Protein 5IL5 (pdb70)

Secondary structure (DSSP, 8-state):
--BTTEEEE---SS-EEEEE--TTS---EEETT-SS-EE-STTHHHHHHHHHHHHHSS---EEEEEEE-S-EE--SS---EEEEEEE-SS-EEEEEEETTT--EEEEEEE--S--PPPP-B---HHHHS-STTPEEHHHHHHHHHHTTEEE-GGG--EEEEEEETTEEEEEE------TT-SS-HHHHHHHHHHHHHHHGGG--SS--EEEEEEES-SSSPP-EEEEE---EEEEEEE-TTSBEEEEEEEEE-/--SBTTEEEE---SS-EEEEE--TTS---EEETT-SS-EE-STHHHHHHHHHHHHHHSS---EEEEEEE-S-EE--SS---EEEEEEEETTEEEEEEEETTT--EEEEEEEE-------------HHHHS-STTPEEHHHHHHHHHHTTEEE-GGG--EEEEEE-SSEEEEEE------TT-SS-HHHHHHHHHHHHHHSSTT--SS--EEEEEEES-SSSPP-EEEEEE----EEEEEE-TT--EEEEEEEEE---

B-factor: mean 36.32, std 17.75, range [5.46, 113.57]

Radius of gyration: 28.14 Å; Cα contacts (8 Å, |Δi|>4): 1174; chains: 2; bounding box: 61×43×85 Å

Structure (mmCIF, N/CA/C/O backbone):
data_5IL5
#
_entry.id   5IL5
#
_cell.length_a   76.050
_cell.length_b   37.950
_cell.length_c   166.460
_cell.angle_alpha   90.00
_cell.angle_beta   92.28
_cell.angle_gamma   90.00
#
_symmetry.space_group_name_H-M   'C 1 2 1'
#
loop_
_entity.id
_entity.type
_entity.pdbx_description
1 polymer MlnD
2 water water
#
loop_
_atom_site.group_PDB
_atom_site.id
_atom_site.type_symbol
_atom_site.label_atom_id
_atom_site.label_alt_id
_atom_site.label_comp_id
_atom_site.label_asym_id
_atom_site.label_entity_id
_atom_site.label_seq_id
_atom_site.pdbx_PDB_ins_code
_atom_site.Cartn_x
_atom_site.Cartn_y
_atom_site.Cartn_z
_atom_site.occupancy
_atom_site.B_iso_or_equiv
_atom_site.auth_seq_id
_atom_site.auth_comp_id
_atom_site.auth_asym_id
_atom_site.auth_atom_id
_atom_site.pdbx_PDB_model_num
ATOM 1 N N . ASP A 1 31 ? 72.106 18.247 3.100 1.00 68.85 1259 ASP A N 1
ATOM 2 C CA . ASP A 1 31 ? 71.637 17.323 4.127 1.00 65.16 1259 ASP A CA 1
ATOM 3 C C . ASP A 1 31 ? 70.540 16.404 3.614 1.00 62.37 1259 ASP A C 1
ATOM 4 O O . ASP A 1 31 ? 69.614 16.838 2.925 1.00 63.59 1259 ASP A O 1
ATOM 13 N N . LEU A 1 32 ? 70.654 15.124 3.967 1.00 36.88 1260 LEU A N 1
ATOM 14 C CA . LEU A 1 32 ? 69.588 14.167 3.718 1.00 36.43 1260 LEU A CA 1
ATOM 15 C C . LEU A 1 32 ? 68.440 14.300 4.715 1.00 36.62 1260 LEU A C 1
ATOM 16 O O . LEU A 1 32 ? 67.322 13.864 4.419 1.00 36.77 1260 LEU A O 1
ATOM 32 N N . HIS A 1 33 ? 68.680 14.896 5.877 1.00 36.76 1261 HIS A N 1
ATOM 33 C CA . HIS A 1 33 ? 67.688 14.934 6.943 1.00 36.88 1261 HIS A CA 1
ATOM 34 C C . HIS A 1 33 ? 68.228 15.837 8.051 1.00 37.24 1261 HIS A C 1
ATOM 35 O O . HIS A 1 33 ? 69.443 16.013 8.158 1.00 37.12 1261 HIS A O 1
ATOM 49 N N . PRO A 1 34 ? 67.353 16.435 8.869 1.00 37.82 1262 PRO A N 1
ATOM 50 C CA . PRO A 1 34 ? 67.855 17.310 9.944 1.00 38.27 1262 PRO A CA 1
ATOM 51 C C . PRO A 1 34 ? 68.926 16.671 10.822 1.00 37.52 1262 PRO A C 1
ATOM 52 O O . PRO A 1 34 ? 69.757 17.392 11.392 1.00 38.00 1262 PRO A O 1
ATOM 63 N N . TYR A 1 35 ? 68.925 15.345 10.964 1.00 36.54 1263 TYR A N 1
ATOM 64 C CA . TYR A 1 35 ? 69.935 14.643 11.740 1.00 35.95 1263 TYR A CA 1
ATOM 65 C C . TYR A 1 35 ? 70.905 13.840 10.885 1.00 35.32 1263 TYR A C 1
ATOM 66 O O . TYR A 1 35 ? 71.848 13.265 11.434 1.00 34.97 1263 TYR A O 1
ATOM 84 N N . ILE A 1 36 ? 70.706 13.775 9.570 1.00 35.26 1264 ILE A N 1
ATOM 85 C CA . ILE A 1 36 ? 71.565 13.000 8.674 1.00 34.70 1264 ILE A CA 1
ATOM 86 C C . ILE A 1 36 ? 72.115 13.943 7.611 1.00 35.33 1264 ILE A C 1
ATOM 87 O O . ILE A 1 36 ? 71.347 14.539 6.846 1.00 35.87 1264 ILE A O 1
ATOM 103 N N . SER A 1 37 ? 73.441 14.081 7.565 1.00 38.85 1265 SER A N 1
ATOM 104 C CA . SER A 1 37 ? 74.052 15.048 6.662 1.00 39.66 1265 SER A CA 1
ATOM 105 C C . SER A 1 37 ? 74.348 14.468 5.284 1.00 39.31 1265 SER A C 1
ATOM 106 O O . SER A 1 37 ? 74.203 15.172 4.279 1.00 40.00 1265 SER A O 1
ATOM 114 N N . CYS A 1 38 ? 74.756 13.206 5.201 1.00 34.94 1266 CYS A N 1
ATOM 115 C CA . CYS A 1 38 ? 75.108 12.634 3.909 1.00 34.64 1266 CYS A CA 1
ATOM 116 C C . CYS A 1 38 ? 75.199 11.121 4.019 1.00 33.60 1266 CYS A C 1
ATOM 117 O O . CYS A 1 38 ? 75.197 10.551 5.112 1.00 33.19 1266 CYS A O 1
ATOM 125 N N . ASN A 1 39 ? 75.298 10.483 2.851 1.00 33.46 1267 ASN A N 1
ATOM 126 C CA . ASN A 1 39 ? 75.428 9.036 2.726 1.00 32.62 1267 ASN A CA 1
ATOM 127 C C . ASN A 1 39 ? 76.904 8.687 2.569 1.00 32.49 1267 ASN A C 1
ATOM 128 O O . ASN A 1 39 ? 77.573 9.200 1.667 1.00 32.90 1267 ASN A O 1
ATOM 139 N N . ILE A 1 40 ? 77.412 7.840 3.467 1.00 31.90 1268 ILE A N 1
ATOM 140 C CA . ILE A 1 40 ? 78.815 7.432 3.448 1.00 31.90 1268 ILE A CA 1
ATOM 141 C C . ILE A 1 40 ? 78.941 5.921 3.296 1.00 31.23 1268 ILE A C 1
ATOM 142 O O . ILE A 1 40 ? 79.885 5.310 3.807 1.00 31.21 1268 ILE A O 1
ATOM 158 N N . SER A 1 41 ? 77.998 5.316 2.583 1.00 30.84 1269 SER A N 1
ATOM 159 C CA . SER A 1 41 ? 78.018 3.877 2.361 1.00 30.35 1269 SER A CA 1
ATOM 160 C C . SER A 1 41 ? 79.245 3.464 1.557 1.00 30.32 1269 SER A C 1
ATOM 161 O O . SER A 1 41 ? 79.808 4.251 0.793 1.00 30.65 1269 SER A O 1
ATOM 169 N N . ASP A 1 42 ? 79.671 2.216 1.746 1.00 30.04 1270 ASP A N 1
ATOM 170 C CA . ASP A 1 42 ? 80.766 1.653 0.967 1.00 30.03 1270 ASP A CA 1
ATOM 171 C C . ASP A 1 42 ? 80.541 0.152 0.817 1.00 29.69 1270 ASP A C 1
ATOM 172 O O . ASP A 1 42 ? 79.536 -0.400 1.280 1.00 29.53 1270 ASP A O 1
ATOM 181 N N . PHE A 1 43 ? 81.509 -0.516 0.184 1.00 29.71 1271 PHE A N 1
ATOM 182 C CA . PHE A 1 43 ? 81.380 -1.949 -0.054 1.00 29.52 1271 PHE A CA 1
ATOM 183 C C . PHE A 1 43 ? 81.200 -2.699 1.247 1.00 29.62 1271 PHE A C 1
ATOM 184 O O . PHE A 1 43 ? 80.502 -3.719 1.291 1.00 29.56 1271 PHE A O 1
ATOM 201 N N . LYS A 1 44 ? 81.819 -2.207 2.314 1.00 37.71 1272 LYS A N 1
ATOM 202 C CA . LYS A 1 44 ? 81.775 -2.932 3.570 1.00 37.98 1272 LYS A CA 1
ATOM 203 C C . LYS A 1 44 ? 80.399 -2.828 4.217 1.00 37.84 1272 LYS A C 1
ATOM 204 O O . LYS A 1 44 ? 79.903 -3.809 4.780 1.00 37.99 1272 LYS A O 1
ATOM 223 N N . ALA A 1 45 ? 79.775 -1.651 4.172 1.00 29.91 1273 ALA A N 1
ATOM 224 C CA . ALA A 1 45 ? 78.451 -1.535 4.759 1.00 29.87 1273 ALA A CA 1
ATOM 225 C C . ALA A 1 45 ? 77.738 -0.266 4.300 1.00 29.76 1273 ALA A C 1
ATOM 226 O O . ALA A 1 45 ? 78.363 0.756 4.005 1.00 29.85 1273 ALA A O 1
ATOM 233 N N . GLN A 1 46 ? 76.410 -0.363 4.268 1.00 29.73 1274 GLN A N 1
ATOM 234 C CA . GLN A 1 46 ? 75.538 0.789 4.086 1.00 29.82 1274 GLN A CA 1
ATOM 235 C C . GLN A 1 46 ? 75.542 1.656 5.339 1.00 30.03 1274 GLN A C 1
ATOM 236 O O . GLN A 1 46 ? 75.392 1.148 6.455 1.00 30.14 1274 GLN A O 1
ATOM 250 N N . LYS A 1 47 ? 75.703 2.967 5.171 1.00 30.21 1275 LYS A N 1
ATOM 251 C CA . LYS A 1 47 ? 75.773 3.794 6.367 1.00 30.52 1275 LYS A CA 1
ATOM 252 C C . LYS A 1 47 ? 75.669 5.269 6.014 1.00 30.86 1275 LYS A C 1
ATOM 253 O O . LYS A 1 47 ? 76.003 5.683 4.900 1.00 30.93 1275 LYS A O 1
ATOM 272 N N . PHE A 1 48 ? 75.222 6.052 6.998 1.00 31.19 1276 PHE A N 1
ATOM 273 C CA . PHE A 1 48 ? 75.021 7.487 6.868 1.00 31.70 1276 PHE A CA 1
ATOM 274 C C . PHE A 1 48 ? 75.710 8.210 8.018 1.00 32.16 1276 PHE A C 1
ATOM 275 O O . PHE A 1 48 ? 75.891 7.654 9.103 1.00 32.11 1276 PHE A O 1
ATOM 292 N N . LEU A 1 49 ? 76.079 9.465 7.771 1.00 33.29 1277 LEU A N 1
ATOM 293 C CA . LEU A 1 49 ? 76.713 10.314 8.775 1.00 33.96 1277 LEU A CA 1
ATOM 294 C C . LEU A 1 49 ? 75.651 11.096 9.551 1.00 34.31 1277 LEU A C 1
ATOM 295 O O . LEU A 1 49 ? 74.821 11.789 8.953 1.00 34.54 1277 LEU A O 1
ATOM 311 N N . ILE A 1 50 ? 75.680 10.991 10.873 1.00 33.94 1278 ILE A N 1
ATOM 312 C CA . ILE A 1 50 ? 74.749 11.705 11.740 1.00 34.33 1278 ILE A CA 1
ATOM 313 C C . ILE A 1 50 ? 75.405 12.998 12.204 1.00 35.31 1278 ILE A C 1
ATOM 314 O O . ILE A 1 50 ? 76.576 13.005 12.604 1.00 35.69 1278 ILE A O 1
ATOM 330 N N . ASN A 1 51 ? 74.643 14.090 12.209 1.00 49.65 1279 ASN A N 1
ATOM 331 C CA . ASN A 1 51 ? 75.145 15.351 12.747 1.00 50.82 1279 ASN A CA 1
ATOM 332 C C . ASN A 1 51 ? 73.986 16.082 13.407 1.00 50.32 1279 ASN A C 1
ATOM 333 O O . ASN A 1 51 ? 73.101 16.596 12.718 1.00 49.72 1279 ASN A O 1
ATOM 344 N N . VAL A 1 52 ? 74.006 16.133 14.739 1.00 43.29 1280 VAL A N 1
ATOM 345 C CA . VAL A 1 52 ? 73.019 16.847 15.537 1.00 43.03 1280 VAL A CA 1
ATOM 346 C C . VAL A 1 52 ? 73.645 18.004 16.305 1.00 44.49 1280 VAL A C 1
ATOM 347 O O . VAL A 1 52 ? 73.054 18.501 17.263 1.00 44.56 1280 VAL A O 1
ATOM 360 N N . SER A 1 53 ? 74.853 18.414 15.922 1.00 45.47 1281 SER A N 1
ATOM 361 C CA . SER A 1 53 ? 75.530 19.515 16.594 1.00 47.07 1281 SER A CA 1
ATOM 362 C C . SER A 1 53 ? 74.638 20.753 16.665 1.00 47.09 1281 SER A C 1
ATOM 363 O O . SER A 1 53 ? 74.449 21.337 17.738 1.00 47.70 1281 SER A O 1
ATOM 371 N N . ASP A 1 54 ? 74.073 21.161 15.528 1.00 46.48 1282 ASP A N 1
ATOM 372 C CA . ASP A 1 54 ? 73.377 22.438 15.402 1.00 46.73 1282 ASP A CA 1
ATOM 373 C C . ASP A 1 54 ? 71.870 22.352 15.650 1.00 45.37 1282 ASP A C 1
ATOM 374 O O . ASP A 1 54 ? 71.149 23.302 15.327 1.00 45.36 1282 ASP A O 1
ATOM 383 N N . THR A 1 55 ? 71.375 21.242 16.193 1.00 44.29 1283 THR A N 1
ATOM 384 C CA . THR A 1 55 ? 70.033 21.188 16.756 1.00 43.29 1283 THR A CA 1
ATOM 385 C C . THR A 1 55 ? 70.073 21.702 18.190 1.00 44.13 1283 THR A C 1
ATOM 386 O O . THR A 1 55 ? 71.067 21.529 18.903 1.00 45.11 1283 THR A O 1
ATOM 397 N N . GLY A 1 56 ? 68.979 22.323 18.623 1.00 43.81 1284 GLY A N 1
ATOM 398 C CA . GLY A 1 56 ? 68.992 22.942 19.935 1.00 44.75 1284 GLY A CA 1
ATOM 399 C C . GLY A 1 56 ? 68.515 22.002 21.019 1.00 44.11 1284 GLY A C 1
ATOM 400 O O . GLY A 1 56 ? 68.096 22.437 22.094 1.00 44.54 1284 GLY A O 1
ATOM 404 N N . LEU A 1 57 ? 68.637 20.705 20.762 1.00 43.21 1285 LEU A N 1
ATOM 405 C CA . LEU A 1 57 ? 67.950 19.673 21.525 1.00 42.31 1285 LEU A CA 1
ATOM 406 C C . LEU A 1 57 ? 68.942 18.976 22.446 1.00 43.07 1285 LEU A C 1
ATOM 407 O O . LEU A 1 57 ? 69.886 18.335 21.972 1.00 43.25 1285 LEU A O 1
ATOM 423 N N . TYR A 1 58 ? 68.733 19.110 23.755 1.00 43.60 1286 TYR A N 1
ATOM 424 C CA . TYR A 1 58 ? 69.553 18.417 24.736 1.00 44.36 1286 TYR A CA 1
ATOM 425 C C . TYR A 1 58 ? 68.703 18.063 25.951 1.00 44.09 1286 TYR A C 1
ATOM 426 O O . TYR A 1 58 ? 67.691 18.713 26.233 1.00 43.81 1286 TYR A O 1
ATOM 444 N N . ILE A 1 59 ? 69.123 17.016 26.666 1.00 45.96 1287 ILE A N 1
ATOM 445 C CA . ILE A 1 59 ? 68.565 16.682 27.969 1.00 46.08 1287 ILE A CA 1
ATOM 446 C C . ILE A 1 59 ? 69.715 16.579 28.959 1.00 47.64 1287 ILE A C 1
ATOM 447 O O . ILE A 1 59 ? 70.882 16.457 28.583 1.00 48.37 1287 ILE A O 1
ATOM 463 N N . LYS A 1 60 ? 69.366 16.641 30.241 1.00 46.53 1288 LYS A N 1
ATOM 464 C CA . LYS A 1 60 ? 70.305 16.423 31.331 1.00 48.03 1288 LYS A CA 1
ATOM 465 C C . LYS A 1 60 ? 69.676 15.463 32.327 1.00 47.67 1288 LYS A C 1
ATOM 466 O O . LYS A 1 60 ? 68.462 15.499 32.547 1.00 46.79 1288 LYS A O 1
ATOM 485 N N . THR A 1 61 ? 70.490 14.584 32.902 1.00 48.40 1289 THR A N 1
ATOM 486 C CA . THR A 1 61 ? 70.037 13.701 33.965 1.00 48.39 1289 THR A CA 1
ATOM 487 C C . THR A 1 61 ? 70.971 13.820 35.157 1.00 50.31 1289 THR A C 1
ATOM 488 O O . THR A 1 61 ? 72.097 14.307 35.047 1.00 51.57 1289 THR A O 1
ATOM 499 N N . LYS A 1 62 ? 70.473 13.391 36.315 1.00 51.93 1290 LYS A N 1
ATOM 500 C CA . LYS A 1 62 ? 71.297 13.373 37.517 1.00 53.81 1290 LYS A CA 1
ATOM 501 C C . LYS A 1 62 ? 72.477 12.416 37.401 1.00 54.42 1290 LYS A C 1
ATOM 502 O O . LYS A 1 62 ? 73.408 12.505 38.209 1.00 56.20 1290 LYS A O 1
ATOM 521 N N . TYR A 1 63 ? 72.466 11.509 36.421 1.00 56.69 1291 TYR A N 1
ATOM 522 C CA . TYR A 1 63 ? 73.565 10.568 36.249 1.00 57.24 1291 TYR A CA 1
ATOM 523 C C . TYR A 1 63 ? 74.739 11.148 35.471 1.00 58.01 1291 TYR A C 1
ATOM 524 O O . TYR A 1 63 ? 75.816 10.542 35.473 1.00 58.90 1291 TYR A O 1
ATOM 542 N N . GLN A 1 64 ? 74.571 12.295 34.816 1.00 67.80 1292 GLN A N 1
ATOM 543 C CA . GLN A 1 64 ? 75.563 12.800 33.878 1.00 68.30 1292 GLN A CA 1
ATOM 544 C C . GLN A 1 64 ? 75.849 14.269 34.147 1.00 69.64 1292 GLN A C 1
ATOM 545 O O . GLN A 1 64 ? 74.920 15.065 34.317 1.00 69.22 1292 GLN A O 1
ATOM 559 N N . ASP A 1 65 ? 77.139 14.621 34.175 1.00 56.45 1293 ASP A N 1
ATOM 560 C CA . ASP A 1 65 ? 77.537 16.025 34.211 1.00 57.82 1293 ASP A CA 1
ATOM 561 C C . ASP A 1 65 ? 77.215 16.721 32.896 1.00 56.74 1293 ASP A C 1
ATOM 562 O O . ASP A 1 65 ? 76.843 17.899 32.884 1.00 57.09 1293 ASP A O 1
ATOM 571 N N . ARG A 1 66 ? 77.359 16.013 31.781 1.00 55.51 1294 ARG A N 1
ATOM 572 C CA . ARG A 1 66 ? 77.268 16.614 30.460 1.00 54.73 1294 ARG A CA 1
ATOM 573 C C . ARG A 1 66 ? 75.837 16.545 29.925 1.00 52.66 1294 ARG A C 1
ATOM 574 O O . ARG A 1 66 ? 75.059 15.657 30.283 1.00 51.55 1294 ARG A O 1
ATOM 595 N N . GLU A 1 67 ? 75.504 17.493 29.050 1.00 52.27 1295 GLU A N 1
ATOM 596 C CA . GLU A 1 67 ? 74.249 17.467 28.308 1.00 50.39 1295 GLU A CA 1
ATOM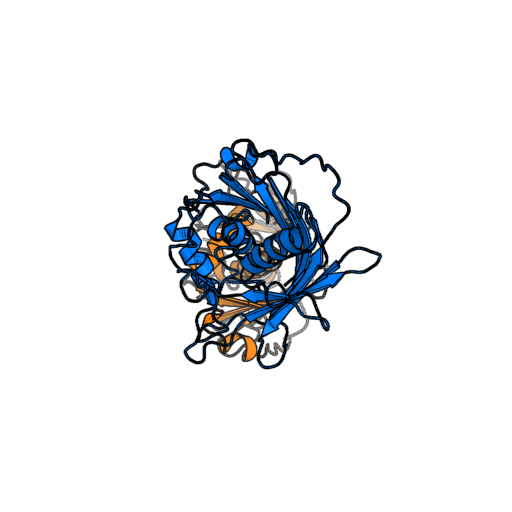 597 C C . GLU A 1 67 ? 74.207 16.261 27.365 1.00 48.97 1295 GLU A C 1
ATOM 598 O O . GLU A 1 67 ? 75.235 15.676 27.019 1.00 49.46 1295 GLU A O 1
ATOM 610 N N . MET A 1 68 ? 72.995 15.887 26.949 1.00 47.29 1296 MET A N 1
ATOM 611 C CA . MET A 1 68 ? 72.801 14.735 26.077 1.00 45.94 1296 MET A CA 1
ATOM 612 C C . MET A 1 68 ? 71.770 15.034 25.000 1.00 44.54 1296 MET A C 1
ATOM 613 O O . MET A 1 68 ? 70.796 15.752 25.229 1.00 44.18 1296 MET A O 1
ATOM 627 N N . PHE A 1 69 ? 71.980 14.440 23.834 1.00 43.81 1297 PHE A N 1
ATOM 628 C CA . PHE A 1 69 ? 70.944 14.426 22.821 1.00 42.41 1297 PHE A CA 1
ATOM 629 C C . PHE A 1 69 ? 69.844 13.461 23.257 1.00 41.27 1297 PHE A C 1
ATOM 630 O O . PHE A 1 69 ? 70.143 12.355 23.717 1.00 41.26 1297 PHE A O 1
ATOM 647 N N . PRO A 1 70 ? 68.571 13.842 23.129 1.00 40.39 1298 PRO A N 1
ATOM 648 C CA . PRO A 1 70 ? 67.496 12.987 23.648 1.00 39.48 1298 PRO A CA 1
ATOM 649 C C . PRO A 1 70 ? 67.595 11.568 23.108 1.00 38.78 1298 PRO A C 1
ATOM 650 O O . PRO A 1 70 ? 67.902 11.348 21.934 1.00 38.43 1298 PRO A O 1
ATOM 661 N N . PHE A 1 71 ? 67.318 10.600 23.982 1.00 39.13 1299 PHE A N 1
ATOM 662 C CA . PHE A 1 71 ? 67.454 9.198 23.610 1.00 38.64 1299 PHE A CA 1
ATOM 663 C C . PHE A 1 71 ? 66.580 8.849 22.415 1.00 37.49 1299 PHE A C 1
ATOM 664 O O . PHE A 1 71 ? 67.073 8.378 21.385 1.00 37.30 1299 PHE A O 1
ATOM 681 N N . LEU A 1 72 ? 65.270 9.066 22.541 1.00 36.33 1300 LEU A N 1
ATOM 682 C CA . LEU A 1 72 ? 64.327 8.440 21.625 1.00 35.33 1300 LEU A CA 1
ATOM 683 C C . LEU A 1 72 ? 64.321 9.071 20.238 1.00 35.01 1300 LEU A C 1
ATOM 684 O O . LEU A 1 72 ? 63.829 8.446 19.293 1.00 34.36 1300 LEU A O 1
ATOM 700 N N . SER A 1 73 ? 64.891 10.263 20.072 1.00 35.56 1301 SER A N 1
ATOM 701 C CA . SER A 1 73 ? 64.963 10.843 18.737 1.00 35.37 1301 SER A CA 1
ATOM 702 C C . SER A 1 73 ? 65.831 10.018 17.803 1.00 35.39 1301 SER A C 1
ATOM 703 O O . SER A 1 73 ? 65.802 10.234 16.587 1.00 35.16 1301 SER A O 1
ATOM 711 N N . GLN A 1 74 ? 66.612 9.090 18.348 1.00 35.75 1302 GLN A N 1
ATOM 712 C CA . GLN A 1 74 ? 67.384 8.171 17.526 1.00 35.79 1302 GLN A CA 1
ATOM 713 C C . GLN A 1 74 ? 66.483 7.278 16.687 1.00 34.92 1302 GLN A C 1
ATOM 714 O O . GLN A 1 74 ? 66.904 6.787 15.634 1.00 34.87 1302 GLN A O 1
ATOM 728 N N . ILE A 1 75 ? 65.248 7.043 17.136 1.00 34.32 1303 ILE A N 1
ATOM 729 C CA . ILE A 1 75 ? 64.305 6.288 16.318 1.00 33.61 1303 ILE A CA 1
ATOM 730 C C . ILE A 1 75 ? 64.078 7.000 14.993 1.00 33.40 1303 ILE A C 1
ATOM 731 O O . ILE A 1 75 ? 64.017 6.363 13.933 1.00 33.18 1303 ILE A O 1
ATOM 747 N N . GLU A 1 76 ? 63.946 8.329 15.027 1.00 33.54 1304 GLU A N 1
ATOM 748 C CA . GLU A 1 76 ? 63.840 9.097 13.788 1.00 33.49 1304 GLU A CA 1
ATOM 749 C C . GLU A 1 76 ? 65.083 8.917 12.918 1.00 33.95 1304 GLU A C 1
ATOM 750 O O . GLU A 1 76 ? 64.975 8.787 11.694 1.00 33.80 1304 GLU A O 1
ATOM 762 N N . MET A 1 77 ? 66.271 8.903 13.528 1.00 34.61 1305 MET A N 1
ATOM 763 C CA . MET A 1 77 ? 67.486 8.647 12.757 1.00 35.13 1305 MET A CA 1
ATOM 764 C C . MET A 1 77 ? 67.395 7.312 12.030 1.00 34.77 1305 MET A C 1
ATOM 765 O O . MET A 1 77 ? 67.701 7.213 10.836 1.00 34.85 1305 MET A O 1
ATOM 779 N N . ALA A 1 78 ? 66.977 6.268 12.739 1.00 34.45 1306 ALA A N 1
ATOM 780 C CA . ALA A 1 78 ? 66.860 4.957 12.114 1.00 34.21 1306 ALA A CA 1
ATOM 781 C C . ALA A 1 78 ? 65.763 4.949 11.058 1.00 33.66 1306 ALA A C 1
ATOM 782 O O . ALA A 1 78 ? 65.945 4.395 9.966 1.00 33.71 1306 ALA A O 1
ATOM 789 N N . ARG A 1 79 ? 64.614 5.553 11.367 1.00 33.22 1307 ARG A N 1
ATOM 790 C CA . ARG A 1 79 ? 63.516 5.571 10.412 1.00 32.79 1307 ARG A CA 1
ATOM 791 C C . ARG A 1 79 ? 63.918 6.294 9.140 1.00 33.05 1307 ARG A C 1
ATOM 792 O O . ARG A 1 79 ? 63.610 5.835 8.035 1.00 32.99 1307 ARG A O 1
ATOM 813 N N . ALA A 1 80 ? 64.591 7.436 9.273 1.00 33.42 1308 ALA A N 1
ATOM 814 C CA . ALA A 1 80 ? 65.013 8.177 8.092 1.00 33.77 1308 ALA A CA 1
ATOM 815 C C . ALA A 1 80 ? 66.081 7.409 7.323 1.00 34.19 1308 ALA A C 1
ATOM 816 O O . ALA A 1 80 ? 66.020 7.311 6.092 1.00 34.28 1308 ALA A O 1
ATOM 823 N N . ALA A 1 81 ? 67.068 6.855 8.027 1.00 34.51 1309 ALA A N 1
ATOM 824 C CA . ALA A 1 81 ? 68.111 6.099 7.346 1.00 34.97 1309 ALA A CA 1
ATOM 825 C C . ALA A 1 81 ? 67.531 4.862 6.678 1.00 34.64 1309 ALA A C 1
ATOM 826 O O . ALA A 1 81 ? 67.837 4.564 5.520 1.00 34.91 1309 ALA A O 1
ATOM 833 N N . GLY A 1 82 ? 66.667 4.140 7.391 1.00 34.87 1310 GLY A N 1
ATOM 834 C CA . GLY A 1 82 ? 66.081 2.934 6.827 1.00 34.68 1310 GLY A CA 1
ATOM 835 C C . GLY A 1 82 ? 65.257 3.207 5.582 1.00 34.55 1310 GLY A C 1
ATOM 836 O O . GLY A 1 82 ? 65.332 2.465 4.597 1.00 34.78 1310 GLY A O 1
ATOM 840 N N . ALA A 1 83 ? 64.453 4.269 5.608 1.00 33.55 1311 ALA A N 1
ATOM 841 C CA . ALA A 1 83 ? 63.637 4.595 4.446 1.00 33.52 1311 ALA A CA 1
ATOM 842 C C . ALA A 1 83 ? 64.517 4.848 3.230 1.00 34.07 1311 ALA A C 1
ATOM 843 O O . ALA A 1 83 ? 64.236 4.363 2.128 1.00 34.27 1311 ALA A O 1
ATOM 850 N N . MET A 1 84 ? 65.593 5.611 3.419 1.00 34.43 1312 MET A N 1
ATOM 851 C CA . MET A 1 84 ? 66.495 5.928 2.320 1.00 35.05 1312 MET A CA 1
ATOM 852 C C . MET A 1 84 ? 67.215 4.676 1.822 1.00 35.39 1312 MET A C 1
ATOM 853 O O . MET A 1 84 ? 67.377 4.483 0.612 1.00 35.78 1312 MET A O 1
ATOM 867 N N . ALA A 1 85 ? 67.678 3.832 2.747 1.00 35.32 1313 ALA A N 1
ATOM 868 C CA . ALA A 1 85 ? 68.375 2.602 2.382 1.00 35.70 1313 ALA A CA 1
ATOM 869 C C . ALA A 1 85 ? 67.447 1.575 1.733 1.00 35.54 1313 ALA A C 1
ATOM 870 O O . ALA A 1 85 ? 67.890 0.799 0.878 1.00 36.01 1313 ALA A O 1
ATOM 877 N N . SER A 1 86 ? 66.176 1.526 2.139 1.00 34.99 1314 SER A N 1
ATOM 878 C CA . SER A 1 86 ? 65.250 0.520 1.624 1.00 34.96 1314 SER A CA 1
ATOM 879 C C . SER A 1 86 ? 64.444 0.991 0.423 1.00 35.07 1314 SER A C 1
ATOM 880 O O . SER A 1 86 ? 63.929 0.150 -0.323 1.00 35.34 1314 SER A O 1
ATOM 888 N N . GLY A 1 87 ? 64.304 2.301 0.229 1.00 35.14 1315 GLY A N 1
ATOM 889 C CA . GLY A 1 87 ? 63.479 2.833 -0.833 1.00 35.29 1315 GLY A CA 1
ATOM 890 C C . GLY A 1 87 ? 62.001 2.917 -0.513 1.00 34.87 1315 GLY A C 1
ATOM 891 O O . GLY A 1 87 ? 61.222 3.331 -1.382 1.00 35.07 1315 GLY A O 1
ATOM 895 N N . ASN A 1 88 ? 61.587 2.546 0.691 1.00 39.19 1316 ASN A N 1
ATOM 896 C CA . ASN A 1 88 ? 60.190 2.598 1.090 1.00 38.83 1316 ASN A CA 1
ATOM 897 C C . ASN A 1 88 ? 60.090 3.154 2.492 1.00 38.29 1316 ASN A C 1
ATOM 898 O O . ASN A 1 88 ? 61.070 3.131 3.252 1.00 38.23 1316 ASN A O 1
ATOM 909 N N . PRO A 1 89 ? 58.917 3.636 2.901 1.00 38.03 1317 PRO A N 1
ATOM 910 C CA . PRO A 1 89 ? 58.768 4.144 4.265 1.00 37.58 1317 PRO A CA 1
ATOM 911 C C . PRO A 1 89 ? 59.106 3.079 5.295 1.00 37.45 1317 PRO A C 1
ATOM 912 O O . PRO A 1 89 ? 59.062 1.876 5.029 1.00 37.64 1317 PRO A O 1
ATOM 923 N N . ILE A 1 90 ? 59.459 3.541 6.488 1.00 32.17 1318 ILE A N 1
ATOM 924 C CA . ILE A 1 90 ? 59.642 2.673 7.643 1.00 32.06 1318 ILE A CA 1
ATOM 925 C C . ILE A 1 90 ? 58.437 2.863 8.548 1.00 31.72 1318 ILE A C 1
ATOM 926 O O . ILE A 1 90 ? 58.197 3.968 9.051 1.00 31.53 1318 ILE A O 1
ATOM 942 N N . ILE A 1 91 ? 57.686 1.788 8.763 1.00 31.72 1319 ILE A N 1
ATOM 943 C CA . ILE A 1 91 ? 56.482 1.833 9.578 1.00 31.49 1319 ILE A CA 1
ATOM 944 C C . ILE A 1 91 ? 56.726 1.289 10.976 1.00 31.44 1319 ILE A C 1
ATOM 945 O O . ILE A 1 91 ? 56.215 1.838 11.951 1.00 31.24 1319 ILE A O 1
ATOM 961 N N . LYS A 1 92 ? 57.503 0.221 11.097 1.00 31.70 1320 LYS A N 1
ATOM 962 C CA . LYS A 1 92 ? 57.605 -0.494 12.355 1.00 31.77 1320 LYS A CA 1
ATOM 963 C C . LYS A 1 92 ? 59.069 -0.756 12.656 1.00 32.02 1320 LYS A C 1
ATOM 964 O O . LYS A 1 92 ? 59.814 -1.231 11.794 1.00 32.27 1320 LYS A O 1
ATOM 983 N N . LEU A 1 93 ? 59.472 -0.442 13.878 1.00 32.04 1321 LEU A N 1
ATOM 984 C CA . LEU A 1 93 ? 60.799 -0.752 14.374 1.00 32.40 1321 LEU A CA 1
ATOM 985 C C . LEU A 1 93 ? 60.612 -1.668 15.568 1.00 32.62 1321 LEU A C 1
ATOM 986 O O . LEU A 1 93 ? 59.702 -1.461 16.375 1.00 32.44 1321 LEU A O 1
ATOM 1002 N N . THR A 1 94 ? 61.433 -2.704 15.659 1.00 33.05 1322 THR A N 1
ATOM 1003 C CA . THR A 1 94 ? 61.283 -3.677 16.725 1.00 33.37 1322 THR A CA 1
ATOM 1004 C C . THR A 1 94 ? 62.623 -3.887 17.407 1.00 33.89 1322 THR A C 1
ATOM 1005 O O . THR A 1 94 ? 63.683 -3.622 16.838 1.00 34.08 1322 THR A O 1
ATOM 1016 N N . GLU A 1 95 ? 62.548 -4.359 18.648 1.00 43.01 1323 GLU A N 1
ATOM 1017 C CA . GLU A 1 95 ? 63.711 -4.774 19.425 1.00 43.67 1323 GLU A CA 1
ATOM 1018 C C . GLU A 1 95 ? 64.760 -3.665 19.474 1.00 43.80 1323 GLU A C 1
ATOM 1019 O O . GLU A 1 95 ? 65.902 -3.826 19.047 1.00 44.21 1323 GLU A O 1
ATOM 1031 N N . LEU A 1 96 ? 64.342 -2.516 19.984 1.00 34.73 1324 LEU A N 1
ATOM 1032 C CA . LEU A 1 96 ? 65.243 -1.387 20.145 1.00 34.98 1324 LEU A CA 1
ATOM 1033 C C . LEU A 1 96 ? 66.039 -1.545 21.433 1.00 35.76 1324 LEU A C 1
ATOM 1034 O O . LEU A 1 96 ? 65.503 -1.958 22.465 1.00 35.91 1324 LEU A O 1
ATOM 1050 N N . SER A 1 97 ? 67.332 -1.239 21.364 1.00 36.36 1325 SER A N 1
ATOM 1051 C CA . SER A 1 97 ? 68.230 -1.376 22.505 1.00 37.28 1325 SER A CA 1
ATOM 1052 C C . SER A 1 97 ? 69.062 -0.108 22.633 1.00 37.74 1325 SER A C 1
ATOM 1053 O O . SER A 1 97 ? 69.773 0.263 21.696 1.00 37.81 1325 SER A O 1
ATOM 1061 N N . PHE A 1 98 ? 68.977 0.553 23.784 1.00 38.15 1326 PHE A N 1
ATOM 1062 C CA . PHE A 1 98 ? 69.742 1.765 24.054 1.00 38.79 1326 PHE A CA 1
ATOM 1063 C C . PHE A 1 98 ? 70.844 1.438 25.053 1.00 40.02 1326 PHE A C 1
ATOM 1064 O O . PHE A 1 98 ? 70.563 0.996 26.171 1.00 40.37 1326 PHE A O 1
ATOM 1081 N N . ARG A 1 99 ? 72.093 1.664 24.648 1.00 40.75 1327 ARG A N 1
ATOM 1082 C CA . ARG A 1 99 ? 73.253 1.249 25.425 1.00 42.03 1327 ARG A CA 1
ATOM 1083 C C . ARG A 1 99 ? 74.089 2.391 25.979 1.00 43.12 1327 ARG A C 1
ATOM 1084 O O . ARG A 1 99 ? 74.668 2.243 27.056 1.00 44.23 1327 ARG A O 1
ATOM 1105 N N . GLU A 1 100 ? 74.187 3.511 25.274 1.00 44.91 1328 GLU A N 1
ATOM 1106 C CA . GLU A 1 100 ? 74.970 4.640 25.750 1.00 46.06 1328 GLU A CA 1
ATOM 1107 C C . GLU A 1 100 ? 74.253 5.936 25.403 1.00 45.50 1328 GLU A C 1
ATOM 1108 O O . GLU A 1 100 ? 73.574 6.016 24.371 1.00 44.37 1328 GLU A O 1
ATOM 1120 N N . PRO A 1 101 ? 74.370 6.958 26.249 1.00 44.41 1329 PRO A N 1
ATOM 1121 C CA . PRO A 1 101 ? 73.849 8.279 25.892 1.00 44.11 1329 PRO A CA 1
ATOM 1122 C C . PRO A 1 101 ? 74.776 9.020 24.943 1.00 44.67 1329 PRO A C 1
ATOM 1123 O O . PRO A 1 101 ? 75.996 8.839 24.947 1.00 45.77 1329 PRO A O 1
ATOM 1134 N N . MET A 1 102 ? 74.169 9.873 24.118 1.00 43.96 1330 MET A N 1
ATOM 1135 C CA . MET A 1 102 ? 74.921 10.718 23.195 1.00 44.50 1330 MET A CA 1
ATOM 1136 C C . MET A 1 102 ? 75.398 11.947 23.958 1.00 45.88 1330 MET A C 1
ATOM 1137 O O . MET A 1 102 ? 74.793 13.021 23.924 1.00 45.77 1330 MET A O 1
ATOM 1151 N N . LEU A 1 103 ? 76.505 11.776 24.676 1.00 47.31 1331 LEU A N 1
ATOM 1152 C CA . LEU A 1 103 ? 77.124 12.915 25.336 1.00 48.89 1331 LEU A CA 1
ATOM 1153 C C . LEU A 1 103 ? 77.518 13.950 24.294 1.00 49.24 1331 LEU A C 1
ATOM 1154 O O . LEU A 1 103 ? 78.083 13.621 23.246 1.00 49.08 1331 LEU A O 1
ATOM 1170 N N . GLN A 1 104 ? 77.211 15.205 24.582 1.00 59.74 1332 GLN A N 1
ATOM 1171 C CA . GLN A 1 104 ? 77.601 16.311 23.723 1.00 60.33 1332 GLN A CA 1
ATOM 1172 C C . GLN A 1 104 ? 78.646 17.134 24.462 1.00 63.69 1332 GLN A C 1
ATOM 1173 O O . GLN A 1 104 ? 78.373 17.695 25.531 1.00 63.92 1332 GLN A O 1
ATOM 1187 N N . SER A 1 105 ? 79.836 17.200 23.883 1.00 62.21 1333 SER A N 1
ATOM 1188 C CA . SER A 1 105 ? 81.001 17.762 24.547 1.00 66.28 1333 SER A CA 1
ATOM 1189 C C . SER A 1 105 ? 81.672 18.736 23.589 1.00 68.83 1333 SER A C 1
ATOM 1190 O O . SER A 1 105 ? 80.997 19.360 22.766 1.00 68.58 1333 SER A O 1
ATOM 1198 N N . GLY A 1 106 ? 82.991 18.871 23.671 1.00 68.00 1334 GLY A N 1
ATOM 1199 C CA . GLY A 1 106 ? 83.704 19.641 22.678 1.00 70.50 1334 GLY A CA 1
ATOM 1200 C C . GLY A 1 106 ? 84.392 18.716 21.699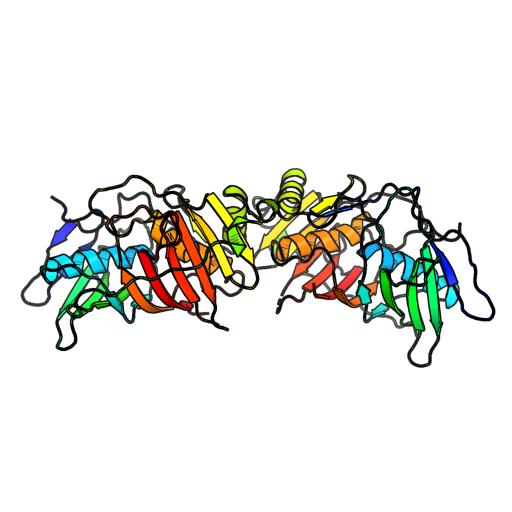 1.00 71.43 1334 GLY A C 1
ATOM 1201 O O . GLY A 1 106 ? 84.520 19.036 20.513 1.00 71.68 1334 GLY A O 1
ATOM 1205 N N . SER A 1 107 ? 84.819 17.548 22.186 1.00 71.87 1335 SER A N 1
ATOM 1206 C CA . SER A 1 107 ? 85.499 16.592 21.321 1.00 73.03 1335 SER A CA 1
ATOM 1207 C C . SER A 1 107 ? 84.729 16.378 20.031 1.00 71.00 1335 SER A C 1
ATOM 1208 O O . SER A 1 107 ? 85.328 16.190 18.967 1.00 72.48 1335 SER A O 1
ATOM 1216 N N . ASN A 1 108 ? 83.402 16.425 20.106 1.00 60.13 1336 ASN A N 1
ATOM 1217 C CA . ASN A 1 108 ? 82.548 16.151 18.961 1.00 56.58 1336 ASN A CA 1
ATOM 1218 C C . ASN A 1 108 ? 82.901 14.804 18.345 1.00 54.63 1336 ASN A C 1
ATOM 1219 O O . ASN A 1 108 ? 83.653 14.735 17.368 1.00 55.98 1336 ASN A O 1
ATOM 1230 N N . GLU A 1 109 ? 82.376 13.727 18.920 1.00 64.83 1337 GLU A N 1
ATOM 1231 C CA . GLU A 1 109 ? 82.519 12.407 18.327 1.00 62.06 1337 GLU A CA 1
ATOM 1232 C C . GLU A 1 109 ? 81.541 12.303 17.166 1.00 59.13 1337 GLU A C 1
ATOM 1233 O O . GLU A 1 109 ? 80.332 12.472 17.351 1.00 57.35 1337 GLU A O 1
ATOM 1245 N N . GLN A 1 110 ? 82.059 12.042 15.971 1.00 53.28 1338 GLN A N 1
ATOM 1246 C CA . GLN A 1 110 ? 81.210 11.911 14.796 1.00 50.63 1338 GLN A CA 1
ATOM 1247 C C . GLN A 1 110 ? 80.344 10.663 14.925 1.00 49.18 1338 GLN A C 1
ATOM 1248 O O . GLN A 1 110 ? 80.838 9.590 15.282 1.00 49.37 1338 GLN A O 1
ATOM 1262 N N . ILE A 1 111 ? 79.049 10.806 14.651 1.00 32.36 1339 ILE A N 1
ATOM 1263 C CA . ILE A 1 111 ? 78.077 9.731 14.831 1.00 31.10 1339 ILE A CA 1
ATOM 1264 C C . ILE A 1 111 ? 77.625 9.228 13.467 1.00 30.26 1339 ILE A C 1
ATOM 1265 O O . ILE A 1 111 ? 77.352 10.022 12.560 1.00 30.53 1339 ILE A O 1
ATOM 1281 N N . ARG A 1 112 ? 77.521 7.907 13.334 1.00 29.54 1340 ARG A N 1
ATOM 1282 C CA . ARG A 1 112 ? 77.087 7.267 12.101 1.00 29.10 1340 ARG A CA 1
ATOM 1283 C C . ARG A 1 112 ? 76.062 6.194 12.429 1.00 28.43 1340 ARG A C 1
ATOM 1284 O O . ARG A 1 112 ? 76.022 5.667 13.544 1.00 28.31 1340 ARG A O 1
ATOM 1305 N N . ILE A 1 113 ? 75.248 5.846 11.435 1.00 28.26 1341 ILE A N 1
ATOM 1306 C CA . ILE A 1 113 ? 74.303 4.744 11.551 1.00 27.95 1341 ILE A CA 1
ATOM 1307 C C . ILE A 1 113 ? 74.645 3.703 10.495 1.00 28.39 1341 ILE A C 1
ATOM 1308 O O . ILE A 1 113 ? 74.757 4.029 9.307 1.00 28.87 1341 ILE A O 1
ATOM 1324 N N . VAL A 1 114 ? 74.796 2.454 10.930 1.00 30.63 1342 VAL A N 1
ATOM 1325 C CA . VAL A 1 114 ? 75.063 1.324 10.049 1.00 31.36 1342 VAL A CA 1
ATOM 1326 C C . VAL A 1 114 ? 73.774 0.532 9.921 1.00 31.63 1342 VAL A C 1
ATOM 1327 O O . VAL A 1 114 ? 73.090 0.293 10.922 1.00 31.27 1342 VAL A O 1
ATOM 1340 N N . LEU A 1 115 ? 73.433 0.145 8.696 1.00 30.39 1343 LEU A N 1
ATOM 1341 C CA . LEU A 1 115 ? 72.238 -0.641 8.421 1.00 31.09 1343 LEU A CA 1
ATOM 1342 C C . LEU A 1 115 ? 72.628 -1.920 7.698 1.00 32.55 1343 LEU A C 1
ATOM 1343 O O . LEU A 1 115 ? 73.322 -1.875 6.677 1.00 33.34 1343 LEU A O 1
ATOM 1359 N N . THR A 1 116 ? 72.168 -3.051 8.212 1.00 33.17 1344 THR A N 1
ATOM 1360 C CA . THR A 1 116 ? 72.547 -4.348 7.655 1.00 34.87 1344 THR A CA 1
ATOM 1361 C C . THR A 1 116 ? 71.297 -5.100 7.215 1.00 38.67 1344 THR A C 1
ATOM 1362 O O . THR A 1 116 ? 70.483 -5.492 8.073 1.00 40.37 1344 THR A O 1
ATOM 1373 N N . PRO A 1 117 ? 71.095 -5.321 5.917 1.00 37.97 1345 PRO A N 1
ATOM 1374 C CA . PRO A 1 117 ? 69.939 -6.105 5.469 1.00 39.84 1345 PRO A CA 1
ATOM 1375 C C . PRO A 1 117 ? 70.102 -7.584 5.791 1.00 42.78 1345 PRO A C 1
ATOM 1376 O O . PRO A 1 117 ? 71.213 -8.114 5.842 1.00 43.67 1345 PRO A O 1
ATOM 1387 N N . ASP A 1 118 ? 68.974 -8.248 6.033 1.00 53.70 1346 ASP A N 1
ATOM 1388 C CA . ASP A 1 118 ? 68.970 -9.686 6.260 1.00 60.44 1346 ASP A CA 1
ATOM 1389 C C . ASP A 1 118 ? 67.598 -10.231 5.873 1.00 62.61 1346 ASP A C 1
ATOM 1390 O O . ASP A 1 118 ? 66.711 -9.489 5.437 1.00 60.61 1346 ASP A O 1
ATOM 1399 N N . ASN A 1 119 ? 67.425 -11.543 6.037 1.00 75.25 1347 ASN A N 1
ATOM 1400 C CA . ASN A 1 119 ? 66.231 -12.200 5.512 1.00 77.21 1347 ASN A CA 1
ATOM 1401 C C . ASN A 1 119 ? 64.989 -11.817 6.304 1.00 77.22 1347 ASN A C 1
ATOM 1402 O O . ASN A 1 119 ? 63.915 -11.616 5.724 1.00 77.45 1347 ASN A O 1
ATOM 1413 N N . GLN A 1 120 ? 65.109 -11.721 7.627 1.00 73.82 1348 GLN A N 1
ATOM 1414 C CA . GLN A 1 120 ? 64.005 -11.209 8.426 1.00 72.76 1348 GLN A CA 1
ATOM 1415 C C . GLN A 1 120 ? 63.655 -9.786 8.020 1.00 67.39 1348 GLN A C 1
ATOM 1416 O O . GLN A 1 120 ? 62.476 -9.445 7.866 1.00 67.03 1348 GLN A O 1
ATOM 1430 N N . GLY A 1 121 ? 64.667 -8.953 7.816 1.00 60.17 1349 GLY A N 1
ATOM 1431 C CA . GLY A 1 121 ? 64.474 -7.555 7.498 1.00 55.22 1349 GLY A CA 1
ATOM 1432 C C . GLY A 1 121 ? 65.816 -6.866 7.457 1.00 51.38 1349 GLY A C 1
ATOM 1433 O O . GLY A 1 121 ? 66.669 -7.196 6.629 1.00 52.15 1349 GLY A O 1
ATOM 1437 N N . ALA A 1 122 ? 66.018 -5.912 8.357 1.00 49.63 1350 ALA A N 1
ATOM 1438 C CA . ALA A 1 122 ? 67.285 -5.216 8.459 1.00 44.46 1350 ALA A CA 1
ATOM 1439 C C . ALA A 1 122 ? 67.522 -4.851 9.915 1.00 39.92 1350 ALA A C 1
ATOM 1440 O O . ALA A 1 122 ? 66.595 -4.784 10.725 1.00 40.54 1350 ALA A O 1
ATOM 1447 N N . SER A 1 123 ? 68.787 -4.628 10.237 1.00 34.03 1351 SER A N 1
ATOM 1448 C CA . SER A 1 123 ? 69.195 -4.156 11.545 1.00 32.69 1351 SER A CA 1
ATOM 1449 C C . SER A 1 123 ? 69.915 -2.832 11.369 1.00 31.35 1351 SER A C 1
ATOM 1450 O O . SER A 1 123 ? 70.376 -2.493 10.277 1.00 31.53 1351 SER A O 1
ATOM 1458 N N . TYR A 1 124 ? 70.014 -2.087 12.460 1.00 30.29 1352 TYR A N 1
ATOM 1459 C CA . TYR A 1 124 ? 70.675 -0.800 12.415 1.00 29.31 1352 TYR A CA 1
ATOM 1460 C C . TYR A 1 124 ? 71.467 -0.606 13.693 1.00 28.90 1352 TYR A C 1
ATOM 1461 O O . TYR A 1 124 ? 71.062 -1.061 14.765 1.00 29.12 1352 TYR A O 1
ATOM 1479 N N . SER A 1 125 ? 72.608 0.060 13.556 1.00 34.98 1353 SER A N 1
ATOM 1480 C CA . SER A 1 125 ? 73.463 0.422 14.672 1.00 34.87 1353 SER A CA 1
ATOM 1481 C C . SER A 1 125 ? 73.773 1.898 14.545 1.00 34.40 1353 SER A C 1
ATOM 1482 O O . SER A 1 125 ? 74.230 2.349 13.490 1.00 34.35 1353 SER A O 1
ATOM 1490 N N . ILE A 1 126 ? 73.531 2.639 15.612 1.00 27.94 1354 ILE A N 1
ATOM 1491 C CA . ILE A 1 126 ? 73.939 4.028 15.697 1.00 27.91 1354 ILE A CA 1
ATOM 1492 C C . ILE A 1 126 ? 75.193 4.033 16.552 1.00 28.53 1354 ILE A C 1
ATOM 1493 O O . ILE A 1 126 ? 75.168 3.588 17.705 1.00 29.01 1354 ILE A O 1
ATOM 1509 N N . GLU A 1 127 ? 76.291 4.530 15.993 1.00 28.74 1355 GLU A N 1
ATOM 1510 C CA . GLU A 1 127 ? 77.613 4.285 16.543 1.00 29.48 1355 GLU A CA 1
ATOM 1511 C C . GLU A 1 127 ? 78.410 5.577 16.590 1.00 30.10 1355 GLU A C 1
ATOM 1512 O O . GLU A 1 127 ? 78.109 6.543 15.886 1.00 29.92 1355 GLU A O 1
ATOM 1524 N N . LYS A 1 128 ? 79.419 5.590 17.458 1.00 31.12 1356 LYS A N 1
ATOM 1525 C CA . LYS A 1 128 ? 80.545 6.488 17.263 1.00 32.01 1356 LYS A CA 1
ATOM 1526 C C . LYS A 1 128 ? 81.317 6.032 16.036 1.00 31.72 1356 LYS A C 1
ATOM 1527 O O . LYS A 1 128 ? 81.605 4.843 15.880 1.00 31.53 1356 LYS A O 1
ATOM 1546 N N . GLN A 1 129 ? 81.659 6.979 15.165 1.00 36.19 1357 GLN A N 1
ATOM 1547 C CA . GLN A 1 129 ? 82.432 6.622 13.984 1.00 36.14 1357 GLN A CA 1
ATOM 1548 C C . GLN A 1 129 ? 83.852 6.199 14.344 1.00 36.90 1357 GLN A C 1
ATOM 1549 O O . GLN A 1 129 ? 84.436 5.356 13.657 1.00 36.60 1357 GLN A O 1
ATOM 1563 N N . SER A 1 130 ? 84.427 6.775 15.402 1.00 38.51 1358 SER A N 1
ATOM 1564 C CA . SER A 1 130 ? 85.834 6.526 15.703 1.00 39.79 1358 SER A CA 1
ATOM 1565 C C . SER A 1 130 ? 86.081 5.076 16.112 1.00 38.99 1358 SER A C 1
ATOM 1566 O O . SER A 1 130 ? 87.107 4.491 15.744 1.00 39.27 1358 SER A O 1
ATOM 1574 N N . ASP A 1 131 ? 85.164 4.475 16.876 1.00 38.01 1359 ASP A N 1
ATOM 1575 C CA . ASP A 1 131 ? 85.395 3.146 17.430 1.00 37.98 1359 ASP A CA 1
ATOM 1576 C C . ASP A 1 131 ? 84.201 2.213 17.255 1.00 36.75 1359 ASP A C 1
ATOM 1577 O O . ASP A 1 131 ? 84.218 1.109 17.808 1.00 37.01 1359 ASP A O 1
ATOM 1586 N N . SER A 1 132 ? 83.162 2.630 16.528 1.00 35.73 1360 SER A N 1
ATOM 1587 C CA . SER A 1 132 ? 81.991 1.811 16.209 1.00 34.77 1360 SER A CA 1
ATOM 1588 C C . SER A 1 132 ? 81.191 1.398 17.447 1.00 35.00 1360 SER A C 1
ATOM 1589 O O . SER A 1 132 ? 80.363 0.480 17.369 1.00 34.61 1360 SER A O 1
ATOM 1597 N N . SER A 1 133 ? 81.446 2.022 18.593 1.00 35.97 1361 SER A N 1
ATOM 1598 C CA . SER A 1 133 ? 80.722 1.704 19.817 1.00 36.57 1361 SER A CA 1
ATOM 1599 C C . SER A 1 133 ? 79.272 2.183 19.736 1.00 35.70 1361 SER A C 1
ATOM 1600 O O . SER A 1 133 ? 78.992 3.284 19.262 1.00 35.26 1361 SER A O 1
ATOM 1608 N N . ILE A 1 134 ? 78.352 1.346 20.217 1.00 35.68 1362 ILE A N 1
ATOM 1609 C CA . ILE A 1 134 ? 76.921 1.519 19.966 1.00 34.79 1362 ILE A CA 1
ATOM 1610 C C . ILE A 1 134 ? 76.300 2.486 20.971 1.00 35.35 1362 ILE A C 1
ATOM 1611 O O . ILE A 1 134 ? 76.477 2.341 22.185 1.00 36.71 1362 ILE A O 1
ATOM 1627 N N . TYR A 1 135 ? 75.568 3.485 20.455 1.00 34.57 1363 TYR A N 1
ATOM 1628 C CA . TYR A 1 135 ? 74.629 4.261 21.265 1.00 34.97 1363 TYR A CA 1
ATOM 1629 C C . TYR A 1 135 ? 73.294 3.535 21.416 1.00 34.49 1363 TYR A C 1
ATOM 1630 O O . TYR A 1 135 ? 72.763 3.425 22.527 1.00 35.40 1363 TYR A O 1
ATOM 1648 N N . SER A 1 136 ? 72.739 3.043 20.307 1.00 33.36 1364 SER A N 1
ATOM 1649 C CA . SER A 1 136 ? 71.482 2.305 20.310 1.00 33.11 1364 SER A CA 1
ATOM 1650 C C . SER A 1 136 ? 71.449 1.413 19.075 1.00 32.54 1364 SER A C 1
ATOM 1651 O O . SER A 1 136 ? 72.184 1.635 18.108 1.00 32.12 1364 SER A O 1
ATOM 1659 N N . SER A 1 137 ? 70.606 0.385 19.129 1.00 32.86 1365 SER A N 1
ATOM 1660 C CA . SER A 1 137 ? 70.472 -0.562 18.032 1.00 32.86 1365 SER A CA 1
ATOM 1661 C C . SER A 1 137 ? 69.018 -0.991 17.931 1.00 33.10 1365 SER A C 1
ATOM 1662 O O . SER A 1 137 ? 68.240 -0.852 18.877 1.00 33.39 1365 SER A O 1
ATOM 1670 N N . GLY A 1 138 ? 68.659 -1.517 16.768 1.00 34.46 1366 GLY A N 1
ATOM 1671 C CA . GLY A 1 138 ? 67.302 -1.972 16.566 1.00 35.00 1366 GLY A CA 1
ATOM 1672 C C . GLY A 1 138 ? 67.136 -2.646 15.224 1.00 35.67 1366 GLY A C 1
ATOM 1673 O O . GLY A 1 138 ? 68.100 -2.871 14.489 1.00 35.76 1366 GLY A O 1
ATOM 1677 N N . ARG A 1 139 ? 65.888 -3.003 14.944 1.00 37.99 1367 ARG A N 1
ATOM 1678 C CA . ARG A 1 139 ? 65.500 -3.665 13.713 1.00 39.20 1367 ARG A CA 1
ATOM 1679 C C . ARG A 1 139 ? 64.490 -2.819 12.956 1.00 38.96 1367 ARG A C 1
ATOM 1680 O O . ARG A 1 139 ? 63.804 -1.963 13.523 1.00 38.08 1367 ARG A O 1
ATOM 1701 N N . LEU A 1 140 ? 64.402 -3.089 11.662 1.00 37.25 1368 LEU A N 1
ATOM 1702 C CA . LEU A 1 140 ? 63.510 -2.381 10.762 1.00 37.56 1368 LEU A CA 1
ATOM 1703 C C . LEU A 1 140 ? 62.654 -3.391 10.021 1.00 39.86 1368 LEU A C 1
ATOM 1704 O O . LEU A 1 140 ? 63.169 -4.384 9.498 1.00 41.33 1368 LEU A O 1
ATOM 1720 N N . GLU A 1 141 ? 61.350 -3.157 10.012 1.00 43.35 1369 GLU A N 1
ATOM 1721 C CA . GLU A 1 141 ? 60.456 -3.948 9.186 1.00 45.88 1369 GLU A CA 1
ATOM 1722 C C . GLU A 1 141 ? 60.490 -3.377 7.776 1.00 46.79 1369 GLU A C 1
ATOM 1723 O O . GLU A 1 141 ? 60.211 -2.190 7.577 1.00 45.77 1369 GLU A O 1
ATOM 1735 N N . LEU A 1 142 ? 60.832 -4.217 6.801 1.00 46.03 1370 LEU A N 1
ATOM 1736 C CA . LEU A 1 142 ? 60.935 -3.773 5.419 1.00 47.44 1370 LEU A CA 1
ATOM 1737 C C . LEU A 1 142 ? 59.768 -4.197 4.550 1.00 50.50 1370 LEU A C 1
ATOM 1738 O O . LEU A 1 142 ? 59.527 -3.565 3.516 1.00 51.73 1370 LEU A O 1
ATOM 1754 N N . GLU A 1 143 ? 59.033 -5.231 4.938 1.00 63.27 1371 GLU A N 1
ATOM 1755 C CA . GLU A 1 143 ? 57.839 -5.625 4.199 1.00 66.43 1371 GLU A CA 1
ATOM 1756 C C . GLU A 1 143 ? 56.695 -4.798 4.769 1.00 66.27 1371 GLU A C 1
ATOM 1757 O O . GLU A 1 143 ? 56.078 -5.151 5.775 1.00 65.66 1371 GLU A O 1
ATOM 1769 N N . GLY A 1 144 ? 56.439 -3.659 4.132 1.00 66.24 1372 GLY A N 1
ATOM 1770 C CA . GLY A 1 144 ? 55.424 -2.730 4.585 1.00 67.46 1372 GLY A CA 1
ATOM 1771 C C . GLY A 1 144 ? 54.031 -3.322 4.565 1.00 74.72 1372 GLY A C 1
ATOM 1772 O O . GLY A 1 144 ? 53.596 -3.883 3.555 1.00 77.91 1372 GLY A O 1
ATOM 1776 N N . GLY A 1 145 ? 53.332 -3.206 5.679 1.00 86.05 1373 GLY A N 1
ATOM 1777 C CA . GLY A 1 145 ? 51.979 -3.727 5.790 1.00 89.13 1373 GLY A CA 1
ATOM 1778 C C . GLY A 1 145 ? 51.088 -2.694 6.442 1.00 88.77 1373 GLY A C 1
ATOM 1779 O O . GLY A 1 145 ? 51.486 -2.034 7.400 1.00 86.68 1373 GLY A O 1
ATOM 1783 N N . ALA A 1 146 ? 49.875 -2.564 5.915 1.00 91.72 1374 ALA A N 1
ATOM 1784 C CA . ALA A 1 146 ? 48.949 -1.589 6.470 1.00 91.87 1374 ALA A CA 1
ATOM 1785 C C . ALA A 1 146 ? 48.466 -2.078 7.826 1.00 91.55 1374 ALA A C 1
ATOM 1786 O O . ALA A 1 146 ? 47.892 -3.167 7.935 1.00 97.86 1374 ALA A O 1
ATOM 1793 N N . TYR A 1 147 ? 48.716 -1.287 8.861 1.00 78.48 1375 TYR A N 1
ATOM 1794 C CA . TYR A 1 147 ? 48.209 -1.560 10.194 1.00 71.02 1375 TYR A CA 1
ATOM 1795 C C . TYR A 1 147 ? 47.029 -0.640 10.441 1.00 67.16 1375 TYR A C 1
ATOM 1796 O O . TYR A 1 147 ? 47.085 0.548 10.104 1.00 64.78 1375 TYR A O 1
ATOM 1814 N N . GLU A 1 148 ? 45.978 -1.158 11.058 1.00 71.16 1376 GLU A N 1
ATOM 1815 C CA . GLU A 1 148 ? 44.903 -0.286 11.493 1.00 68.18 1376 GLU A CA 1
ATOM 1816 C C . GLU A 1 148 ? 45.171 0.141 12.923 1.00 65.22 1376 GLU A C 1
ATOM 1817 O O . GLU A 1 148 ? 45.401 -0.695 13.803 1.00 65.90 1376 GLU A O 1
ATOM 1829 N N . ASN A 1 149 ? 45.169 1.448 13.138 1.00 62.57 1377 ASN A N 1
ATOM 1830 C CA . ASN A 1 149 ? 45.475 1.991 14.445 1.00 60.37 1377 ASN A CA 1
ATOM 1831 C C . ASN A 1 149 ? 44.278 1.811 15.370 1.00 61.96 1377 ASN A C 1
ATOM 1832 O O . ASN A 1 149 ? 43.143 1.592 14.935 1.00 64.52 1377 ASN A O 1
ATOM 1843 N N . GLY A 1 150 ? 44.548 1.915 16.662 1.00 50.49 1378 GLY A N 1
ATOM 1844 C CA . GLY A 1 150 ? 43.552 1.736 17.688 1.00 51.48 1378 GLY A CA 1
ATOM 1845 C C . GLY A 1 150 ? 42.994 3.058 18.162 1.00 49.32 1378 GLY A C 1
ATOM 1846 O O . GLY A 1 150 ? 43.121 4.095 17.503 1.00 47.18 1378 GLY A O 1
ATOM 1850 N N . ASN A 1 151 ? 42.369 3.022 19.329 1.00 58.42 1379 ASN A N 1
ATOM 1851 C CA . ASN A 1 151 ? 41.776 4.223 19.889 1.00 57.52 1379 ASN A CA 1
ATOM 1852 C C . ASN A 1 151 ? 41.868 4.149 21.398 1.00 56.65 1379 ASN A C 1
ATOM 1853 O O . ASN A 1 151 ? 41.527 3.126 22.000 1.00 60.00 1379 ASN A O 1
ATOM 1864 N N . ILE A 1 152 ? 42.322 5.241 21.997 1.00 41.14 1380 ILE A N 1
ATOM 1865 C CA . ILE A 1 152 ? 42.275 5.420 23.437 1.00 40.57 1380 ILE A CA 1
ATOM 1866 C C . ILE A 1 152 ? 41.065 6.280 23.726 1.00 40.93 1380 ILE A C 1
ATOM 1867 O O . ILE A 1 152 ? 40.914 7.368 23.156 1.00 40.15 1380 ILE A O 1
ATOM 1883 N N . HIS A 1 153 ? 40.198 5.793 24.597 1.00 49.35 1381 HIS A N 1
ATOM 1884 C CA . HIS A 1 153 ? 39.029 6.558 24.990 1.00 48.85 1381 HIS A CA 1
ATOM 1885 C C . HIS A 1 153 ? 39.518 7.625 25.959 1.00 45.49 1381 HIS A C 1
ATOM 1886 O O . HIS A 1 153 ? 39.944 7.314 27.077 1.00 44.97 1381 HIS A O 1
ATOM 1900 N N . LEU A 1 154 ? 39.472 8.885 25.529 1.00 41.37 1382 LEU A N 1
ATOM 1901 C CA . LEU A 1 154 ? 40.073 9.965 26.296 1.00 41.06 1382 LEU A CA 1
ATOM 1902 C C . LEU A 1 154 ? 39.157 10.518 27.373 1.00 42.26 1382 LEU A C 1
ATOM 1903 O O . LEU A 1 154 ? 39.648 11.175 28.297 1.00 42.67 1382 LEU A O 1
ATOM 1919 N N . GLU A 1 155 ? 37.854 10.256 27.288 1.00 66.07 1383 GLU A N 1
ATOM 1920 C CA . GLU A 1 155 ? 36.876 10.927 28.144 1.00 68.08 1383 GLU A CA 1
ATOM 1921 C C . GLU A 1 155 ? 37.227 10.864 29.626 1.00 68.28 1383 GLU A C 1
ATOM 1922 O O . GLU A 1 155 ? 37.167 11.909 30.293 1.00 68.70 1383 GLU A O 1
ATOM 1934 N N . PRO A 1 156 ? 37.587 9.714 30.205 1.00 70.81 1384 PRO A N 1
ATOM 1935 C CA . PRO A 1 156 ? 37.856 9.687 31.653 1.00 71.28 1384 PRO A CA 1
ATOM 1936 C C . PRO A 1 156 ? 38.883 10.705 32.111 1.00 69.73 1384 PRO A C 1
ATOM 1937 O O . PRO A 1 156 ? 38.772 11.234 33.224 1.00 70.64 1384 PRO A O 1
ATOM 1948 N N . PHE A 1 157 ? 39.886 10.996 31.286 1.00 64.83 1385 PHE A N 1
ATOM 1949 C CA . PHE A 1 157 ? 40.928 11.936 31.678 1.00 63.34 1385 PHE A CA 1
ATOM 1950 C C . PHE A 1 157 ? 40.484 13.379 31.470 1.00 63.85 1385 PHE A C 1
ATOM 1951 O O . PHE A 1 157 ? 40.973 14.284 32.158 1.00 63.49 1385 PHE A O 1
ATOM 1968 N N . LEU A 1 158 ? 39.550 13.604 30.544 1.00 65.59 1386 LEU A N 1
ATOM 1969 C CA . LEU A 1 158 ? 39.129 14.958 30.205 1.00 69.69 1386 LEU A CA 1
ATOM 1970 C C . LEU A 1 158 ? 38.229 15.547 31.285 1.00 73.15 1386 LEU A C 1
ATOM 1971 O O . LEU A 1 158 ? 38.197 16.770 31.461 1.00 73.51 1386 LEU A O 1
ATOM 1987 N N . SER A 1 159 ? 37.499 14.700 32.020 1.00 77.60 1387 SER A N 1
ATOM 1988 C CA . SER A 1 159 ? 36.506 15.195 32.970 1.00 80.15 1387 SER A CA 1
ATOM 1989 C C . SER A 1 159 ? 37.165 15.865 34.169 1.00 79.59 1387 SER A C 1
ATOM 1990 O O . SER A 1 159 ? 36.584 16.778 34.770 1.00 83.06 1387 SER A O 1
ATOM 1998 N N . GLN A 1 160 ? 38.364 15.420 34.540 1.00 90.15 1388 GLN A N 1
ATOM 1999 C CA . GLN A 1 160 ? 39.056 15.966 35.705 1.00 87.63 1388 GLN A CA 1
ATOM 2000 C C . GLN A 1 160 ? 39.870 17.175 35.256 1.00 84.51 1388 GLN A C 1
ATOM 2001 O O . GLN A 1 160 ? 41.096 17.145 35.136 1.00 82.25 1388 GLN A O 1
ATOM 2015 N N . ARG A 1 161 ? 39.154 18.272 35.021 1.00 75.16 1389 ARG A N 1
ATOM 2016 C CA . ARG A 1 161 ? 39.833 19.488 34.600 1.00 72.97 1389 ARG A CA 1
ATOM 2017 C C . ARG A 1 161 ? 40.627 20.081 35.764 1.00 71.16 1389 ARG A C 1
ATOM 2018 O O . ARG A 1 161 ? 41.718 20.627 35.567 1.00 68.95 1389 ARG A O 1
ATOM 2039 N N . ALA A 1 162 ? 40.090 19.982 36.987 1.00 68.87 1390 ALA A N 1
ATOM 2040 C CA . ALA A 1 162 ? 40.815 20.426 38.178 1.00 68.55 1390 ALA A CA 1
ATOM 2041 C C . ALA A 1 162 ? 42.086 19.611 38.427 1.00 66.59 1390 ALA A C 1
ATOM 2042 O O . ALA A 1 162 ? 43.065 20.143 38.964 1.00 65.56 1390 ALA A O 1
ATOM 2049 N N . ASP A 1 163 ? 42.088 18.321 38.068 1.00 67.89 1391 ASP A N 1
ATOM 2050 C CA . ASP A 1 163 ? 43.245 17.447 38.278 1.00 66.20 1391 ASP A CA 1
ATOM 2051 C C . ASP A 1 163 ? 44.439 17.794 37.398 1.00 63.70 1391 ASP A C 1
ATOM 2052 O O . ASP A 1 163 ? 45.541 17.290 37.647 1.00 62.28 1391 ASP A O 1
ATOM 2061 N N . ARG A 1 164 ? 44.251 18.631 36.387 1.00 61.55 1392 ARG A N 1
ATOM 2062 C CA . ARG A 1 164 ? 45.309 18.901 35.427 1.00 59.40 1392 ARG A CA 1
ATOM 2063 C C . ARG A 1 164 ? 46.503 19.568 36.093 1.00 58.28 1392 ARG A C 1
ATOM 2064 O O . ARG A 1 164 ? 46.361 20.583 36.781 1.00 59.09 1392 ARG A O 1
ATOM 2085 N N . ILE A 1 165 ? 47.677 18.990 35.889 1.00 56.54 1393 ILE A N 1
ATOM 2086 C CA . ILE A 1 165 ? 48.919 19.625 36.332 1.00 55.34 1393 ILE A CA 1
ATOM 2087 C C . ILE A 1 165 ? 49.383 20.602 35.256 1.00 54.25 1393 ILE A C 1
ATOM 2088 O O . ILE A 1 165 ? 49.475 20.216 34.082 1.00 53.43 1393 ILE A O 1
ATOM 2104 N N . PRO A 1 166 ? 49.678 21.854 35.603 1.00 54.33 1394 PRO A N 1
ATOM 2105 C CA . PRO A 1 166 ? 50.138 22.810 34.589 1.00 53.44 1394 PRO A CA 1
ATOM 2106 C C . PRO A 1 166 ? 51.544 22.493 34.095 1.00 51.58 1394 PRO A C 1
ATOM 2107 O O . PRO A 1 166 ? 52.319 21.772 34.727 1.00 50.92 1394 PRO A O 1
ATOM 2118 N N . HIS A 1 167 ? 51.850 23.048 32.921 1.00 46.33 1395 HIS A N 1
ATOM 2119 C CA . HIS A 1 167 ? 53.149 22.878 32.275 1.00 44.89 1395 HIS A CA 1
ATOM 2120 C C . HIS A 1 167 ? 54.335 23.056 33.225 1.00 45.15 1395 HIS A C 1
ATOM 2121 O O . HIS A 1 167 ? 55.241 22.216 33.273 1.00 44.45 1395 HIS A O 1
ATOM 2135 N N . GLU A 1 168 ? 54.358 24.168 33.964 1.00 58.21 1396 GLU A N 1
ATOM 2136 C CA . GLU A 1 168 ? 55.498 24.482 34.827 1.00 58.61 1396 GLU A CA 1
ATOM 2137 C C . GLU A 1 168 ? 55.662 23.440 35.931 1.00 59.28 1396 GLU A C 1
ATOM 2138 O O . GLU A 1 168 ? 56.776 22.979 36.207 1.00 58.94 1396 GLU A O 1
ATOM 2150 N N . ALA A 1 169 ? 54.561 23.060 36.581 1.00 48.40 1397 ALA A N 1
ATOM 2151 C CA . ALA A 1 169 ? 54.646 22.089 37.668 1.00 49.25 1397 ALA A CA 1
ATOM 2152 C C . ALA A 1 169 ? 55.051 20.715 37.150 1.00 48.18 1397 ALA A C 1
ATOM 2153 O O . ALA A 1 169 ? 55.814 19.994 37.804 1.00 48.44 1397 ALA A O 1
ATOM 2160 N N . PHE A 1 170 ? 54.534 20.328 35.988 1.00 47.10 1398 PHE A N 1
ATOM 2161 C CA . PHE A 1 170 ? 54.870 19.027 35.425 1.00 46.15 1398 PHE A CA 1
ATOM 2162 C C . PHE A 1 170 ? 56.381 18.854 35.284 1.00 45.27 1398 PHE A C 1
ATOM 2163 O O . PHE A 1 170 ? 56.938 17.819 35.671 1.00 45.36 1398 PHE A O 1
ATOM 2180 N N . TYR A 1 171 ? 57.067 19.856 34.723 1.00 44.51 1399 TYR A N 1
ATOM 2181 C CA . TYR A 1 171 ? 58.499 19.718 34.480 1.00 43.66 1399 TYR A CA 1
ATOM 2182 C C . TYR A 1 171 ? 59.320 19.928 35.741 1.00 44.77 1399 TYR A C 1
ATOM 2183 O O . TYR A 1 171 ? 60.397 19.336 35.873 1.00 44.49 1399 TYR A O 1
ATOM 2201 N N . GLN A 1 172 ? 58.840 20.756 36.673 1.00 52.23 1400 GLN A N 1
ATOM 2202 C CA . GLN A 1 172 ? 59.480 20.827 37.981 1.00 53.57 1400 GLN A CA 1
ATOM 2203 C C . GLN A 1 172 ? 59.543 19.452 38.634 1.00 54.11 1400 GLN A C 1
ATOM 2204 O O . GLN A 1 172 ? 60.521 19.132 39.317 1.00 54.66 1400 GLN A O 1
ATOM 2218 N N . ARG A 1 173 ? 58.522 18.621 38.424 1.00 53.34 1401 ARG A N 1
ATOM 2219 C CA . ARG A 1 173 ? 58.506 17.293 39.027 1.00 54.02 1401 ARG A CA 1
ATOM 2220 C C . ARG A 1 173 ? 59.477 16.354 38.326 1.00 52.87 1401 ARG A C 1
ATOM 2221 O O . ARG A 1 173 ? 60.177 15.575 38.982 1.00 53.53 1401 ARG A O 1
ATOM 2242 N N . LEU A 1 174 ? 59.522 16.394 36.995 1.00 45.89 1402 LEU A N 1
ATOM 2243 C CA . LEU A 1 174 ? 60.522 15.613 36.275 1.00 44.79 1402 LEU A CA 1
ATOM 2244 C C . LEU A 1 174 ? 61.925 16.023 36.698 1.00 44.91 1402 LEU A C 1
ATOM 2245 O O . LEU A 1 174 ? 62.824 15.180 36.800 1.00 44.90 1402 LEU A O 1
ATOM 2261 N N . ALA A 1 175 ? 62.131 17.320 36.938 1.00 45.14 1403 ALA A N 1
ATOM 2262 C CA . ALA A 1 175 ? 63.412 17.781 37.457 1.00 45.55 1403 ALA A CA 1
ATOM 2263 C C . ALA A 1 175 ? 63.708 17.146 38.809 1.00 47.20 1403 ALA A C 1
ATOM 2264 O O . ALA A 1 175 ? 64.838 16.715 39.068 1.00 47.42 1403 ALA A O 1
ATOM 2271 N N . GLU A 1 176 ? 62.701 17.068 39.682 1.00 48.48 1404 GLU A N 1
ATOM 2272 C CA . GLU A 1 176 ? 62.889 16.432 40.982 1.00 50.20 1404 GLU A CA 1
ATOM 2273 C C . GLU A 1 176 ? 63.128 14.930 40.859 1.00 50.12 1404 GLU A C 1
ATOM 2274 O O . GLU A 1 176 ? 63.652 14.320 41.797 1.00 51.44 1404 GLU A O 1
ATOM 2286 N N . PHE A 1 177 ? 62.741 14.321 39.737 1.00 48.74 1405 PHE A N 1
ATOM 2287 C CA . PHE A 1 177 ? 63.105 12.943 39.442 1.00 48.55 1405 PHE A CA 1
ATOM 2288 C C . PHE A 1 177 ? 64.465 12.829 38.762 1.00 47.50 1405 PHE A C 1
ATOM 2289 O O . PHE A 1 177 ? 64.952 11.712 38.557 1.00 47.45 1405 PHE A O 1
ATOM 2306 N N . GLY A 1 178 ? 65.088 13.950 38.419 1.00 46.77 1406 GLY A N 1
ATOM 2307 C CA . GLY A 1 178 ? 66.399 13.950 37.812 1.00 45.89 1406 GLY A CA 1
ATOM 2308 C C . GLY A 1 178 ? 66.417 14.104 36.309 1.00 43.94 1406 GLY A C 1
ATOM 2309 O O . GLY A 1 178 ? 67.390 13.676 35.680 1.00 43.16 1406 GLY A O 1
ATOM 2313 N N . TYR A 1 179 ? 65.386 14.704 35.717 1.00 43.23 1407 TYR A N 1
ATOM 2314 C CA . TYR A 1 179 ? 65.319 14.918 34.278 1.00 41.50 1407 TYR A CA 1
ATOM 2315 C C . TYR A 1 179 ? 65.013 16.379 34.005 1.00 41.16 1407 TYR A C 1
ATOM 2316 O O . TYR A 1 179 ? 64.056 16.930 34.557 1.00 41.95 1407 TYR A O 1
ATOM 2334 N N . SER A 1 180 ? 65.823 17.002 33.157 1.00 40.09 1408 SER A N 1
ATOM 2335 C CA . SER A 1 180 ? 65.517 18.325 32.641 1.00 39.65 1408 SER A CA 1
ATOM 2336 C C . SER A 1 180 ? 65.871 18.344 31.163 1.00 38.01 1408 SER A C 1
ATOM 2337 O O . SER A 1 180 ? 66.555 17.454 30.653 1.00 37.29 1408 SER A O 1
ATOM 2345 N N . CYS A 1 181 ? 65.397 19.375 30.474 1.00 37.52 1409 CYS A N 1
ATOM 2346 C CA . CYS A 1 181 ? 65.520 19.419 29.028 1.00 36.07 1409 CYS A CA 1
ATOM 2347 C C . CYS A 1 181 ? 65.421 20.861 28.558 1.00 35.95 1409 CYS A C 1
ATOM 2348 O O . CYS A 1 181 ? 64.928 21.739 29.270 1.00 36.97 1409 CYS A O 1
ATOM 2356 N N . SER A 1 182 ? 65.920 21.086 27.345 1.00 34.78 1410 SER A N 1
ATOM 2357 C CA . SER A 1 182 ? 65.817 22.379 26.683 1.00 34.61 1410 SER A CA 1
ATOM 2358 C C . SER A 1 182 ? 64.361 22.722 26.382 1.00 34.83 1410 SER A C 1
ATOM 2359 O O . SER A 1 182 ? 63.523 21.843 26.162 1.00 34.58 1410 SER A O 1
ATOM 2367 N N . ASP A 1 183 ? 64.061 24.025 26.366 1.00 42.06 1411 ASP A N 1
ATOM 2368 C CA . ASP A 1 183 ? 62.695 24.461 26.085 1.00 42.43 1411 ASP A CA 1
ATOM 2369 C C . ASP A 1 183 ? 62.207 23.934 24.745 1.00 41.33 1411 ASP A C 1
ATOM 2370 O O . ASP A 1 183 ? 60.998 23.766 24.543 1.00 41.58 1411 ASP A O 1
ATOM 2379 N N . SER A 1 184 ? 63.130 23.670 23.819 1.00 33.55 1412 SER A N 1
ATOM 2380 C CA . SER A 1 184 ? 62.769 23.090 22.534 1.00 32.53 1412 SER A CA 1
ATOM 2381 C C . SER A 1 184 ? 62.181 21.695 22.670 1.00 32.35 1412 SER A C 1
ATOM 2382 O O . SER A 1 184 ? 61.617 21.187 21.696 1.00 31.77 1412 SER A O 1
ATOM 2390 N N . LEU A 1 185 ? 62.286 21.073 23.843 1.00 32.96 1413 LEU A N 1
ATOM 2391 C CA . LEU A 1 185 ? 61.709 19.758 24.092 1.00 33.04 1413 LEU A CA 1
ATOM 2392 C C . LEU A 1 185 ? 60.596 19.796 25.135 1.00 34.30 1413 LEU A C 1
ATOM 2393 O O . LEU A 1 185 ? 60.190 18.746 25.641 1.00 34.68 1413 LEU A O 1
ATOM 2409 N N . LYS A 1 186 ? 60.094 20.986 25.461 1.00 35.05 1414 LYS A N 1
ATOM 2410 C CA . LYS A 1 186 ? 59.032 21.149 26.450 1.00 36.34 1414 LYS A CA 1
ATOM 2411 C C . LYS A 1 186 ? 57.716 21.395 25.715 1.00 36.50 1414 LYS A C 1
ATOM 2412 O O . LYS A 1 186 ? 57.258 22.526 25.549 1.00 36.98 1414 LYS A O 1
ATOM 2431 N N . ALA A 1 187 ? 57.108 20.299 25.260 1.00 36.22 1415 ALA A N 1
ATOM 2432 C CA . ALA A 1 187 ? 55.853 20.350 24.526 1.00 36.45 1415 ALA A CA 1
ATOM 2433 C C . ALA A 1 187 ? 54.630 20.070 25.394 1.00 37.74 1415 ALA A C 1
ATOM 2434 O O . ALA A 1 187 ? 53.505 20.303 24.941 1.00 38.24 1415 ALA A O 1
ATOM 2441 N N . ALA A 1 188 ? 54.815 19.572 26.611 1.00 38.40 1416 ALA A N 1
ATOM 2442 C CA . ALA A 1 188 ? 53.691 19.265 27.488 1.00 39.71 1416 ALA A CA 1
ATOM 2443 C C . ALA A 1 188 ? 53.030 20.548 27.988 1.00 40.78 1416 ALA A C 1
ATOM 2444 O O . ALA A 1 188 ? 53.698 21.416 28.560 1.00 41.00 1416 ALA A O 1
ATOM 2451 N N . GLU A 1 189 ? 51.719 20.668 27.764 1.00 48.36 1417 GLU A N 1
ATOM 2452 C CA . GLU A 1 189 ? 50.950 21.793 28.286 1.00 49.59 1417 GLU A CA 1
ATOM 2453 C C . GLU A 1 189 ? 50.344 21.486 29.654 1.00 50.99 1417 GLU A C 1
ATOM 2454 O O . GLU A 1 189 ? 50.360 22.348 30.539 1.00 51.92 1417 GLU A O 1
ATOM 2466 N N . HIS A 1 190 ? 49.796 20.286 29.849 1.00 44.46 1418 HIS A N 1
ATOM 2467 C CA . HIS A 1 190 ? 49.308 19.886 31.164 1.00 45.81 1418 HIS A CA 1
ATOM 2468 C C . HIS A 1 190 ? 49.205 18.365 31.209 1.00 45.72 1418 HIS A C 1
ATOM 2469 O O . HIS A 1 190 ? 49.294 17.685 30.184 1.00 44.77 1418 HIS A O 1
ATOM 2483 N N . CYS A 1 191 ? 49.015 17.843 32.422 1.00 46.85 1419 CYS A N 1
ATOM 2484 C CA . CYS A 1 191 ? 49.145 16.416 32.702 1.00 46.97 1419 CYS A CA 1
ATOM 2485 C C . CYS A 1 191 ? 48.013 15.933 33.603 1.00 48.66 1419 CYS A C 1
ATOM 2486 O O . CYS A 1 191 ? 47.667 16.603 34.580 1.00 49.81 1419 CYS A O 1
ATOM 2494 N N . VAL A 1 192 ? 47.449 14.769 33.275 1.00 48.91 1420 VAL A N 1
ATOM 2495 C CA . VAL A 1 192 ? 46.479 14.063 34.115 1.00 50.55 1420 VAL A CA 1
ATOM 2496 C C . VAL A 1 192 ? 47.007 12.664 34.392 1.00 50.64 1420 VAL A C 1
ATOM 2497 O O . VAL A 1 192 ? 47.327 11.924 33.456 1.00 49.70 1420 VAL A O 1
ATOM 2510 N N . SER A 1 193 ? 47.077 12.295 35.671 1.00 51.90 1421 SER A N 1
ATOM 2511 C CA . SER A 1 193 ? 47.682 11.035 36.092 1.00 52.20 1421 SER A CA 1
ATOM 2512 C C . SER A 1 193 ? 46.759 10.321 37.067 1.00 54.16 1421 SER A C 1
ATOM 2513 O O . SER A 1 193 ? 46.380 10.893 38.093 1.00 55.33 1421 SER A O 1
ATOM 2521 N N . ARG A 1 194 ? 46.407 9.072 36.755 1.00 61.15 1422 ARG A N 1
ATOM 2522 C CA . ARG A 1 194 ? 45.583 8.261 37.640 1.00 63.10 1422 ARG A CA 1
ATOM 2523 C C . ARG A 1 194 ? 45.925 6.785 37.495 1.00 63.43 1422 ARG A C 1
ATOM 2524 O O . ARG A 1 194 ? 45.981 6.272 36.374 1.00 62.52 1422 ARG A O 1
ATOM 2545 N N . ASN A 1 195 ? 46.119 6.102 38.626 1.00 74.30 1423 ASN A N 1
ATOM 2546 C CA . ASN A 1 195 ? 46.179 4.641 38.656 1.00 75.21 1423 ASN A CA 1
ATOM 2547 C C . ASN A 1 195 ? 47.347 4.090 37.844 1.00 73.78 1423 ASN A C 1
ATOM 2548 O O . ASN A 1 195 ? 47.257 2.999 37.274 1.00 74.02 1423 ASN A O 1
ATOM 2559 N N . GLY A 1 196 ? 48.451 4.829 37.797 1.00 59.45 1424 GLY A N 1
ATOM 2560 C CA . GLY A 1 196 ? 49.581 4.422 36.984 1.00 58.03 1424 GLY A CA 1
ATOM 2561 C C . GLY A 1 196 ? 49.328 4.619 35.509 1.00 56.50 1424 GLY A C 1
ATOM 2562 O O . GLY A 1 196 ? 49.869 3.880 34.679 1.00 55.76 1424 GLY A O 1
ATOM 2566 N N . GLN A 1 197 ? 48.505 5.604 35.169 1.00 53.15 1425 GLN A N 1
ATOM 2567 C CA . GLN A 1 197 ? 48.237 6.002 33.800 1.00 51.77 1425 GLN A CA 1
ATOM 2568 C C . GLN A 1 197 ? 48.366 7.516 33.728 1.00 50.79 1425 GLN A C 1
ATOM 2569 O O . GLN A 1 197 ? 48.107 8.213 34.711 1.00 51.61 1425 GLN A O 1
ATOM 2583 N N . VAL A 1 198 ? 48.801 8.027 32.579 1.00 49.14 1426 VAL A N 1
ATOM 2584 C CA . VAL A 1 198 ? 49.022 9.461 32.418 1.00 48.22 1426 VAL A CA 1
ATOM 2585 C C . VAL A 1 198 ? 48.612 9.861 31.009 1.00 47.15 1426 VAL A C 1
ATOM 2586 O O . VAL A 1 198 ? 48.947 9.170 30.041 1.00 46.33 1426 VAL A O 1
ATOM 2599 N N . LEU A 1 199 ? 47.869 10.959 30.895 1.00 47.30 1427 LEU A N 1
ATOM 2600 C CA . LEU A 1 199 ? 47.544 11.564 29.609 1.00 46.37 1427 LEU A CA 1
ATOM 2601 C C . LEU A 1 199 ? 48.130 12.966 29.587 1.00 45.54 1427 LEU A C 1
ATOM 2602 O O . LEU A 1 199 ? 47.745 13.812 30.401 1.00 46.36 1427 LEU A O 1
ATOM 2618 N N . LEU A 1 200 ? 49.045 13.213 28.653 1.00 44.02 1428 LEU A N 1
ATOM 2619 C CA . LEU A 1 200 ? 49.645 14.527 28.481 1.00 43.23 1428 LEU A CA 1
ATOM 2620 C C . LEU A 1 200 ? 48.985 15.273 27.332 1.00 42.87 1428 LEU A C 1
ATOM 2621 O O . LEU A 1 200 ? 48.704 14.696 26.279 1.00 42.43 1428 LEU A O 1
ATOM 2637 N N . LYS A 1 201 ? 48.737 16.559 27.552 1.00 43.21 1429 LYS A N 1
ATOM 2638 C CA . LYS A 1 201 ? 48.338 17.467 26.487 1.00 42.86 1429 LYS A CA 1
ATOM 2639 C C . LYS A 1 201 ? 49.592 18.121 25.939 1.00 41.50 1429 LYS A C 1
ATOM 2640 O O . LYS A 1 201 ? 50.331 18.773 26.683 1.00 41.48 1429 LYS A O 1
ATOM 2659 N N . ILE A 1 202 ? 49.838 17.940 24.648 1.00 40.46 1430 ILE A N 1
ATOM 2660 C CA . ILE A 1 202 ? 51.057 18.445 24.047 1.00 39.16 1430 ILE A CA 1
ATOM 2661 C C . ILE A 1 202 ? 50.699 19.383 22.911 1.00 38.94 1430 ILE A C 1
ATOM 2662 O O . ILE A 1 202 ? 49.600 19.341 22.349 1.00 39.56 1430 ILE A O 1
ATOM 2678 N N . LYS A 1 203 ? 51.641 20.264 22.604 1.00 37.79 1431 LYS A N 1
ATOM 2679 C CA . LYS A 1 203 ? 51.533 21.154 21.461 1.00 38.54 1431 LYS A CA 1
ATOM 2680 C C . LYS A 1 203 ? 52.822 21.013 20.676 1.00 38.12 1431 LYS A C 1
ATOM 2681 O O . LYS A 1 203 ? 53.896 21.393 21.157 1.00 37.82 1431 LYS A O 1
ATOM 2700 N N . ALA A 1 204 ? 52.714 20.456 19.477 1.00 37.11 1432 ALA A N 1
ATOM 2701 C CA . ALA A 1 204 ? 53.892 20.258 18.662 1.00 36.89 1432 ALA A CA 1
ATOM 2702 C C . ALA A 1 204 ? 54.405 21.606 18.189 1.00 37.80 1432 ALA A C 1
ATOM 2703 O O . ALA A 1 204 ? 53.675 22.600 18.132 1.00 38.76 1432 ALA A O 1
ATOM 2710 N N . LYS A 1 205 ? 55.686 21.636 17.863 1.00 41.35 1433 LYS A N 1
ATOM 2711 C CA . LYS A 1 205 ? 56.338 22.851 17.410 1.00 42.39 1433 LYS A CA 1
ATOM 2712 C C . LYS A 1 205 ? 56.621 22.671 15.932 1.00 43.13 1433 LYS A C 1
ATOM 2713 O O . LYS A 1 205 ? 57.295 21.710 15.545 1.00 42.54 1433 LYS A O 1
ATOM 2732 N N . ALA A 1 206 ? 56.123 23.588 15.106 1.00 48.22 1434 ALA A N 1
ATOM 2733 C CA . ALA A 1 206 ? 56.429 23.490 13.689 1.00 49.24 1434 ALA A CA 1
ATOM 2734 C C . ALA A 1 206 ? 57.931 23.627 13.522 1.00 49.34 1434 ALA A C 1
ATOM 2735 O O . ALA A 1 206 ? 58.550 24.549 14.063 1.00 49.73 1434 ALA A O 1
ATOM 2742 N N . GLY A 1 207 ? 58.510 22.716 12.760 1.00 45.61 1435 GLY A N 1
ATOM 2743 C CA . GLY A 1 207 ? 59.939 22.631 12.643 1.00 45.64 1435 GLY A CA 1
ATOM 2744 C C . GLY A 1 207 ? 60.315 22.052 11.301 1.00 46.44 1435 GLY A C 1
ATOM 2745 O O . GLY A 1 207 ? 59.465 21.922 10.413 1.00 47.24 1435 GLY A O 1
ATOM 2749 N N . PRO A 1 208 ? 61.587 21.688 11.121 1.00 45.65 1436 PRO A N 1
ATOM 2750 C CA . PRO A 1 208 ? 62.052 21.291 9.787 1.00 46.79 1436 PRO A CA 1
ATOM 2751 C C . PRO A 1 208 ? 61.140 20.248 9.173 1.00 46.49 1436 PRO A C 1
ATOM 2752 O O . PRO A 1 208 ? 60.612 19.369 9.856 1.00 45.01 1436 PRO A O 1
ATOM 2763 N N . LYS A 1 209 ? 60.927 20.388 7.869 1.00 56.03 1437 LYS A N 1
ATOM 2764 C CA . LYS A 1 209 ? 60.023 19.495 7.163 1.00 56.20 1437 LYS A CA 1
ATOM 2765 C C . LYS A 1 209 ? 60.444 18.042 7.317 1.00 54.92 1437 LYS A C 1
ATOM 2766 O O . LYS A 1 209 ? 59.591 17.145 7.348 1.00 54.33 1437 LYS A O 1
ATOM 2785 N N . GLY A 1 210 ? 61.749 17.795 7.437 1.00 43.73 1438 GLY A N 1
ATOM 2786 C CA . GLY A 1 210 ? 62.268 16.448 7.283 1.00 43.08 1438 GLY A CA 1
ATOM 2787 C C . GLY A 1 210 ? 61.870 15.486 8.384 1.00 41.19 1438 GLY A C 1
ATOM 2788 O O . GLY A 1 210 ? 61.714 14.290 8.128 1.00 40.90 1438 GLY A O 1
ATOM 2792 N N . CYS A 1 211 ? 61.710 15.975 9.616 1.00 41.49 1439 CYS A N 1
ATOM 2793 C CA . CYS A 1 211 ? 61.424 15.090 10.744 1.00 39.91 1439 CYS A CA 1
ATOM 2794 C C . CYS A 1 211 ? 60.009 14.546 10.628 1.00 39.82 1439 CYS A C 1
ATOM 2795 O O . CYS A 1 211 ? 59.039 15.304 10.716 1.00 40.16 1439 CYS A O 1
ATOM 2803 N N . ILE A 1 212 ? 59.890 13.232 10.417 1.00 38.17 1440 ILE A N 1
ATOM 2804 C CA . ILE A 1 212 ? 58.594 12.576 10.539 1.00 38.06 1440 ILE A CA 1
ATOM 2805 C C . ILE A 1 212 ? 58.189 12.516 12.002 1.00 36.83 1440 ILE A C 1
ATOM 2806 O O . ILE A 1 212 ? 57.073 12.892 12.379 1.00 36.88 1440 ILE A O 1
ATOM 2822 N N . ILE A 1 213 ? 59.111 12.077 12.850 1.00 35.90 1441 ILE A N 1
ATOM 2823 C CA . ILE A 1 213 ? 58.908 12.012 14.288 1.00 34.92 1441 ILE A CA 1
ATOM 2824 C C . ILE A 1 213 ? 59.551 13.255 14.879 1.00 34.72 1441 ILE A C 1
ATOM 2825 O O . ILE A 1 213 ? 60.779 13.340 14.973 1.00 34.61 1441 ILE A O 1
ATOM 2841 N N . LYS A 1 214 ? 58.732 14.219 15.290 1.00 34.84 1442 LYS A N 1
ATOM 2842 C CA . LYS A 1 214 ? 59.283 15.471 15.779 1.00 34.91 1442 LYS A CA 1
ATOM 2843 C C . LYS A 1 214 ? 59.991 15.254 17.113 1.00 34.11 1442 LYS A C 1
ATOM 2844 O O . LYS A 1 214 ? 59.539 14.452 17.935 1.00 33.53 1442 LYS A O 1
ATOM 2863 N N . PRO A 1 215 ? 61.101 15.954 17.362 1.00 34.27 1443 PRO A N 1
ATOM 2864 C CA . PRO A 1 215 ? 61.841 15.694 18.606 1.00 33.73 1443 PRO A CA 1
ATOM 2865 C C . PRO A 1 215 ? 61.012 15.927 19.858 1.00 33.39 1443 PRO A C 1
ATOM 2866 O O . PRO A 1 215 ? 61.068 15.113 20.789 1.00 32.92 1443 PRO A O 1
ATOM 2877 N N . GLU A 1 216 ? 60.228 17.009 19.904 1.00 33.78 1444 GLU A N 1
ATOM 2878 C CA . GLU A 1 216 ? 59.458 17.296 21.109 1.00 33.63 1444 GLU A CA 1
ATOM 2879 C C . GLU A 1 216 ? 58.304 16.320 21.292 1.00 33.30 1444 GLU A C 1
ATOM 2880 O O . GLU A 1 216 ? 57.927 16.026 22.432 1.00 33.12 1444 GLU A O 1
ATOM 2892 N N . VAL A 1 217 ? 57.738 15.798 20.202 1.00 33.42 1445 VAL A N 1
ATOM 2893 C CA . VAL A 1 217 ? 56.653 14.828 20.329 1.00 33.34 1445 VAL A CA 1
ATOM 2894 C C . VAL A 1 217 ? 57.164 13.528 20.941 1.00 32.87 1445 VAL A C 1
ATOM 2895 O O . VAL A 1 217 ? 56.609 13.030 21.927 1.00 32.84 1445 VAL A O 1
ATOM 2908 N N . ILE A 1 218 ? 58.216 12.947 20.364 1.00 32.68 1446 ILE A N 1
ATOM 2909 C CA . ILE A 1 218 ? 58.723 11.688 20.893 1.00 32.42 1446 ILE A CA 1
ATOM 2910 C C . ILE A 1 218 ? 59.364 11.877 22.263 1.00 32.27 1446 ILE A C 1
ATOM 2911 O O . ILE A 1 218 ? 59.443 10.920 23.038 1.00 32.28 1446 ILE A O 1
ATOM 2927 N N . GLU A 1 219 ? 59.836 13.083 22.591 1.00 32.34 1447 GLU A N 1
ATOM 2928 C CA . GLU A 1 219 ? 60.352 13.309 23.937 1.00 32.43 1447 GLU A CA 1
ATOM 2929 C C . GLU A 1 219 ? 59.228 13.424 24.958 1.00 32.62 1447 GLU A C 1
ATOM 2930 O O . GLU A 1 219 ? 59.415 13.060 26.123 1.00 32.85 1447 GLU A O 1
ATOM 2942 N N . SER A 1 220 ? 58.063 13.931 24.552 1.00 32.74 1448 SER A N 1
ATOM 2943 C CA . SER A 1 220 ? 56.890 13.841 25.414 1.00 33.07 1448 SER A CA 1
ATOM 2944 C C . SER A 1 220 ? 56.599 12.393 25.780 1.00 33.16 1448 SER A C 1
ATOM 2945 O O . SER A 1 220 ? 56.202 12.097 26.911 1.00 33.60 1448 SER A O 1
ATOM 2953 N N . VAL A 1 221 ? 56.776 11.481 24.825 1.00 32.94 1449 VAL A N 1
ATOM 2954 C CA . VAL A 1 221 ? 56.600 10.058 25.093 1.00 33.20 1449 VAL A CA 1
ATOM 2955 C C . VAL A 1 221 ? 57.504 9.626 26.236 1.00 33.36 1449 VAL A C 1
ATOM 2956 O O . VAL A 1 221 ? 57.061 8.986 27.195 1.00 33.97 1449 VAL A O 1
ATOM 2969 N N . TYR A 1 222 ? 58.785 9.977 26.153 1.00 33.05 1450 TYR A N 1
ATOM 2970 C CA . TYR A 1 222 ? 59.720 9.615 27.208 1.00 33.40 1450 TYR A CA 1
ATOM 2971 C C . TYR A 1 222 ? 59.357 10.309 28.514 1.00 33.91 1450 TYR A C 1
ATOM 2972 O O . TYR A 1 222 ? 59.409 9.695 29.585 1.00 34.62 1450 TYR A O 1
ATOM 2990 N N . GLN A 1 223 ? 58.965 11.583 28.443 1.00 33.77 1451 GLN A N 1
ATOM 2991 C CA . GLN A 1 223 ? 58.612 12.321 29.652 1.00 34.38 1451 GLN A CA 1
ATOM 2992 C C . GLN A 1 223 ? 57.439 11.668 30.378 1.00 35.03 1451 GLN A C 1
ATOM 2993 O O . GLN A 1 223 ? 57.451 11.549 31.608 1.00 35.87 1451 GLN A O 1
ATOM 3007 N N . ALA A 1 224 ? 56.412 11.247 29.633 1.00 34.86 1452 ALA A N 1
ATOM 3008 C CA . ALA A 1 224 ? 55.276 10.559 30.240 1.00 35.68 1452 ALA A CA 1
ATOM 3009 C C . ALA A 1 224 ? 55.727 9.334 31.027 1.00 36.38 1452 ALA A C 1
ATOM 3010 O O . ALA A 1 224 ? 55.243 9.083 32.137 1.00 37.44 1452 ALA A O 1
ATOM 3017 N N . VAL A 1 225 ? 56.653 8.557 30.464 1.00 35.97 1453 VAL A N 1
ATOM 3018 C CA . VAL A 1 225 ? 57.151 7.364 31.137 1.00 36.77 1453 VAL A CA 1
ATOM 3019 C C . VAL A 1 225 ? 57.896 7.735 32.412 1.00 37.47 1453 VAL A C 1
ATOM 3020 O O . VAL A 1 225 ? 57.716 7.101 33.460 1.00 38.71 1453 VAL A O 1
ATOM 3033 N N . ILE A 1 226 ? 58.747 8.760 32.350 1.00 36.91 1454 ILE A N 1
ATOM 3034 C CA . ILE A 1 226 ? 59.497 9.164 33.535 1.00 37.75 1454 ILE A CA 1
ATOM 3035 C C . ILE A 1 226 ? 58.545 9.593 34.639 1.00 38.75 1454 ILE A C 1
ATOM 3036 O O . ILE A 1 226 ? 58.823 9.411 35.831 1.00 40.03 1454 ILE A O 1
ATOM 3052 N N . TYR A 1 227 ? 57.407 10.171 34.258 1.00 38.38 1455 TYR A N 1
ATOM 3053 C CA . TYR A 1 227 ? 56.450 10.648 35.245 1.00 39.41 1455 TYR A CA 1
ATOM 3054 C C . TYR A 1 227 ? 55.778 9.484 35.962 1.00 40.71 1455 TYR A C 1
ATOM 3055 O O . TYR A 1 227 ? 55.629 9.498 37.189 1.00 42.14 1455 TYR A O 1
ATOM 3073 N N . LEU A 1 228 ? 55.359 8.468 35.207 1.00 40.45 1456 LEU A N 1
ATOM 3074 C CA . LEU A 1 228 ? 54.811 7.261 35.814 1.00 41.87 1456 LEU A CA 1
ATOM 3075 C C . LEU A 1 228 ? 55.873 6.501 36.589 1.00 42.81 1456 LEU A C 1
ATOM 3076 O O . LEU A 1 228 ? 55.635 6.070 37.721 1.00 44.54 1456 LEU A O 1
ATOM 3092 N N . ALA A 1 229 ? 57.063 6.348 36.005 1.00 41.89 1457 ALA A N 1
ATOM 3093 C CA . ALA A 1 229 ? 58.100 5.542 36.637 1.00 42.88 1457 ALA A CA 1
ATOM 3094 C C . ALA A 1 229 ? 58.699 6.252 37.848 1.00 43.89 1457 ALA A C 1
ATOM 3095 O O . ALA A 1 229 ? 58.963 5.619 38.879 1.00 45.62 1457 ALA A O 1
ATOM 3102 N N . GLY A 1 230 ? 58.910 7.557 37.751 1.00 43.05 1458 GLY A N 1
ATOM 3103 C CA . GLY A 1 230 ? 59.436 8.312 38.882 1.00 44.14 1458 GLY A CA 1
ATOM 3104 C C . GLY A 1 230 ? 60.829 7.852 39.274 1.00 44.88 1458 GLY A C 1
ATOM 3105 O O . GLY A 1 230 ? 61.735 7.780 38.437 1.00 43.83 1458 GLY A O 1
ATOM 3109 N N . GLU A 1 231 ? 61.022 7.546 40.564 1.00 55.88 1459 GLU A N 1
ATOM 3110 C CA . GLU A 1 231 ? 62.320 7.039 41.000 1.00 59.37 1459 GLU A CA 1
ATOM 3111 C C . GLU A 1 231 ? 62.672 5.764 40.256 1.00 61.03 1459 GLU A C 1
ATOM 3112 O O . GLU A 1 231 ? 63.853 5.488 40.016 1.00 61.24 1459 GLU A O 1
ATOM 3124 N N . ASN A 1 232 ? 61.660 4.990 39.863 1.00 58.83 1460 ASN A N 1
ATOM 3125 C CA . ASN A 1 232 ? 61.883 3.752 39.131 1.00 60.61 1460 ASN A CA 1
ATOM 3126 C C . ASN A 1 232 ? 62.397 4.018 37.728 1.00 57.91 1460 ASN A C 1
ATOM 3127 O O . ASN A 1 232 ? 62.659 3.069 36.977 1.00 57.98 1460 ASN A O 1
ATOM 3138 N N . ALA A 1 233 ? 62.557 5.289 37.373 1.00 55.76 1461 ALA A N 1
ATOM 3139 C CA . ALA A 1 233 ? 63.125 5.645 36.089 1.00 53.19 1461 ALA A CA 1
ATOM 3140 C C . ALA A 1 233 ? 64.629 5.450 36.143 1.00 52.91 1461 ALA A C 1
ATOM 3141 O O . ALA A 1 233 ? 65.292 5.904 37.082 1.00 54.11 1461 ALA A O 1
ATOM 3148 N N . GLY A 1 234 ? 65.162 4.762 35.139 1.00 48.51 1462 GLY A N 1
ATOM 3149 C CA . GLY A 1 234 ? 66.587 4.617 34.959 1.00 47.15 1462 GLY A CA 1
ATOM 3150 C C . GLY A 1 234 ? 67.195 5.693 34.099 1.00 45.14 1462 GLY A C 1
ATOM 3151 O O . GLY A 1 234 ? 68.407 5.687 33.860 1.00 45.61 1462 GLY A O 1
ATOM 3155 N N . GLU A 1 235 ? 66.371 6.626 33.619 1.00 47.53 1463 GLU A N 1
ATOM 3156 C CA . GLU A 1 235 ? 66.817 7.697 32.736 1.00 46.81 1463 GLU A CA 1
ATOM 3157 C C . GLU A 1 235 ? 67.689 7.140 31.613 1.00 46.03 1463 GLU A C 1
ATOM 3158 O O . GLU A 1 235 ? 68.662 7.766 31.183 1.00 46.19 1463 GLU A O 1
ATOM 3170 N N . LEU A 1 236 ? 67.344 5.938 31.152 1.00 43.18 1464 LEU A N 1
ATOM 3171 C CA . LEU A 1 236 ? 67.876 5.355 29.928 1.00 43.08 1464 LEU A CA 1
ATOM 3172 C C . LEU A 1 236 ? 66.979 4.175 29.576 1.00 40.73 1464 LEU A C 1
ATOM 3173 O O . LEU A 1 236 ? 66.912 3.211 30.350 1.00 41.79 1464 LEU A O 1
ATOM 3189 N N . PRO A 1 237 ? 66.273 4.193 28.443 1.00 44.20 1465 PRO A N 1
ATOM 3190 C CA . PRO A 1 237 ? 65.388 3.061 28.143 1.00 44.37 1465 PRO A CA 1
ATOM 3191 C C . PRO A 1 237 ? 66.162 1.928 27.498 1.00 44.80 1465 PRO A C 1
ATOM 3192 O O . PRO A 1 237 ? 66.397 1.920 26.286 1.00 44.20 1465 PRO A O 1
ATOM 3203 N N . GLU A 1 238 ? 66.535 0.949 28.323 1.00 44.79 1466 GLU A N 1
ATOM 3204 C CA . GLU A 1 238 ? 67.419 -0.123 27.880 1.00 45.48 1466 GLU A CA 1
ATOM 3205 C C . GLU A 1 238 ? 66.827 -0.883 26.700 1.00 45.16 1466 GLU A C 1
ATOM 3206 O O . GLU A 1 238 ? 67.547 -1.226 25.756 1.00 45.09 1466 GLU A O 1
ATOM 3218 N N . ASN A 1 239 ? 65.522 -1.153 26.730 1.00 38.62 1467 ASN A N 1
ATOM 3219 C CA . ASN A 1 239 ? 64.874 -1.925 25.679 1.00 38.61 1467 ASN A CA 1
ATOM 3220 C C . ASN A 1 239 ? 63.508 -1.346 25.341 1.00 37.90 1467 ASN A C 1
ATOM 3221 O O . ASN A 1 239 ? 62.822 -0.786 26.197 1.00 37.87 1467 ASN A O 1
ATOM 3232 N N . ILE A 1 240 ? 63.139 -1.460 24.066 1.00 37.48 1468 ILE A N 1
ATOM 3233 C CA . ILE A 1 240 ? 61.788 -1.154 23.605 1.00 37.17 1468 ILE A CA 1
ATOM 3234 C C . ILE A 1 240 ? 61.407 -2.212 22.576 1.00 37.82 1468 ILE A C 1
ATOM 3235 O O . ILE A 1 240 ? 62.102 -2.379 21.567 1.00 37.66 1468 ILE A O 1
ATOM 3251 N N . LYS A 1 241 ? 60.315 -2.932 22.830 1.00 46.87 1469 LYS A N 1
ATOM 3252 C CA . LYS A 1 241 ? 59.980 -4.076 21.987 1.00 47.86 1469 LYS A CA 1
ATOM 3253 C C . LYS A 1 241 ? 59.478 -3.635 20.613 1.00 47.36 1469 LYS A C 1
ATOM 3254 O O . LYS A 1 241 ? 59.969 -4.117 19.587 1.00 47.61 1469 LYS A O 1
ATOM 3273 N N . GLU A 1 242 ? 58.499 -2.728 20.563 1.00 45.00 1470 GLU A N 1
ATOM 3274 C CA . GLU A 1 242 ? 57.938 -2.297 19.286 1.00 44.80 1470 GLU A CA 1
ATOM 3275 C C . GLU A 1 242 ? 57.797 -0.786 19.218 1.00 43.62 1470 GLU A C 1
ATOM 3276 O O . GLU A 1 242 ? 57.532 -0.118 20.222 1.00 43.19 1470 GLU A O 1
ATOM 3288 N N . CYS A 1 243 ? 57.956 -0.262 18.001 1.00 37.03 1471 CYS A N 1
ATOM 3289 C CA . CYS A 1 243 ? 57.615 1.122 17.681 1.00 36.30 1471 CYS A CA 1
ATOM 3290 C C . CYS A 1 243 ? 56.947 1.147 16.312 1.00 36.92 1471 CYS A C 1
ATOM 3291 O O . CYS A 1 243 ? 57.588 0.856 15.298 1.00 37.20 1471 CYS A O 1
ATOM 3299 N N . THR A 1 244 ? 55.672 1.522 16.284 1.00 37.30 1472 THR A N 1
ATOM 3300 C CA . THR A 1 244 ? 54.874 1.552 15.068 1.00 38.19 1472 THR A CA 1
ATOM 3301 C C . THR A 1 244 ? 54.419 2.979 14.808 1.00 37.79 1472 THR A C 1
ATOM 3302 O O . THR A 1 244 ? 53.984 3.673 15.732 1.00 37.28 1472 THR A O 1
ATOM 3313 N N . ILE A 1 245 ? 54.516 3.410 13.555 1.00 38.20 1473 ILE A N 1
ATOM 3314 C CA . ILE A 1 245 ? 54.152 4.762 13.147 1.00 38.11 1473 ILE A CA 1
ATOM 3315 C C . ILE A 1 245 ? 52.963 4.617 12.210 1.00 39.54 1473 ILE A C 1
ATOM 3316 O O . ILE A 1 245 ? 53.135 4.329 11.019 1.00 40.44 1473 ILE A O 1
ATOM 3332 N N . PHE A 1 246 ? 51.756 4.837 12.737 1.00 39.93 1474 PHE A N 1
ATOM 3333 C CA . PHE A 1 246 ? 50.542 4.651 11.950 1.00 41.51 1474 PHE A CA 1
ATOM 3334 C C . PHE A 1 246 ? 50.232 5.861 11.081 1.00 42.03 1474 PHE A C 1
ATOM 3335 O O . PHE A 1 246 ? 49.696 5.719 9.975 1.00 43.51 1474 PHE A O 1
ATOM 3352 N N . ASP A 1 247 ? 50.557 7.055 11.564 1.00 41.04 1475 ASP A N 1
ATOM 3353 C CA . ASP A 1 247 ? 50.116 8.283 10.911 1.00 41.71 1475 ASP A CA 1
ATOM 3354 C C . ASP A 1 247 ? 51.031 9.401 11.387 1.00 40.47 1475 ASP A C 1
ATOM 3355 O O . ASP A 1 247 ? 50.988 9.779 12.561 1.00 39.51 1475 ASP A O 1
ATOM 3364 N N . HIS A 1 248 ? 51.847 9.924 10.478 1.00 44.99 1476 HIS A N 1
ATOM 3365 C CA . HIS A 1 248 ? 52.761 11.010 10.786 1.00 44.16 1476 HIS A CA 1
ATOM 3366 C C . HIS A 1 248 ? 52.320 12.339 10.198 1.00 45.14 1476 HIS A C 1
ATOM 3367 O O . HIS A 1 248 ? 53.030 13.337 10.364 1.00 44.76 1476 HIS A O 1
ATOM 3381 N N . GLU A 1 249 ? 51.169 12.383 9.526 1.00 43.79 1477 GLU A N 1
ATOM 3382 C CA . GLU A 1 249 ? 50.642 13.634 8.998 1.00 44.97 1477 GLU A CA 1
ATOM 3383 C C . GLU A 1 249 ? 49.638 14.273 9.949 1.00 44.82 1477 GLU A C 1
ATOM 3384 O O . GLU A 1 249 ? 49.603 15.502 10.071 1.00 45.08 1477 GLU A O 1
ATOM 3396 N N . THR A 1 250 ? 48.818 13.474 10.633 1.00 43.09 1478 THR A N 1
ATOM 3397 C CA . THR A 1 250 ? 47.850 14.043 11.562 1.00 43.11 1478 THR A CA 1
ATOM 3398 C C . THR A 1 250 ? 48.568 14.664 12.752 1.00 41.57 1478 THR A C 1
ATOM 3399 O O . THR A 1 250 ? 49.561 14.128 13.250 1.00 40.28 1478 THR A O 1
ATOM 3410 N N . GLU A 1 251 ? 48.044 15.789 13.210 1.00 45.00 1479 GLU A N 1
ATOM 3411 C CA . GLU A 1 251 ? 48.691 16.546 14.269 1.00 43.87 1479 GLU A CA 1
ATOM 3412 C C . GLU A 1 251 ? 48.616 15.774 15.585 1.00 42.77 1479 GLU A C 1
ATOM 3413 O O . GLU A 1 251 ? 47.518 15.380 16.001 1.00 43.30 1479 GLU A O 1
ATOM 3425 N N . PRO A 1 252 ? 49.741 15.520 16.256 1.00 38.36 1480 PRO A N 1
ATOM 3426 C CA . PRO A 1 252 ? 49.682 14.890 17.580 1.00 37.57 1480 PRO A CA 1
ATOM 3427 C C . PRO A 1 252 ? 49.242 15.883 18.648 1.00 37.60 1480 PRO A C 1
ATOM 3428 O O . PRO A 1 252 ? 49.656 17.044 18.657 1.00 37.62 1480 PRO A O 1
ATOM 3439 N N . VAL A 1 253 ? 48.379 15.413 19.548 1.00 37.81 1481 VAL A N 1
ATOM 3440 C CA . VAL A 1 253 ? 47.738 16.281 20.529 1.00 38.17 1481 VAL A CA 1
ATOM 3441 C C . VAL A 1 253 ? 47.952 15.735 21.934 1.00 37.61 1481 VAL A C 1
ATOM 3442 O O . VAL A 1 253 ? 48.131 16.502 22.886 1.00 37.48 1481 VAL A O 1
ATOM 3455 N N . TYR A 1 254 ? 47.936 14.411 22.077 1.00 25.71 1482 TYR A N 1
ATOM 3456 C CA . TYR A 1 254 ? 48.016 13.776 23.384 1.00 24.41 1482 TYR A CA 1
ATOM 3457 C C . TYR A 1 254 ? 49.086 12.696 23.397 1.00 24.15 1482 TYR A C 1
ATOM 3458 O O . TYR A 1 254 ? 49.437 12.125 22.362 1.00 24.95 1482 TYR A O 1
ATOM 3476 N N . VAL A 1 255 ? 49.581 12.408 24.600 1.00 23.27 1483 VAL A N 1
ATOM 3477 C CA . VAL A 1 255 ? 50.454 11.270 24.856 1.00 23.15 1483 VAL A CA 1
ATOM 3478 C C . VAL A 1 255 ? 49.888 10.486 26.039 1.00 22.68 1483 VAL A C 1
ATOM 3479 O O . VAL A 1 255 ? 49.698 11.045 27.126 1.00 22.18 1483 VAL A O 1
ATOM 3492 N N . TYR A 1 256 ? 49.624 9.197 25.832 1.00 25.24 1484 TYR A N 1
ATOM 3493 C CA . TYR A 1 256 ? 49.060 8.318 26.856 1.00 25.29 1484 TYR A CA 1
ATOM 3494 C C . TYR A 1 256 ? 50.031 7.183 27.161 1.00 25.72 1484 TYR A C 1
ATOM 3495 O O . TYR A 1 256 ? 50.560 6.558 26.239 1.00 26.33 1484 TYR A O 1
ATOM 3513 N N . ALA A 1 257 ? 50.249 6.903 28.449 1.00 23.59 1485 ALA A N 1
ATOM 3514 C CA . ALA A 1 257 ? 51.199 5.877 28.873 1.00 24.27 1485 ALA A CA 1
ATOM 3515 C C . ALA A 1 257 ? 50.630 5.068 30.034 1.00 25.02 1485 ALA A C 1
ATOM 3516 O O . ALA A 1 257 ? 49.873 5.596 30.850 1.00 24.77 1485 ALA A O 1
ATOM 3523 N N . GLU A 1 258 ? 51.006 3.784 30.118 1.00 33.56 1486 GLU A N 1
ATOM 3524 C CA . GLU A 1 258 ? 50.473 2.938 31.184 1.00 34.75 1486 GLU A CA 1
ATOM 3525 C C . GLU A 1 258 ? 51.385 1.753 31.496 1.00 36.22 1486 GLU A C 1
ATOM 3526 O O . GLU A 1 258 ? 52.326 1.440 30.764 1.00 36.38 1486 GLU A O 1
ATOM 3538 N N . GLN A 1 259 ? 51.057 1.107 32.621 1.00 48.25 1487 GLN A N 1
ATOM 3539 C CA . GLN A 1 259 ? 51.635 -0.132 33.169 1.00 50.29 1487 GLN A CA 1
ATOM 3540 C C . GLN A 1 259 ? 52.861 0.171 34.017 1.00 50.44 1487 GLN A C 1
ATOM 3541 O O . GLN A 1 259 ? 52.885 -0.136 35.215 1.00 51.82 1487 GLN A O 1
ATOM 3555 N N . ASP A 1 264 ? 57.167 -5.755 37.261 1.00 76.49 1492 ASP A N 1
ATOM 3556 C CA . ASP A 1 264 ? 56.580 -5.489 35.953 1.00 70.76 1492 ASP A CA 1
ATOM 3557 C C . ASP A 1 264 ? 56.772 -4.027 35.557 1.00 63.27 1492 ASP A C 1
ATOM 3558 O O . ASP A 1 264 ? 55.809 -3.326 35.239 1.00 61.95 1492 ASP A O 1
ATOM 3567 N N . SER A 1 265 ? 58.018 -3.559 35.587 1.00 55.65 1493 SER A N 1
ATOM 3568 C CA . SER A 1 265 ? 58.329 -2.203 35.142 1.00 47.42 1493 SER A CA 1
ATOM 3569 C C . SER A 1 265 ? 58.502 -2.205 33.622 1.00 41.94 1493 SER A C 1
ATOM 3570 O O . SER A 1 265 ? 59.587 -1.997 33.076 1.00 41.86 1493 SER A O 1
ATOM 3578 N N . ALA A 1 266 ? 57.381 -2.454 32.942 1.00 40.18 1494 ALA A N 1
ATOM 3579 C CA . ALA A 1 266 ? 57.278 -2.360 31.491 1.00 39.18 1494 ALA A CA 1
ATOM 3580 C C . ALA A 1 266 ? 56.203 -1.342 31.141 1.00 37.02 1494 ALA A C 1
ATOM 3581 O O . ALA A 1 266 ? 55.184 -1.245 31.831 1.00 36.87 1494 ALA A O 1
ATOM 3588 N N . TYR A 1 267 ? 56.419 -0.590 30.067 1.00 33.46 1495 TYR A N 1
ATOM 3589 C CA . TYR A 1 267 ? 55.515 0.491 29.713 1.00 31.61 1495 TYR A CA 1
ATOM 3590 C C . TYR A 1 267 ? 55.102 0.427 28.251 1.00 31.38 1495 TYR A C 1
ATOM 3591 O O . TYR A 1 267 ? 55.845 -0.039 27.385 1.00 32.21 1495 TYR A O 1
ATOM 3609 N N . ASP A 1 268 ? 53.874 0.871 28.008 1.00 29.50 1496 ASP A N 1
ATOM 3610 C CA . ASP A 1 268 ? 53.322 1.071 26.677 1.00 29.27 1496 ASP A CA 1
ATOM 3611 C C . ASP A 1 268 ? 52.946 2.538 26.552 1.00 27.61 1496 ASP A C 1
ATOM 3612 O O . ASP A 1 268 ? 52.427 3.126 27.503 1.00 26.82 1496 ASP A O 1
ATOM 3621 N N . VAL A 1 269 ? 53.234 3.138 25.401 1.00 27.36 1497 VAL A N 1
ATOM 3622 C CA . VAL A 1 269 ? 52.972 4.556 25.191 1.00 26.18 1497 VAL A CA 1
ATOM 3623 C C . VAL A 1 269 ? 52.308 4.763 23.839 1.00 26.57 1497 VAL A C 1
ATOM 3624 O O . VAL A 1 269 ? 52.516 3.992 22.899 1.00 27.74 1497 VAL A O 1
ATOM 3637 N N . TYR A 1 270 ? 51.485 5.807 23.751 1.00 25.83 1498 TYR A N 1
ATOM 3638 C CA . TYR A 1 270 ? 50.771 6.128 22.523 1.00 26.42 1498 TYR A CA 1
ATOM 3639 C C . TYR A 1 270 ? 50.755 7.629 22.275 1.00 25.85 1498 TYR A C 1
ATOM 3640 O O . TYR A 1 270 ? 50.547 8.415 23.202 1.00 24.86 1498 TYR A O 1
ATOM 3658 N N . VAL A 1 271 ? 50.973 8.017 21.020 1.00 26.79 1499 VAL A N 1
ATOM 3659 C CA . VAL A 1 271 ? 50.725 9.378 20.553 1.00 26.87 1499 VAL A CA 1
ATOM 3660 C C . VAL A 1 271 ? 49.371 9.386 19.857 1.00 27.64 1499 VAL A C 1
ATOM 3661 O O . VAL A 1 271 ? 49.093 8.524 19.015 1.00 28.83 1499 VAL A O 1
ATOM 3674 N N . LEU A 1 272 ? 48.534 10.362 20.196 1.00 27.21 1500 LEU A N 1
ATOM 3675 C CA . LEU A 1 272 ? 47.131 10.365 19.809 1.00 27.92 1500 LEU A CA 1
ATOM 3676 C C . LEU A 1 272 ? 46.764 11.665 19.108 1.00 28.79 1500 LEU A C 1
ATOM 3677 O O . LEU A 1 272 ? 47.345 12.716 19.381 1.00 28.40 1500 LEU A O 1
ATOM 3693 N N . ASP A 1 273 ? 45.774 11.594 18.221 1.00 30.23 1501 ASP A N 1
ATOM 3694 C CA . ASP A 1 273 ? 45.246 12.795 17.584 1.00 31.42 1501 ASP A CA 1
ATOM 3695 C C . ASP A 1 273 ? 44.270 13.490 18.538 1.00 30.65 1501 ASP A C 1
ATOM 3696 O O . ASP A 1 273 ? 44.126 13.118 19.707 1.00 29.18 1501 ASP A O 1
ATOM 3705 N N . ASN A 1 274 ? 43.577 14.517 18.040 1.00 31.94 1502 ASN A N 1
ATOM 3706 C CA . ASN A 1 274 ? 42.687 15.291 18.896 1.00 31.51 1502 ASN A CA 1
ATOM 3707 C C . ASN A 1 274 ? 41.538 14.460 19.459 1.00 31.25 1502 ASN A C 1
ATOM 3708 O O . ASN A 1 274 ? 40.881 14.904 20.409 1.00 30.69 1502 ASN A O 1
ATOM 3719 N N . ALA A 1 275 ? 41.282 13.269 18.910 1.00 31.89 1503 ALA A N 1
ATOM 3720 C CA . ALA A 1 275 ? 40.165 12.444 19.356 1.00 32.12 1503 ALA A CA 1
ATOM 3721 C C . ALA A 1 275 ? 40.612 11.087 19.894 1.00 31.19 1503 ALA A C 1
ATOM 3722 O O . ALA A 1 275 ? 39.790 10.168 19.990 1.00 31.94 1503 ALA A O 1
ATOM 3729 N N . GLY A 1 276 ? 41.888 10.927 20.247 1.00 30.43 1504 GLY A N 1
ATOM 3730 C CA . GLY A 1 276 ? 42.356 9.643 20.724 1.00 29.88 1504 GLY A CA 1
ATOM 3731 C C . GLY A 1 276 ? 42.917 8.693 19.686 1.00 30.90 1504 GLY A C 1
ATOM 3732 O O . GLY A 1 276 ? 43.433 7.635 20.068 1.00 30.60 1504 GLY A O 1
ATOM 3736 N N . GLY A 1 277 ? 42.788 8.994 18.397 1.00 31.83 1505 GLY A N 1
ATOM 3737 C CA . GLY A 1 277 ? 43.227 8.052 17.378 1.00 33.18 1505 GLY A CA 1
ATOM 3738 C C . GLY A 1 277 ? 44.737 7.857 17.465 1.00 32.30 1505 GLY A C 1
ATOM 3739 O O . GLY A 1 277 ? 45.505 8.826 17.458 1.00 31.66 1505 GLY A O 1
ATOM 3743 N N . ILE A 1 278 ? 45.170 6.601 17.542 1.00 32.53 1506 ILE A N 1
ATOM 3744 C CA . ILE A 1 278 ? 46.580 6.312 17.783 1.00 31.79 1506 ILE A CA 1
ATOM 3745 C C . ILE A 1 278 ? 47.395 6.610 16.530 1.00 33.06 1506 ILE A C 1
ATOM 3746 O O . ILE A 1 278 ? 47.164 6.029 15.463 1.00 34.95 1506 ILE A O 1
ATOM 3762 N N . LEU A 1 279 ? 48.370 7.511 16.665 1.00 32.28 1507 LEU A N 1
ATOM 3763 C CA . LEU A 1 279 ? 49.262 7.882 15.574 1.00 33.65 1507 LEU A CA 1
ATOM 3764 C C . LEU A 1 279 ? 50.586 7.141 15.632 1.00 33.71 1507 LEU A C 1
ATOM 3765 O O . LEU A 1 279 ? 51.212 6.928 14.589 1.00 35.44 1507 LEU A O 1
ATOM 3781 N N . MET A 1 280 ? 51.029 6.768 16.831 1.00 32.11 1508 MET A N 1
ATOM 3782 C CA . MET A 1 280 ? 52.290 6.068 17.025 1.00 32.23 1508 MET A CA 1
ATOM 3783 C C . MET A 1 280 ? 52.216 5.324 18.352 1.00 30.93 1508 MET A C 1
ATOM 3784 O O . MET A 1 280 ? 51.655 5.836 19.322 1.00 29.50 1508 MET A O 1
ATOM 3798 N N . GLU A 1 281 ? 52.773 4.118 18.379 1.00 32.43 1509 GLU A N 1
ATOM 3799 C CA . GLU A 1 281 ? 52.733 3.249 19.547 1.00 31.82 1509 GLU A CA 1
ATOM 3800 C C . GLU A 1 281 ? 54.156 2.862 19.909 1.00 32.04 1509 GLU A C 1
ATOM 3801 O O . GLU A 1 281 ? 54.921 2.443 19.036 1.00 33.47 1509 GLU A O 1
ATOM 3813 N N . LEU A 1 282 ? 54.507 2.983 21.189 1.00 30.19 1510 LEU A N 1
ATOM 3814 C CA . LEU A 1 282 ? 55.726 2.377 21.723 1.00 30.69 1510 LEU A CA 1
ATOM 3815 C C . LEU A 1 282 ? 55.340 1.371 22.794 1.00 30.83 1510 LEU A C 1
ATOM 3816 O O . LEU A 1 282 ? 54.880 1.748 23.878 1.00 29.72 1510 LEU A O 1
ATOM 3832 N N . SER A 1 283 ? 55.566 0.104 22.497 1.00 33.00 1511 SER A N 1
ATOM 3833 C CA . SER A 1 283 ? 55.196 -0.985 23.380 1.00 33.76 1511 SER A CA 1
ATOM 3834 C C . SER A 1 283 ? 56.420 -1.516 24.120 1.00 34.55 1511 SER A C 1
ATOM 3835 O O . SER A 1 283 ? 57.537 -1.519 23.597 1.00 35.24 1511 SER A O 1
ATOM 3843 N N . GLY A 1 284 ? 56.187 -1.986 25.340 1.00 34.25 1512 GLY A N 1
ATOM 3844 C CA . GLY A 1 284 ? 57.202 -2.687 26.109 1.00 35.54 1512 GLY A CA 1
ATOM 3845 C C . GLY A 1 284 ? 58.505 -1.942 26.308 1.00 35.04 1512 GLY A C 1
ATOM 3846 O O . GLY A 1 284 ? 59.581 -2.547 26.214 1.00 36.56 1512 GLY A O 1
ATOM 3850 N N . LEU A 1 285 ? 58.438 -0.648 26.609 1.00 33.19 1513 LEU A N 1
ATOM 3851 C CA . LEU A 1 285 ? 59.622 0.080 27.047 1.00 32.94 1513 LEU A CA 1
ATOM 3852 C C . LEU A 1 285 ? 60.012 -0.373 28.449 1.00 33.77 1513 LEU A C 1
ATOM 3853 O O . LEU A 1 285 ? 59.175 -0.389 29.358 1.00 33.36 1513 LEU A O 1
ATOM 3869 N N . VAL A 1 286 ? 61.286 -0.740 28.625 1.00 35.21 1514 VAL A N 1
ATOM 3870 C CA . VAL A 1 286 ? 61.798 -1.241 29.896 1.00 36.54 1514 VAL A CA 1
ATOM 3871 C C . VAL A 1 286 ? 63.105 -0.530 30.225 1.00 36.81 1514 VAL A C 1
ATOM 3872 O O . VAL A 1 286 ? 63.990 -0.419 29.370 1.00 37.34 1514 VAL A O 1
ATOM 3885 N N . PHE A 1 287 ? 63.229 -0.057 31.462 1.00 43.76 1515 PHE A N 1
ATOM 3886 C CA . PHE A 1 287 ? 64.447 0.614 31.906 1.00 44.86 1515 PHE A CA 1
ATOM 3887 C C . PHE A 1 287 ? 65.507 -0.397 32.329 1.00 50.01 1515 PHE A C 1
ATOM 3888 O O . PHE A 1 287 ? 65.221 -1.352 33.056 1.00 50.62 1515 PHE A O 1
ATOM 3905 N N . ASN B 1 30 ? 38.506 12.956 83.107 1.00 53.26 1258 ASN B N 1
ATOM 3906 C CA . ASN B 1 30 ? 37.500 12.959 82.052 1.00 53.22 1258 ASN B CA 1
ATOM 3907 C C . ASN B 1 30 ? 37.730 11.840 81.039 1.00 49.79 1258 ASN B C 1
ATOM 3908 O O . ASN B 1 30 ? 36.941 10.892 80.962 1.00 49.55 1258 ASN B O 1
ATOM 3919 N N . ASP B 1 31 ? 38.805 11.949 80.263 1.00 19.02 1259 ASP B N 1
ATOM 3920 C CA . ASP B 1 31 ? 39.116 10.973 79.235 1.00 18.09 1259 ASP B CA 1
ATOM 3921 C C . ASP B 1 31 ? 40.347 10.173 79.627 1.00 17.42 1259 ASP B C 1
ATOM 3922 O O . ASP B 1 31 ? 41.239 10.662 80.327 1.00 17.70 1259 ASP B O 1
ATOM 3931 N N . LEU B 1 32 ? 40.377 8.930 79.164 1.00 14.85 1260 LEU B N 1
ATOM 3932 C CA . LEU B 1 32 ? 41.454 8.010 79.478 1.00 14.27 1260 LEU B CA 1
ATOM 3933 C C . LEU B 1 32 ? 42.613 8.125 78.501 1.00 14.38 1260 LEU B C 1
ATOM 3934 O O . LEU B 1 32 ? 43.739 7.736 78.835 1.00 14.17 1260 LEU B O 1
ATOM 3950 N N . HIS B 1 33 ? 42.352 8.646 77.301 1.00 14.75 1261 HIS B N 1
ATOM 3951 C CA . HIS B 1 33 ? 43.307 8.680 76.208 1.00 14.85 1261 HIS B CA 1
ATOM 3952 C C . HIS B 1 33 ? 42.690 9.515 75.087 1.00 15.48 1261 HIS B C 1
ATOM 3953 O O . HIS B 1 33 ? 41.462 9.620 75.006 1.00 15.59 1261 HIS B O 1
ATOM 3967 N N . PRO B 1 34 ? 43.489 10.120 74.214 1.00 15.97 1262 PRO B N 1
ATOM 3968 C CA . PRO B 1 34 ? 42.925 10.975 73.151 1.00 16.74 1262 PRO B CA 1
ATOM 3969 C C . PRO B 1 34 ? 41.828 10.344 72.298 1.00 16.42 1262 PRO B C 1
ATOM 3970 O O . PRO B 1 34 ? 41.014 11.079 71.724 1.00 17.13 1262 PRO B O 1
ATOM 3981 N N . TYR B 1 35 ? 41.803 9.025 72.143 1.00 15.52 1263 TYR B N 1
ATOM 3982 C CA . TYR B 1 35 ? 40.772 8.365 71.356 1.00 15.25 1263 TYR B CA 1
ATOM 3983 C C . TYR B 1 35 ? 39.771 7.597 72.200 1.00 14.74 1263 TYR B C 1
ATOM 3984 O O . TYR B 1 35 ? 38.802 7.079 71.646 1.00 14.58 1263 TYR B O 1
ATOM 4002 N N . ILE B 1 36 ? 39.958 7.522 73.516 1.00 14.53 1264 ILE B N 1
ATOM 4003 C CA . ILE B 1 36 ? 39.094 6.737 74.389 1.00 14.06 1264 ILE B CA 1
ATOM 4004 C C . ILE B 1 36 ? 38.540 7.660 75.467 1.00 14.49 1264 ILE B C 1
ATOM 4005 O O . ILE B 1 36 ? 39.306 8.260 76.227 1.00 14.72 1264 ILE B O 1
ATOM 4021 N N . SER B 1 37 ? 37.212 7.768 75.535 1.00 14.66 1265 SER B N 1
ATOM 4022 C CA . SER B 1 37 ? 36.536 8.674 76.462 1.00 15.20 1265 SER B CA 1
ATOM 4023 C C . SER B 1 37 ? 36.257 8.052 77.833 1.00 14.70 1265 SER B C 1
ATOM 4024 O O . SER B 1 37 ? 36.357 8.741 78.855 1.00 15.03 1265 SER B O 1
ATOM 4032 N N . CYS B 1 38 ? 35.898 6.775 77.903 1.00 14.01 1266 CYS B N 1
ATOM 4033 C CA . CYS B 1 38 ? 35.583 6.195 79.201 1.00 13.66 1266 CYS B CA 1
ATOM 4034 C C . CYS B 1 38 ? 35.523 4.680 79.082 1.00 13.03 1266 CYS B C 1
ATOM 4035 O O . CYS B 1 38 ? 35.560 4.114 77.988 1.00 12.88 1266 CYS B O 1
ATOM 4043 N N . ASN B 1 39 ? 35.440 4.036 80.244 1.00 12.77 1267 ASN B N 1
ATOM 4044 C CA . ASN B 1 39 ? 35.330 2.589 80.364 1.00 12.38 1267 ASN B CA 1
ATOM 4045 C C . ASN B 1 39 ? 33.864 2.241 80.570 1.00 12.39 1267 ASN B C 1
ATOM 4046 O O . ASN B 1 39 ? 33.254 2.697 81.543 1.00 12.53 1267 ASN B O 1
ATOM 4057 N N . ILE B 1 40 ? 33.307 1.419 79.681 1.00 12.30 1268 ILE B N 1
ATOM 4058 C CA . ILE B 1 40 ? 31.905 1.027 79.792 1.00 12.36 1268 ILE B CA 1
ATOM 4059 C C . ILE B 1 40 ? 31.789 -0.482 79.959 1.00 12.26 1268 ILE B C 1
ATOM 4060 O O . ILE B 1 40 ? 30.815 -1.094 79.509 1.00 12.37 1268 ILE B O 1
ATOM 4076 N N . SER B 1 41 ? 32.762 -1.091 80.634 1.00 12.19 1269 SER B N 1
ATOM 4077 C CA . SER B 1 41 ? 32.708 -2.525 80.863 1.00 12.31 1269 SER B CA 1
ATOM 4078 C C . SER B 1 41 ? 31.469 -2.880 81.671 1.00 12.50 1269 SER B C 1
ATOM 4079 O O . SER B 1 41 ? 30.946 -2.075 82.443 1.00 12.46 1269 SER B O 1
ATOM 4087 N N . ASP B 1 42 ? 30.997 -4.103 81.480 1.00 12.80 1270 ASP B N 1
ATOM 4088 C CA . ASP B 1 42 ? 29.875 -4.620 82.240 1.00 13.12 1270 ASP B CA 1
ATOM 4089 C C . ASP B 1 42 ? 30.072 -6.126 82.380 1.00 13.60 1270 ASP B C 1
ATOM 4090 O O . ASP B 1 42 ? 31.095 -6.678 81.957 1.00 13.65 1270 ASP B O 1
ATOM 4099 N N . PHE B 1 43 ? 29.082 -6.796 82.973 1.00 14.07 1271 PHE B N 1
ATOM 4100 C CA . PHE B 1 43 ? 29.193 -8.231 83.194 1.00 14.74 1271 PHE B CA 1
ATOM 4101 C C . PHE B 1 43 ? 29.384 -8.962 81.876 1.00 15.08 1271 PHE B C 1
ATOM 4102 O O . PHE B 1 43 ? 30.081 -9.981 81.811 1.00 15.54 1271 PHE B O 1
ATOM 4119 N N . LYS B 1 44 ? 28.785 -8.435 80.813 1.00 19.38 1272 LYS B N 1
ATOM 4120 C CA . LYS B 1 44 ? 28.843 -9.086 79.510 1.00 19.78 1272 LYS B CA 1
ATOM 4121 C C . LYS B 1 44 ? 30.237 -9.000 78.896 1.00 19.43 1272 LYS B C 1
ATOM 4122 O O . LYS B 1 44 ? 30.706 -9.967 78.284 1.00 19.93 1272 LYS B O 1
ATOM 4141 N N . ALA B 1 45 ? 30.910 -7.858 79.023 1.00 14.24 1273 ALA B N 1
ATOM 4142 C CA . ALA B 1 45 ? 32.227 -7.753 78.413 1.00 13.99 1273 ALA B CA 1
ATOM 4143 C C . ALA B 1 45 ? 33.012 -6.569 78.955 1.00 13.36 1273 ALA B C 1
ATOM 4144 O O . ALA B 1 45 ? 32.440 -5.561 79.373 1.00 13.05 1273 ALA B O 1
ATOM 4151 N N . GLN B 1 46 ? 34.338 -6.721 78.939 1.00 13.28 1274 GLN B N 1
ATOM 4152 C CA . GLN B 1 46 ? 35.257 -5.606 79.146 1.00 12.80 1274 GLN B CA 1
ATOM 4153 C C . GLN B 1 46 ? 35.240 -4.730 77.905 1.00 12.57 1274 GLN B C 1
ATOM 4154 O O . GLN B 1 46 ? 35.405 -5.227 76.789 1.00 12.73 1274 GLN B O 1
ATOM 4168 N N . LYS B 1 47 ? 35.071 -3.426 78.075 1.00 12.29 1275 LYS B N 1
ATOM 4169 C CA . LYS B 1 47 ? 34.977 -2.627 76.863 1.00 12.21 1275 LYS B CA 1
ATOM 4170 C C . LYS B 1 47 ? 35.085 -1.143 77.179 1.00 12.09 1275 LYS B C 1
ATOM 4171 O O . LYS B 1 47 ? 34.802 -0.696 78.293 1.00 12.07 1275 LYS B O 1
ATOM 4190 N N . PHE B 1 48 ? 35.511 -0.390 76.168 1.00 12.11 1276 PHE B N 1
ATOM 4191 C CA . PHE B 1 48 ? 35.721 1.043 76.278 1.00 12.22 1276 PHE B CA 1
ATOM 4192 C C . PHE B 1 48 ? 35.049 1.757 75.119 1.00 12.43 1276 PHE B C 1
ATOM 4193 O O . PHE B 1 48 ? 34.931 1.216 74.018 1.00 12.41 1276 PHE B O 1
ATOM 4210 N N . LEU B 1 49 ? 34.650 3.000 75.373 1.00 12.75 1277 LEU B N 1
ATOM 4211 C CA . LEU B 1 49 ? 34.035 3.844 74.362 1.00 13.16 1277 LEU B CA 1
ATOM 4212 C C . LEU B 1 49 ? 35.094 4.671 73.637 1.00 13.47 1277 LEU B C 1
ATOM 4213 O O . LEU B 1 49 ? 35.918 5.341 74.268 1.00 13.63 1277 LEU B O 1
ATOM 4229 N N . ILE B 1 50 ? 35.075 4.592 72.310 1.00 13.58 1278 ILE B N 1
ATOM 4230 C CA . ILE B 1 50 ? 36.003 5.296 71.436 1.00 13.92 1278 ILE B CA 1
ATOM 4231 C C . ILE B 1 50 ? 35.367 6.608 70.998 1.00 14.77 1278 ILE B C 1
ATOM 4232 O O . ILE B 1 50 ? 34.175 6.655 70.666 1.00 15.05 1278 ILE B O 1
ATOM 4248 N N . ASN B 1 51 ? 36.164 7.675 70.966 1.00 23.52 1279 ASN B N 1
ATOM 4249 C CA . ASN B 1 51 ? 35.698 8.976 70.490 1.00 24.62 1279 ASN B CA 1
ATOM 4250 C C . ASN B 1 51 ? 36.846 9.665 69.768 1.00 25.08 1279 ASN B C 1
ATOM 4251 O O . ASN B 1 51 ? 37.779 10.149 70.416 1.00 25.19 1279 ASN B O 1
ATOM 4262 N N . VAL B 1 52 ? 36.765 9.729 68.436 1.00 17.24 1280 VAL B N 1
ATOM 4263 C CA . VAL B 1 52 ? 37.748 10.425 67.616 1.00 17.81 1280 VAL B CA 1
ATOM 4264 C C . VAL B 1 52 ? 37.138 11.584 66.834 1.00 19.20 1280 VAL B C 1
ATOM 4265 O O . VAL B 1 52 ? 37.760 12.089 65.900 1.00 19.78 1280 VAL B O 1
ATOM 4278 N N . SER B 1 53 ? 35.928 12.014 67.188 1.00 30.56 1281 SER B N 1
ATOM 4279 C CA . SER B 1 53 ? 35.290 13.120 66.479 1.00 32.16 1281 SER B CA 1
ATOM 4280 C C . SER B 1 53 ? 36.174 14.369 66.446 1.00 33.27 1281 SER B C 1
ATOM 4281 O O . SER B 1 53 ? 36.388 14.963 65.382 1.00 34.26 1281 SER B O 1
ATOM 4289 N N . ASP B 1 54 ? 36.690 14.789 67.600 1.00 35.99 1282 ASP B N 1
ATOM 4290 C CA . ASP B 1 54 ? 37.345 16.090 67.722 1.00 37.30 1282 ASP B CA 1
ATOM 4291 C C . ASP B 1 54 ? 38.860 16.035 67.491 1.00 36.86 1282 ASP B C 1
ATOM 4292 O O . ASP B 1 54 ? 39.559 17.010 67.785 1.00 37.80 1282 ASP B O 1
ATOM 4301 N N . THR B 1 55 ? 39.376 14.929 66.968 1.00 30.46 1283 THR B N 1
ATOM 4302 C CA . THR B 1 55 ? 40.717 14.908 66.405 1.00 30.30 1283 THR B CA 1
ATOM 4303 C C . THR B 1 55 ? 40.662 15.416 64.970 1.00 31.29 1283 THR B C 1
ATOM 4304 O O . THR B 1 55 ? 39.626 15.326 64.301 1.00 31.64 1283 THR B O 1
AT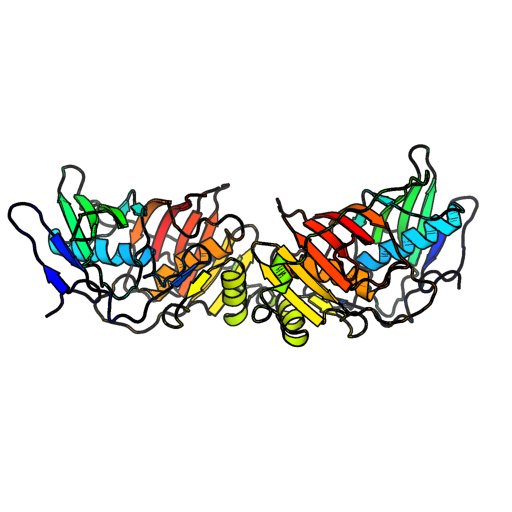OM 4315 N N . GLY B 1 56 ? 41.761 15.999 64.510 1.00 23.56 1284 GLY B N 1
ATOM 4316 C CA . GLY B 1 56 ? 41.747 16.564 63.173 1.00 24.66 1284 GLY B CA 1
ATOM 4317 C C . GLY B 1 56 ? 42.236 15.592 62.118 1.00 23.70 1284 GLY B C 1
ATOM 4318 O O . GLY B 1 56 ? 42.662 16.015 61.042 1.00 24.48 1284 GLY B O 1
ATOM 4322 N N . LEU B 1 57 ? 42.134 14.289 62.382 1.00 22.14 1285 LEU B N 1
ATOM 4323 C CA . LEU B 1 57 ? 42.856 13.280 61.613 1.00 21.16 1285 LEU B CA 1
ATOM 4324 C C . LEU B 1 57 ? 41.887 12.608 60.652 1.00 20.90 1285 LEU B C 1
ATOM 4325 O O . LEU B 1 57 ? 40.971 11.900 61.081 1.00 20.22 1285 LEU B O 1
ATOM 4341 N N . TYR B 1 58 ? 42.103 12.808 59.352 1.00 21.46 1286 TYR B N 1
ATOM 4342 C CA . TYR B 1 58 ? 41.276 12.158 58.347 1.00 21.26 1286 TYR B CA 1
ATOM 4343 C C . TYR B 1 58 ? 42.123 11.826 57.127 1.00 21.15 1286 TYR B C 1
ATOM 4344 O O . TYR B 1 58 ? 43.139 12.473 56.855 1.00 21.73 1286 TYR B O 1
ATOM 4362 N N . ILE B 1 59 ? 41.687 10.800 56.398 1.00 22.78 1287 ILE B N 1
ATOM 4363 C CA . ILE B 1 59 ? 42.242 10.458 55.099 1.00 23.32 1287 ILE B CA 1
ATOM 4364 C C . ILE B 1 59 ? 41.090 10.354 54.108 1.00 24.73 1287 ILE B C 1
ATOM 4365 O O . ILE B 1 59 ? 39.928 10.209 54.490 1.00 24.95 1287 ILE B O 1
ATOM 4381 N N . LYS B 1 60 ? 41.423 10.439 52.822 1.00 23.75 1288 LYS B N 1
ATOM 4382 C CA . LYS B 1 60 ? 40.471 10.172 51.752 1.00 26.16 1288 LYS B CA 1
ATOM 4383 C C . LYS B 1 60 ? 41.106 9.224 50.750 1.00 27.39 1288 LYS B C 1
ATOM 4384 O O . LYS B 1 60 ? 42.303 9.323 50.466 1.00 26.11 1288 LYS B O 1
ATOM 4403 N N . THR B 1 61 ? 40.307 8.297 50.223 1.00 27.76 1289 THR B N 1
ATOM 4404 C CA . THR B 1 61 ? 40.773 7.407 49.174 1.00 29.55 1289 THR B CA 1
ATOM 4405 C C . THR B 1 61 ? 39.821 7.483 47.993 1.00 33.94 1289 THR B C 1
ATOM 4406 O O . THR B 1 61 ? 38.675 7.922 48.115 1.00 34.98 1289 THR B O 1
ATOM 4417 N N . LYS B 1 62 ? 40.322 7.059 46.833 1.00 33.86 1290 LYS B N 1
ATOM 4418 C CA . LYS B 1 62 ? 39.490 6.980 45.641 1.00 36.59 1290 LYS B CA 1
ATOM 4419 C C . LYS B 1 62 ? 38.364 5.962 45.773 1.00 37.39 1290 LYS B C 1
ATOM 4420 O O . LYS B 1 62 ? 37.451 5.970 44.942 1.00 38.87 1290 LYS B O 1
ATOM 4439 N N . TYR B 1 63 ? 38.418 5.071 46.764 1.00 35.52 1291 TYR B N 1
ATOM 4440 C CA . TYR B 1 63 ? 37.384 4.059 46.929 1.00 35.63 1291 TYR B CA 1
ATOM 4441 C C . TYR B 1 63 ? 36.166 4.565 47.696 1.00 36.15 1291 TYR B C 1
ATOM 4442 O O . TYR B 1 63 ? 35.138 3.881 47.700 1.00 35.80 1291 TYR B O 1
ATOM 4460 N N . GLN B 1 64 ? 36.254 5.731 48.342 1.00 43.65 1292 GLN B N 1
ATOM 4461 C CA . GLN B 1 64 ? 35.232 6.201 49.269 1.00 43.12 1292 GLN B CA 1
ATOM 4462 C C . GLN B 1 64 ? 34.876 7.656 48.999 1.00 44.34 1292 GLN B C 1
ATOM 4463 O O . GLN B 1 64 ? 35.755 8.488 48.757 1.00 44.49 1292 GLN B O 1
ATOM 4477 N N . ASP B 1 65 ? 33.575 7.953 49.035 1.00 38.38 1293 ASP B N 1
ATOM 4478 C CA . ASP B 1 65 ? 33.130 9.343 48.958 1.00 39.28 1293 ASP B CA 1
ATOM 4479 C C . ASP B 1 65 ? 33.498 10.129 50.213 1.00 36.50 1293 ASP B C 1
ATOM 4480 O O . ASP B 1 65 ? 33.889 11.299 50.124 1.00 36.84 1293 ASP B O 1
ATOM 4489 N N . ARG B 1 66 ? 33.373 9.508 51.385 1.00 36.38 1294 ARG B N 1
ATOM 4490 C CA . ARG B 1 66 ? 33.524 10.175 52.673 1.00 33.68 1294 ARG B CA 1
ATOM 4491 C C . ARG B 1 66 ? 34.953 10.132 53.216 1.00 31.30 1294 ARG B C 1
ATOM 4492 O O . ARG B 1 66 ? 35.771 9.291 52.840 1.00 31.22 1294 ARG B O 1
ATOM 4513 N N . GLU B 1 67 ? 35.255 11.104 54.079 1.00 30.85 1295 GLU B N 1
ATOM 4514 C CA . GLU B 1 67 ? 36.492 11.099 54.846 1.00 28.61 1295 GLU B CA 1
ATOM 4515 C C . GLU B 1 67 ? 36.514 9.907 55.798 1.00 25.84 1295 GLU B C 1
ATOM 4516 O O . GLU B 1 67 ? 35.477 9.343 56.155 1.00 25.94 1295 GLU B O 1
ATOM 4528 N N . MET B 1 68 ? 37.719 9.536 56.218 1.00 24.54 1296 MET B N 1
ATOM 4529 C CA . MET B 1 68 ? 37.922 8.390 57.087 1.00 22.50 1296 MET B CA 1
ATOM 4530 C C . MET B 1 68 ? 38.976 8.698 58.135 1.00 21.18 1296 MET B C 1
ATOM 4531 O O . MET B 1 68 ? 39.930 9.436 57.886 1.00 21.39 1296 MET B O 1
ATOM 4545 N N . PHE B 1 69 ? 38.797 8.112 59.305 1.00 17.69 1297 PHE B N 1
ATOM 4546 C CA . PHE B 1 69 ? 39.840 8.129 60.314 1.00 17.28 1297 PHE B CA 1
ATOM 4547 C C . PHE B 1 69 ? 40.950 7.157 59.909 1.00 16.55 1297 PHE B C 1
ATOM 4548 O O . PHE B 1 69 ? 40.657 6.034 59.479 1.00 15.97 1297 PHE B O 1
ATOM 4565 N N . PRO B 1 70 ? 42.224 7.551 60.032 1.00 16.70 1298 PRO B N 1
ATOM 4566 C CA . PRO B 1 70 ? 43.311 6.700 59.535 1.00 16.25 1298 PRO B CA 1
ATOM 4567 C C . PRO B 1 70 ? 43.239 5.290 60.101 1.00 15.40 1298 PRO B C 1
ATOM 4568 O O . PRO B 1 70 ? 42.923 5.087 61.274 1.00 15.06 1298 PRO B O 1
ATOM 4579 N N . PHE B 1 71 ? 43.539 4.315 59.240 1.00 19.27 1299 PHE B N 1
ATOM 4580 C CA . PHE B 1 71 ? 43.414 2.905 59.596 1.00 18.73 1299 PHE B CA 1
ATOM 4581 C C . PHE B 1 71 ? 44.298 2.541 60.783 1.00 18.42 1299 PHE B C 1
ATOM 4582 O O . PHE B 1 71 ? 43.808 2.077 61.817 1.00 18.09 1299 PHE B O 1
ATOM 4599 N N . LEU B 1 72 ? 45.615 2.735 60.648 1.00 14.49 1300 LEU B N 1
ATOM 4600 C CA . LEU B 1 72 ? 46.557 2.132 61.588 1.00 14.22 1300 LEU B CA 1
ATOM 4601 C C . LEU B 1 72 ? 46.558 2.797 62.960 1.00 14.10 1300 LEU B C 1
ATOM 4602 O O . LEU B 1 72 ? 47.158 2.250 63.891 1.00 13.84 1300 LEU B O 1
ATOM 4618 N N . SER B 1 73 ? 45.931 3.959 63.113 1.00 14.37 1301 SER B N 1
ATOM 4619 C CA . SER B 1 73 ? 45.785 4.518 64.448 1.00 14.32 1301 SER B CA 1
ATOM 4620 C C . SER B 1 73 ? 44.878 3.666 65.337 1.00 13.84 1301 SER B C 1
ATOM 4621 O O . SER B 1 73 ? 44.829 3.895 66.553 1.00 13.73 1301 SER B O 1
ATOM 4629 N N . GLN B 1 74 ? 44.152 2.702 64.764 1.00 13.64 1302 GLN B N 1
ATOM 4630 C CA . GLN B 1 74 ? 43.378 1.773 65.577 1.00 13.28 1302 GLN B CA 1
ATOM 4631 C C . GLN B 1 74 ? 44.272 0.893 66.442 1.00 13.04 1302 GLN B C 1
ATOM 4632 O O . GLN B 1 74 ? 43.835 0.405 67.489 1.00 12.83 1302 GLN B O 1
ATOM 4646 N N . ILE B 1 75 ? 45.519 0.670 66.021 1.00 13.14 1303 ILE B N 1
ATOM 4647 C CA . ILE B 1 75 ? 46.471 -0.066 66.852 1.00 13.00 1303 ILE B CA 1
ATOM 4648 C C . ILE B 1 75 ? 46.704 0.656 68.175 1.00 12.90 1303 ILE B C 1
ATOM 4649 O O . ILE B 1 75 ? 46.730 0.035 69.244 1.00 12.71 1303 ILE B O 1
ATOM 4665 N N . GLU B 1 76 ? 46.858 1.978 68.130 1.00 13.11 1304 GLU B N 1
ATOM 4666 C CA . GLU B 1 76 ? 46.976 2.748 69.364 1.00 13.13 1304 GLU B CA 1
ATOM 4667 C C . GLU B 1 76 ? 45.755 2.555 70.259 1.00 12.92 1304 GLU B C 1
ATOM 4668 O O . GLU B 1 76 ? 45.885 2.434 71.482 1.00 12.77 1304 GLU B O 1
ATOM 4680 N N . MET B 1 77 ? 44.559 2.545 69.671 1.00 12.94 1305 MET B N 1
ATOM 4681 C CA . MET B 1 77 ? 43.357 2.297 70.462 1.00 12.76 1305 MET B CA 1
ATOM 4682 C C . MET B 1 77 ? 43.437 0.939 71.149 1.00 12.47 1305 MET B C 1
ATOM 4683 O O . MET B 1 77 ? 43.120 0.802 72.336 1.00 12.34 1305 MET B O 1
ATOM 4697 N N . ALA B 1 78 ? 43.852 -0.085 70.404 1.00 12.45 1306 ALA B N 1
ATOM 4698 C CA . ALA B 1 78 ? 43.957 -1.428 70.956 1.00 12.38 1306 ALA B CA 1
ATOM 4699 C C . ALA B 1 78 ? 45.019 -1.508 72.042 1.00 12.32 1306 ALA B C 1
ATOM 4700 O O . ALA B 1 78 ? 44.805 -2.161 73.068 1.00 12.27 1306 ALA B O 1
ATOM 4707 N N . ARG B 1 79 ? 46.181 -0.879 71.830 1.00 12.38 1307 ARG B N 1
ATOM 4708 C CA . ARG B 1 79 ? 47.240 -0.961 72.831 1.00 12.36 1307 ARG B CA 1
ATOM 4709 C C . ARG B 1 79 ? 46.869 -0.196 74.094 1.00 12.26 1307 ARG B C 1
ATOM 4710 O O . ARG B 1 79 ? 47.105 -0.679 75.209 1.00 12.19 1307 ARG B O 1
ATOM 4731 N N . ALA B 1 80 ? 46.271 0.989 73.942 1.00 12.34 1308 ALA B N 1
ATOM 4732 C CA . ALA B 1 80 ? 45.830 1.759 75.100 1.00 12.35 1308 ALA B CA 1
ATOM 4733 C C . ALA B 1 80 ? 44.752 1.006 75.868 1.00 12.16 1308 ALA B C 1
ATOM 4734 O O . ALA B 1 80 ? 44.786 0.922 77.102 1.00 12.10 1308 ALA B O 1
ATOM 4741 N N . ALA B 1 81 ? 43.766 0.473 75.150 1.00 12.12 1309 ALA B N 1
ATOM 4742 C CA . ALA B 1 81 ? 42.693 -0.254 75.808 1.00 12.02 1309 ALA B CA 1
ATOM 4743 C C . ALA B 1 81 ? 43.215 -1.525 76.447 1.00 12.00 1309 ALA B C 1
ATOM 4744 O O . ALA B 1 81 ? 42.843 -1.852 77.578 1.00 11.97 1309 ALA B O 1
ATOM 4751 N N . GLY B 1 82 ? 44.077 -2.256 75.736 1.00 12.10 1310 GLY B N 1
ATOM 4752 C CA . GLY B 1 82 ? 44.633 -3.478 76.295 1.00 12.24 1310 GLY B C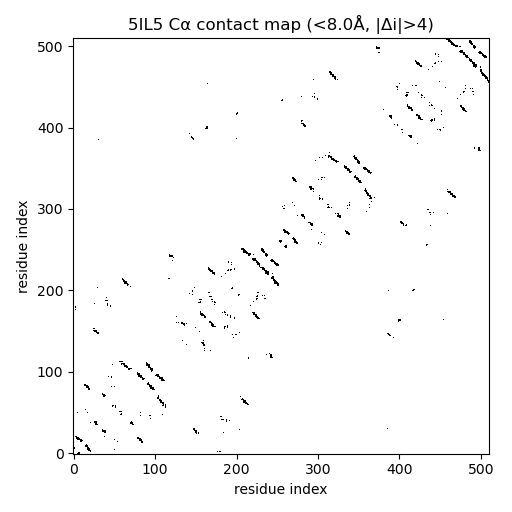A 1
ATOM 4753 C C . GLY B 1 82 ? 45.452 -3.217 77.546 1.00 12.19 1310 GLY B C 1
ATOM 4754 O O . GLY B 1 82 ? 45.334 -3.934 78.543 1.00 12.29 1310 GLY B O 1
ATOM 4758 N N . ALA B 1 83 ? 46.279 -2.171 77.520 1.00 12.10 1311 ALA B N 1
ATOM 4759 C CA . ALA B 1 83 ? 47.100 -1.851 78.680 1.00 12.09 1311 ALA B CA 1
ATOM 4760 C C . ALA B 1 83 ? 46.227 -1.541 79.889 1.00 12.01 1311 ALA B C 1
ATOM 4761 O O . ALA B 1 83 ? 46.482 -2.033 80.993 1.00 12.05 1311 ALA B O 1
ATOM 4768 N N . MET B 1 84 ? 45.180 -0.734 79.695 1.00 12.34 1312 MET B N 1
ATOM 4769 C CA . MET B 1 84 ? 44.269 -0.407 80.790 1.00 12.30 1312 MET B CA 1
ATOM 4770 C C . MET B 1 84 ? 43.532 -1.643 81.294 1.00 12.31 1312 MET B C 1
ATOM 4771 O O . MET B 1 84 ? 43.375 -1.833 82.507 1.00 12.34 1312 MET B O 1
ATOM 4785 N N . ALA B 1 85 ? 43.061 -2.487 80.376 1.00 11.99 1313 ALA B N 1
ATOM 4786 C CA . ALA B 1 85 ? 42.360 -3.703 80.770 1.00 12.16 1313 ALA B CA 1
ATOM 4787 C C . ALA B 1 85 ? 43.285 -4.671 81.483 1.00 12.40 1313 ALA B C 1
ATOM 4788 O O . ALA B 1 85 ? 42.872 -5.341 82.433 1.00 12.59 1313 ALA B O 1
ATOM 4795 N N . SER B 1 86 ? 44.550 -4.738 81.061 1.00 12.44 1314 SER B N 1
ATOM 4796 C CA . SER B 1 86 ? 45.486 -5.721 81.596 1.00 12.78 1314 SER B CA 1
ATOM 4797 C C . SER B 1 86 ? 46.287 -5.215 82.790 1.00 12.69 1314 SER B C 1
ATOM 4798 O O . SER B 1 86 ? 46.765 -6.030 83.591 1.00 13.01 1314 SER B O 1
ATOM 4806 N N . GLY B 1 87 ? 46.439 -3.906 82.941 1.00 12.36 1315 GLY B N 1
ATOM 4807 C CA . GLY B 1 87 ? 47.250 -3.382 84.013 1.00 12.33 1315 GLY B CA 1
ATOM 4808 C C . GLY B 1 87 ? 48.731 -3.371 83.731 1.00 12.41 1315 GLY B C 1
ATOM 4809 O O . GLY B 1 87 ? 49.510 -3.023 84.625 1.00 12.44 1315 GLY B O 1
ATOM 4813 N N . ASN B 1 88 ? 49.145 -3.772 82.532 1.00 17.30 1316 ASN B N 1
ATOM 4814 C CA . ASN B 1 88 ? 50.544 -3.775 82.128 1.00 17.40 1316 ASN B CA 1
ATOM 4815 C C . ASN B 1 88 ? 50.645 -3.209 80.722 1.00 17.29 1316 ASN B C 1
ATOM 4816 O O . ASN B 1 88 ? 49.632 -3.095 80.023 1.00 17.19 1316 ASN B O 1
ATOM 4827 N N . PRO B 1 89 ? 51.830 -2.811 80.280 1.00 12.61 1317 PRO B N 1
ATOM 4828 C CA . PRO B 1 89 ? 51.973 -2.348 78.898 1.00 12.59 1317 PRO B CA 1
ATOM 4829 C C . PRO B 1 89 ? 51.617 -3.437 77.900 1.00 12.72 1317 PRO B C 1
ATOM 4830 O O . PRO B 1 89 ? 51.661 -4.632 78.192 1.00 12.98 1317 PRO B O 1
ATOM 4841 N N . ILE B 1 90 ? 51.249 -2.996 76.706 1.00 12.56 1318 ILE B N 1
ATOM 4842 C CA . ILE B 1 90 ? 51.075 -3.865 75.551 1.00 12.73 1318 ILE B CA 1
ATOM 4843 C C . ILE B 1 90 ? 52.263 -3.629 74.631 1.00 12.85 1318 ILE B C 1
ATOM 4844 O O . ILE B 1 90 ? 52.445 -2.519 74.115 1.00 12.75 1318 ILE B O 1
ATOM 4860 N N . ILE B 1 91 ? 53.053 -4.673 74.399 1.00 13.16 1319 ILE B N 1
ATOM 4861 C CA . ILE B 1 91 ? 54.239 -4.591 73.552 1.00 13.32 1319 ILE B CA 1
ATOM 4862 C C . ILE B 1 91 ? 53.949 -5.088 72.147 1.00 13.51 1319 ILE B C 1
ATOM 4863 O O . ILE B 1 91 ? 54.474 -4.551 71.173 1.00 13.52 1319 ILE B O 1
ATOM 4879 N N . LYS B 1 92 ? 53.137 -6.126 72.041 1.00 18.75 1320 LYS B N 1
ATOM 4880 C CA . LYS B 1 92 ? 52.971 -6.836 70.789 1.00 19.08 1320 LYS B CA 1
ATOM 4881 C C . LYS B 1 92 ? 51.506 -7.091 70.499 1.00 19.05 1320 LYS B C 1
ATOM 4882 O O . LYS B 1 92 ? 50.756 -7.504 71.385 1.00 19.08 1320 LYS B O 1
ATOM 4901 N N . LEU B 1 93 ? 51.114 -6.823 69.259 1.00 14.01 1321 LEU B N 1
ATOM 4902 C CA . LEU B 1 93 ? 49.796 -7.150 68.742 1.00 14.07 1321 LEU B CA 1
ATOM 4903 C C . LEU B 1 93 ? 49.964 -8.091 67.558 1.00 14.61 1321 LEU B C 1
ATOM 4904 O O . LEU B 1 93 ? 50.878 -7.919 66.747 1.00 14.71 1321 LEU B O 1
ATOM 4920 N N . THR B 1 94 ? 49.114 -9.110 67.473 1.00 15.03 1322 THR B N 1
ATOM 4921 C CA . THR B 1 94 ? 49.222 -10.077 66.393 1.00 15.68 1322 THR B CA 1
ATOM 4922 C C . THR B 1 94 ? 47.879 -10.241 65.700 1.00 15.80 1322 THR B C 1
ATOM 4923 O O . THR B 1 94 ? 46.818 -9.946 66.258 1.00 15.50 1322 THR B O 1
ATOM 4934 N N . GLU B 1 95 ? 47.961 -10.698 64.455 1.00 16.28 1323 GLU B N 1
ATOM 4935 C CA . GLU B 1 95 ? 46.806 -11.084 63.655 1.00 16.63 1323 GLU B CA 1
ATOM 4936 C C . GLU B 1 95 ? 45.772 -9.963 63.606 1.00 15.98 1323 GLU B C 1
ATOM 4937 O O . GLU B 1 95 ? 44.598 -10.134 63.934 1.00 16.01 1323 GLU B O 1
ATOM 4949 N N . LEU B 1 96 ? 46.231 -8.807 63.154 1.00 15.48 1324 LEU B N 1
ATOM 4950 C CA . LEU B 1 96 ? 45.354 -7.662 62.994 1.00 14.99 1324 LEU B CA 1
ATOM 4951 C C . LEU B 1 96 ? 44.595 -7.809 61.680 1.00 15.37 1324 LEU B C 1
ATOM 4952 O O . LEU B 1 96 ? 45.188 -8.133 60.646 1.00 15.79 1324 LEU B O 1
ATOM 4968 N N . SER B 1 97 ? 43.292 -7.553 61.719 1.00 15.28 1325 SER B N 1
ATOM 4969 C CA . SER B 1 97 ? 42.419 -7.689 60.559 1.00 15.73 1325 SER B CA 1
ATOM 4970 C C . SER B 1 97 ? 41.598 -6.418 60.440 1.00 15.27 1325 SER B C 1
ATOM 4971 O O . SER B 1 97 ? 40.906 -6.032 61.387 1.00 14.89 1325 SER B O 1
ATOM 4979 N N . PHE B 1 98 ? 41.683 -5.766 59.292 1.00 15.39 1326 PHE B N 1
ATOM 4980 C CA . PHE B 1 98 ? 40.934 -4.551 59.026 1.00 15.12 1326 PHE B CA 1
ATOM 4981 C C . PHE B 1 98 ? 39.813 -4.895 58.056 1.00 15.72 1326 PHE B C 1
ATOM 4982 O O . PHE B 1 98 ? 40.075 -5.345 56.935 1.00 16.34 1326 PHE B O 1
ATOM 4999 N N . ARG B 1 99 ? 38.568 -4.683 58.491 1.00 24.34 1327 ARG B N 1
ATOM 5000 C CA . ARG B 1 99 ? 37.396 -5.078 57.722 1.00 25.10 1327 ARG B CA 1
ATOM 5001 C C . ARG B 1 99 ? 36.581 -3.912 57.195 1.00 25.42 1327 ARG B C 1
ATOM 5002 O O . ARG B 1 99 ? 35.948 -4.057 56.150 1.00 26.73 1327 ARG B O 1
ATOM 5023 N N . GLU B 1 100 ? 36.535 -2.787 57.900 1.00 16.17 1328 GLU B N 1
ATOM 5024 C CA . GLU B 1 100 ? 35.799 -1.620 57.436 1.00 17.13 1328 GLU B CA 1
ATOM 5025 C C . GLU B 1 100 ? 36.536 -0.343 57.804 1.00 16.51 1328 GLU B C 1
ATOM 5026 O O . GLU B 1 100 ? 37.183 -0.278 58.857 1.00 15.26 1328 GLU B O 1
ATOM 5038 N N . PRO B 1 101 ? 36.457 0.691 56.964 1.00 25.37 1329 PRO B N 1
ATOM 5039 C CA . PRO B 1 101 ? 37.008 1.999 57.333 1.00 25.07 1329 PRO B CA 1
ATOM 5040 C C . PRO B 1 101 ? 36.097 2.746 58.290 1.00 25.13 1329 PRO B C 1
ATOM 5041 O O . PRO B 1 101 ? 34.877 2.571 58.289 1.00 25.94 1329 PRO B O 1
ATOM 5052 N N . MET B 1 102 ? 36.710 3.587 59.121 1.00 16.49 1330 MET B N 1
ATOM 5053 C CA . MET B 1 102 ? 35.959 4.434 60.047 1.00 16.62 1330 MET B CA 1
ATOM 5054 C C . MET B 1 102 ? 35.511 5.692 59.312 1.00 18.18 1330 MET B C 1
ATOM 5055 O O . MET B 1 102 ? 36.133 6.754 59.376 1.00 18.32 1330 MET B O 1
ATOM 5069 N N . LEU B 1 103 ? 34.390 5.559 58.612 1.00 19.54 1331 LEU B N 1
ATOM 5070 C CA . LEU B 1 103 ? 33.789 6.683 57.908 1.00 21.33 1331 LEU B CA 1
ATOM 5071 C C . LEU B 1 103 ? 33.467 7.819 58.870 1.00 21.49 1331 LEU B C 1
ATOM 5072 O O . LEU B 1 103 ? 33.037 7.595 60.005 1.00 20.67 1331 LEU B O 1
ATOM 5088 N N . GLN B 1 104 ? 33.695 9.046 58.410 1.00 39.77 1332 GLN B N 1
ATOM 5089 C CA . GLN B 1 104 ? 33.379 10.249 59.167 1.00 40.54 1332 GLN B CA 1
ATOM 5090 C C . GLN B 1 104 ? 32.181 10.900 58.488 1.00 43.14 1332 GLN B C 1
ATOM 5091 O O . GLN B 1 104 ? 32.260 11.286 57.317 1.00 44.70 1332 GLN B O 1
ATOM 5105 N N . SER B 1 105 ? 31.072 10.998 59.213 1.00 37.76 1333 SER B N 1
ATOM 5106 C CA . SER B 1 105 ? 29.805 11.376 58.603 1.00 40.42 1333 SER B CA 1
ATOM 5107 C C . SER B 1 105 ? 29.122 12.443 59.450 1.00 40.27 1333 SER B C 1
ATOM 5108 O O . SER B 1 105 ? 29.796 13.228 60.122 1.00 39.15 1333 SER B O 1
ATOM 5116 N N . GLY B 1 106 ? 27.797 12.497 59.422 1.00 37.69 1334 GLY B N 1
ATOM 51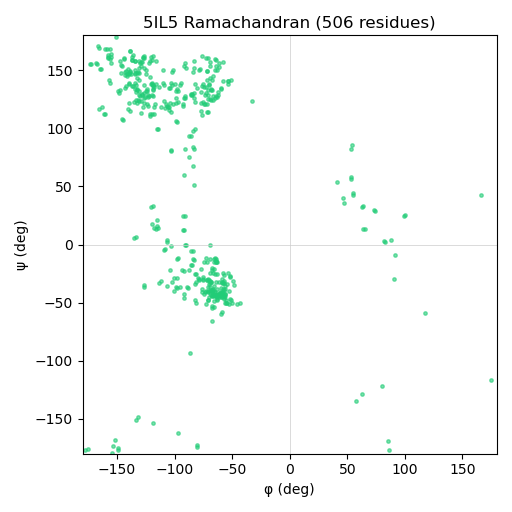17 C CA . GLY B 1 106 ? 27.084 13.343 60.353 1.00 37.80 1334 GLY B CA 1
ATOM 5118 C C . GLY B 1 106 ? 26.417 12.500 61.417 1.00 36.90 1334 GLY B C 1
ATOM 5119 O O . GLY B 1 106 ? 26.361 12.878 62.592 1.00 35.79 1334 GLY B O 1
ATOM 5123 N N . SER B 1 107 ? 25.939 11.325 61.003 1.00 34.02 1335 SER B N 1
ATOM 5124 C CA . SER B 1 107 ? 25.271 10.409 61.919 1.00 33.63 1335 SER B CA 1
ATOM 5125 C C . SER B 1 107 ? 26.079 10.186 63.190 1.00 31.32 1335 SER B C 1
ATOM 5126 O O . SER B 1 107 ? 25.502 9.967 64.261 1.00 30.60 1335 SER B O 1
ATOM 5134 N N . ASN B 1 108 ? 27.411 10.241 63.095 1.00 47.00 1336 ASN B N 1
ATOM 5135 C CA . ASN B 1 108 ? 28.289 9.947 64.223 1.00 44.64 1336 ASN B CA 1
ATOM 5136 C C . ASN B 1 108 ? 27.977 8.580 64.805 1.00 42.50 1336 ASN B C 1
ATOM 5137 O O . ASN B 1 108 ? 27.206 8.458 65.763 1.00 42.02 1336 ASN B O 1
ATOM 5148 N N . GLU B 1 109 ? 28.577 7.551 64.222 1.00 36.16 1337 GLU B N 1
ATOM 5149 C CA . GLU B 1 109 ? 28.445 6.198 64.740 1.00 33.75 1337 GLU B CA 1
ATOM 5150 C C . GLU B 1 109 ? 29.291 6.034 65.992 1.00 30.78 1337 GLU B C 1
ATOM 5151 O O . GLU B 1 109 ? 30.507 6.258 65.966 1.00 29.95 1337 GLU B O 1
ATOM 5163 N N . GLN B 1 110 ? 28.644 5.656 67.089 1.00 30.85 1338 GLN B N 1
ATOM 5164 C CA . GLN B 1 110 ? 29.360 5.450 68.337 1.00 29.45 1338 GLN B CA 1
ATOM 5165 C C . GLN B 1 110 ? 30.293 4.258 68.190 1.00 28.26 1338 GLN B C 1
ATOM 5166 O O . GLN B 1 110 ? 29.864 3.173 67.786 1.00 28.16 1338 GLN B O 1
ATOM 5180 N N . ILE B 1 111 ? 31.570 4.452 68.525 1.00 12.19 1339 ILE B N 1
ATOM 5181 C CA . ILE B 1 111 ? 32.59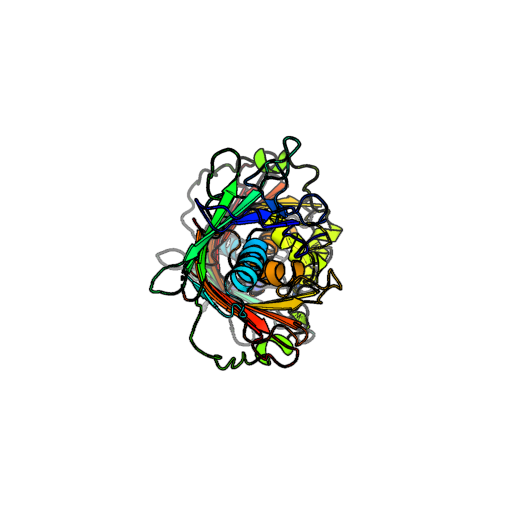4 3.422 68.352 1.00 11.98 1339 ILE B CA 1
ATOM 5182 C C . ILE B 1 111 ? 33.035 2.919 69.717 1.00 12.10 1339 ILE B C 1
ATOM 5183 O O . ILE B 1 111 ? 33.194 3.698 70.663 1.00 12.17 1339 ILE B O 1
ATOM 5199 N N . ARG B 1 112 ? 33.222 1.606 69.810 1.00 13.09 1340 ARG B N 1
ATOM 5200 C CA . ARG B 1 112 ? 33.651 0.944 71.032 1.00 13.31 1340 ARG B CA 1
ATOM 5201 C C . ARG B 1 112 ? 34.714 -0.091 70.694 1.00 13.37 1340 ARG B C 1
ATOM 5202 O O . ARG B 1 112 ? 34.828 -0.556 69.557 1.00 13.34 1340 ARG B O 1
ATOM 5223 N N . ILE B 1 113 ? 35.491 -0.455 71.704 1.00 12.70 1341 ILE B N 1
ATOM 5224 C CA . ILE B 1 113 ? 36.450 -1.544 71.600 1.00 12.96 1341 ILE B CA 1
ATOM 5225 C C . ILE B 1 113 ? 36.082 -2.597 72.637 1.00 13.51 1341 ILE B C 1
ATOM 5226 O O . ILE B 1 113 ? 35.929 -2.279 73.821 1.00 13.62 1341 ILE B O 1
ATOM 5242 N N . VAL B 1 114 ? 35.959 -3.845 72.198 1.00 13.95 1342 VAL B N 1
ATOM 5243 C CA . VAL B 1 114 ? 35.692 -4.974 73.079 1.00 14.64 1342 VAL B CA 1
ATOM 5244 C C . VAL B 1 114 ? 36.989 -5.750 73.254 1.00 15.06 1342 VAL B C 1
ATOM 5245 O O . VAL B 1 114 ? 37.702 -6.010 72.281 1.00 15.04 1342 VAL B O 1
ATOM 5258 N N . LEU B 1 115 ? 37.297 -6.120 74.489 1.00 15.51 1343 LEU B N 1
ATOM 5259 C CA . LEU B 1 115 ? 38.472 -6.921 74.785 1.00 16.09 1343 LEU B CA 1
ATOM 5260 C C . LEU B 1 115 ? 38.040 -8.192 75.498 1.00 17.05 1343 LEU B C 1
ATOM 5261 O O . LEU B 1 115 ? 37.319 -8.133 76.500 1.00 17.25 1343 LEU B O 1
ATOM 5277 N N . THR B 1 116 ? 38.488 -9.330 74.980 1.00 17.75 1344 THR B N 1
ATOM 5278 C CA . THR B 1 116 ? 38.100 -10.640 75.498 1.00 18.86 1344 THR B CA 1
ATOM 5279 C C . THR B 1 116 ? 39.349 -11.396 75.928 1.00 19.68 1344 THR B C 1
ATOM 5280 O O . THR B 1 116 ? 40.159 -11.784 75.065 1.00 19.87 1344 THR B O 1
ATOM 5291 N N . PRO B 1 117 ? 39.561 -11.624 77.221 1.00 20.27 1345 PRO B N 1
ATOM 5292 C CA . PRO B 1 117 ? 40.722 -12.412 77.648 1.00 21.25 1345 PRO B CA 1
ATOM 5293 C C . PRO B 1 117 ? 40.571 -13.889 77.313 1.00 22.50 1345 PRO B C 1
ATOM 5294 O O . PRO B 1 117 ? 39.469 -14.440 77.292 1.00 24.20 1345 PRO B O 1
ATOM 5305 N N . ASP B 1 118 ? 41.708 -14.536 77.068 1.00 23.25 1346 ASP B N 1
ATOM 5306 C CA . ASP B 1 118 ? 41.738 -15.961 76.764 1.00 24.64 1346 ASP B CA 1
ATOM 5307 C C . ASP B 1 118 ? 43.063 -16.536 77.243 1.00 25.71 1346 ASP B C 1
ATOM 5308 O O . ASP B 1 118 ? 43.912 -15.824 77.785 1.00 25.33 1346 ASP B O 1
ATOM 5317 N N . ASN B 1 119 ? 43.226 -17.847 77.055 1.00 46.56 1347 ASN B N 1
ATOM 5318 C CA . ASN B 1 119 ? 44.440 -18.521 77.516 1.00 47.86 1347 ASN B CA 1
ATOM 5319 C C . ASN B 1 119 ? 45.677 -17.882 76.906 1.00 47.26 1347 ASN B C 1
ATOM 5320 O O . ASN B 1 119 ? 46.662 -17.610 77.601 1.00 47.54 1347 ASN B O 1
ATOM 5331 N N . GLN B 1 120 ? 45.630 -17.617 75.604 1.00 46.17 1348 GLN B N 1
ATOM 5332 C CA . GLN B 1 120 ? 46.767 -17.097 74.850 1.00 45.74 1348 GLN B CA 1
ATOM 5333 C C . GLN B 1 120 ? 46.753 -15.565 74.813 1.00 44.01 1348 GLN B C 1
ATOM 5334 O O . GLN B 1 120 ? 46.718 -14.935 73.759 1.00 43.06 1348 GLN B O 1
ATOM 5348 N N . GLY B 1 121 A 46.801 -14.956 75.992 1.00 31.09 1349 GLY B N 1
ATOM 5349 C CA . GLY B 1 121 A 46.703 -13.507 76.068 1.00 27.13 1349 GLY B CA 1
ATOM 5350 C C . GLY B 1 121 A 45.274 -12.991 75.959 1.00 24.22 1349 GLY B C 1
ATOM 5351 O O . GLY B 1 121 A 44.429 -13.346 76.784 1.00 25.71 1349 GLY B O 1
ATOM 5355 N N . ALA B 1 122 ? 44.983 -12.139 74.974 1.00 21.08 1350 ALA B N 1
ATOM 5356 C CA . ALA B 1 122 ? 43.630 -11.624 74.804 1.00 20.25 1350 ALA B CA 1
ATOM 5357 C C . ALA B 1 122 ? 43.405 -11.211 73.356 1.00 19.51 1350 ALA B C 1
ATOM 5358 O O . ALA B 1 122 ? 44.352 -11.039 72.583 1.00 19.42 1350 ALA B O 1
ATOM 5365 N N . SER B 1 123 ? 42.124 -11.041 73.009 1.00 20.61 1351 SER B N 1
ATOM 5366 C CA . SER B 1 123 ? 41.688 -10.536 71.712 1.00 19.91 1351 SER B CA 1
ATOM 5367 C C . SER B 1 123 ? 40.906 -9.234 71.879 1.00 18.83 1351 SER B C 1
ATOM 5368 O O . SER B 1 123 ? 40.439 -8.901 72.970 1.00 18.72 1351 SER B O 1
ATOM 5376 N N . TYR B 1 124 ? 40.772 -8.490 70.777 1.00 16.58 1352 TYR B N 1
ATOM 5377 C CA . TYR B 1 124 ? 40.063 -7.216 70.782 1.00 15.66 1352 TYR B CA 1
ATOM 5378 C C . TYR B 1 124 ? 39.275 -7.032 69.492 1.00 15.36 1352 TYR B C 1
ATOM 5379 O O . TYR B 1 124 ? 39.664 -7.515 68.426 1.00 15.61 1352 TYR B O 1
ATOM 5397 N N . SER B 1 125 ? 38.157 -6.317 69.613 1.00 17.47 1353 SER B N 1
ATOM 5398 C CA . SER B 1 125 ? 37.290 -5.955 68.499 1.00 17.17 1353 SER B CA 1
ATOM 5399 C C . SER B 1 125 ? 37.010 -4.465 68.592 1.00 16.38 1353 SER B C 1
ATOM 5400 O O . SER B 1 125 ? 36.618 -3.983 69.655 1.00 16.25 1353 SER B O 1
ATOM 5408 N N . ILE B 1 126 ? 37.220 -3.731 67.506 1.00 13.39 1354 ILE B N 1
ATOM 5409 C CA . ILE B 1 126 ? 36.809 -2.332 67.431 1.00 12.80 1354 ILE B CA 1
ATOM 5410 C C . ILE B 1 126 ? 35.560 -2.295 66.565 1.00 12.80 1354 ILE B C 1
ATOM 5411 O O . ILE B 1 126 ? 35.596 -2.728 65.406 1.00 12.96 1354 ILE B O 1
ATOM 5427 N N . GLU B 1 127 ? 34.456 -1.785 67.122 1.00 13.38 1355 GLU B N 1
ATOM 5428 C CA . GLU B 1 127 ? 33.137 -2.036 66.558 1.00 13.58 1355 GLU B CA 1
ATOM 5429 C C . GLU B 1 127 ? 32.306 -0.761 66.544 1.00 13.25 1355 GLU B C 1
ATOM 5430 O O . GLU B 1 127 ? 32.567 0.184 67.294 1.00 13.01 1355 GLU B O 1
ATOM 5442 N N . LYS B 1 128 ? 31.290 -0.745 65.674 1.00 14.84 1356 LYS B N 1
ATOM 5443 C CA . LYS B 1 128 ? 30.130 0.110 65.907 1.00 15.11 1356 LYS B CA 1
ATOM 5444 C C . LYS B 1 128 ? 29.359 -0.421 67.109 1.00 15.58 1356 LYS B C 1
ATOM 5445 O O . LYS B 1 128 ? 29.091 -1.621 67.208 1.00 16.10 1356 LYS B O 1
ATOM 5464 N N . GLN B 1 129 ? 28.997 0.472 68.023 1.00 20.29 1357 GLN B N 1
ATOM 5465 C CA . GLN B 1 129 ? 28.183 0.057 69.157 1.00 20.88 1357 GLN B CA 1
ATOM 5466 C C . GLN B 1 129 ? 26.765 -0.304 68.738 1.00 21.78 1357 GLN B C 1
ATOM 5467 O O . GLN B 1 129 ? 26.126 -1.150 69.373 1.00 22.46 1357 GLN B O 1
ATOM 5481 N N . SER B 1 130 ? 26.244 0.343 67.701 1.00 15.24 1358 SER B N 1
ATOM 5482 C CA . SER B 1 130 ? 24.845 0.150 67.362 1.00 16.25 1358 SER B CA 1
ATOM 5483 C C . SER B 1 130 ? 24.570 -1.291 66.968 1.00 16.87 1358 SER B C 1
ATOM 5484 O O . SER B 1 130 ? 23.505 -1.83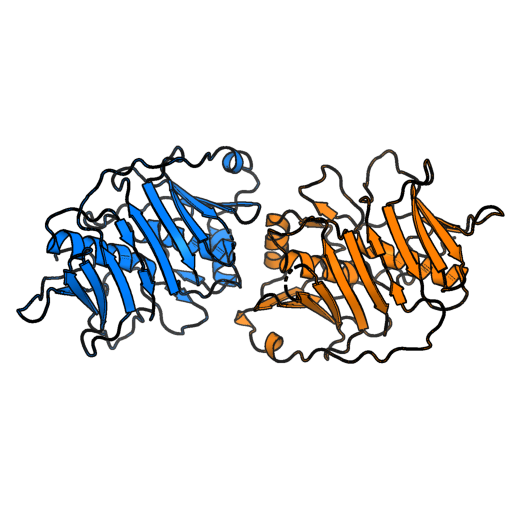4 67.289 1.00 17.83 1358 SER B O 1
ATOM 5492 N N . ASP B 1 131 ? 25.502 -1.919 66.243 1.00 17.88 1359 ASP B N 1
ATOM 5493 C CA . ASP B 1 131 ? 25.283 -3.262 65.726 1.00 18.61 1359 ASP B CA 1
ATOM 5494 C C . ASP B 1 131 ? 26.478 -4.183 65.914 1.00 18.21 1359 ASP B C 1
ATOM 5495 O O . ASP B 1 131 ? 26.438 -5.316 65.430 1.00 18.86 1359 ASP B O 1
ATOM 5504 N N . SER B 1 132 ? 27.527 -3.740 66.604 1.00 19.61 1360 SER B N 1
ATOM 5505 C CA . SER B 1 132 ? 28.710 -4.535 66.929 1.00 19.31 1360 SER B CA 1
ATOM 5506 C C . SER B 1 132 ? 29.512 -4.937 65.700 1.00 19.19 1360 SER B C 1
ATOM 5507 O O . SER B 1 132 ? 30.381 -5.811 65.799 1.00 19.24 1360 SER B O 1
ATOM 5515 N N . SER B 1 133 ? 29.248 -4.336 64.545 1.00 18.03 1361 SER B N 1
ATOM 5516 C CA . SER B 1 133 ? 29.978 -4.680 63.335 1.00 18.06 1361 SER B CA 1
ATOM 5517 C C . SER B 1 133 ? 31.419 -4.192 63.424 1.00 17.13 1361 SER B C 1
ATOM 5518 O O . SER B 1 133 ? 31.686 -3.064 63.845 1.00 16.41 1361 SER B O 1
ATOM 5526 N N . ILE B 1 134 ? 32.347 -5.045 62.996 1.00 14.72 1362 ILE B N 1
ATOM 5527 C CA . ILE B 1 134 ? 33.769 -4.862 63.270 1.00 14.27 1362 ILE B CA 1
ATOM 5528 C C . ILE B 1 134 ? 34.392 -3.903 62.261 1.00 13.79 1362 ILE B C 1
ATOM 5529 O O . ILE B 1 134 ? 34.226 -4.060 61.045 1.00 14.06 1362 ILE B O 1
ATOM 5545 N N . TYR B 1 135 ? 35.121 -2.903 62.770 1.00 13.18 1363 TYR B N 1
ATOM 5546 C CA . TYR B 1 135 ? 36.068 -2.167 61.935 1.00 12.87 1363 TYR B CA 1
ATOM 5547 C C . TYR B 1 135 ? 37.389 -2.916 61.785 1.00 13.17 1363 TYR B C 1
ATOM 5548 O O . TYR B 1 135 ? 37.873 -3.119 60.668 1.00 13.39 1363 TYR B O 1
ATOM 5566 N N . SER B 1 136 ? 37.969 -3.354 62.896 1.00 13.27 1364 SER B N 1
ATOM 5567 C CA . SER B 1 136 ? 39.220 -4.094 62.863 1.00 13.65 1364 SER B CA 1
ATOM 5568 C C . SER B 1 136 ? 39.301 -4.958 64.111 1.00 14.04 1364 SER B C 1
ATOM 5569 O O . SER B 1 136 ? 38.681 -4.658 65.130 1.00 13.82 1364 SER B O 1
ATOM 5577 N N . SER B 1 137 ? 40.094 -6.026 64.024 1.00 14.70 1365 SER B N 1
ATOM 5578 C CA . SER B 1 137 ? 40.229 -6.972 65.123 1.00 15.25 1365 SER B CA 1
ATOM 5579 C C . SER B 1 137 ? 41.662 -7.475 65.166 1.00 15.70 1365 SER B C 1
ATOM 5580 O O . SER B 1 137 ? 42.407 -7.348 64.194 1.00 15.74 1365 SER B O 1
ATOM 5588 N N . GLY B 1 138 ? 42.061 -7.991 66.323 1.00 16.09 1366 GLY B N 1
ATOM 5589 C CA . GLY B 1 138 ? 43.387 -8.563 66.467 1.00 16.68 1366 GLY B CA 1
ATOM 5590 C C . GLY B 1 138 ? 43.565 -9.130 67.856 1.00 17.18 1366 GLY B C 1
ATOM 5591 O O . GLY B 1 138 ? 42.652 -9.101 68.688 1.00 17.06 1366 GLY B O 1
ATOM 5595 N N . ARG B 1 139 ? 44.775 -9.623 68.108 1.00 17.80 1367 ARG B N 1
ATOM 5596 C CA . ARG B 1 139 ? 45.109 -10.240 69.384 1.00 18.47 1367 ARG B CA 1
ATOM 5597 C C . ARG B 1 139 ? 46.192 -9.438 70.095 1.00 18.18 1367 ARG B C 1
ATOM 5598 O O . ARG B 1 139 ? 46.933 -8.673 69.474 1.00 17.72 1367 ARG B O 1
ATOM 5619 N N . LEU B 1 140 ? 46.266 -9.603 71.418 1.00 18.52 1368 LEU B N 1
ATOM 5620 C CA . LEU B 1 140 ? 47.219 -8.866 72.240 1.00 18.38 1368 LEU B CA 1
ATOM 5621 C C . LEU B 1 140 ? 48.032 -9.841 73.073 1.00 19.57 1368 LEU B C 1
ATOM 5622 O O . LEU B 1 140 ? 47.465 -10.642 73.817 1.00 20.22 1368 LEU B O 1
ATOM 5638 N N . GLU B 1 141 ? 49.350 -9.740 72.984 1.00 19.95 1369 GLU B N 1
ATOM 5639 C CA . GLU B 1 141 ? 50.235 -10.536 73.816 1.00 21.18 1369 GLU B CA 1
ATOM 5640 C C . GLU B 1 141 ? 50.418 -9.873 75.175 1.00 21.08 1369 GLU B C 1
ATOM 5641 O O . GLU B 1 141 ? 50.796 -8.701 75.259 1.00 20.32 1369 GLU B O 1
ATOM 5653 N N . LEU B 1 142 ? 50.156 -10.630 76.240 1.00 21.95 1370 LEU B N 1
ATOM 5654 C CA . LEU B 1 142 ? 50.225 -10.126 77.603 1.00 22.05 1370 LEU B CA 1
ATOM 5655 C C . LEU B 1 142 ? 51.489 -10.574 78.344 1.00 23.34 1370 LEU B C 1
ATOM 5656 O O . LEU B 1 142 ? 51.678 -10.181 79.500 1.00 23.60 1370 LEU B O 1
ATOM 5672 N N . GLU B 1 143 ? 52.361 -11.367 77.706 1.00 48.05 1371 GLU B N 1
ATOM 5673 C CA . GLU B 1 143 ? 53.527 -11.959 78.364 1.00 52.84 1371 GLU B CA 1
ATOM 5674 C C . GLU B 1 143 ? 54.835 -11.490 77.722 1.00 55.90 1371 GLU B C 1
ATOM 5675 O O . GLU B 1 143 ? 54.903 -10.378 77.186 1.00 54.42 1371 GLU B O 1
ATOM 5687 N N . GLY B 1 144 ? 55.887 -12.312 77.819 1.00 42.21 1372 GLY B N 1
ATOM 5688 C CA . GLY B 1 144 ? 57.008 -12.281 76.897 1.00 42.56 1372 GLY B CA 1
ATOM 5689 C C . GLY B 1 144 ? 58.143 -11.339 77.232 1.00 42.63 1372 GLY B C 1
ATOM 5690 O O . GLY B 1 144 ? 59.085 -11.230 76.437 1.00 42.92 1372 GLY B O 1
ATOM 5694 N N . GLY B 1 145 ? 58.097 -10.665 78.375 1.00 62.62 1373 GLY B N 1
ATOM 5695 C CA . GLY B 1 145 ? 59.168 -9.741 78.713 1.00 62.91 1373 GLY B CA 1
ATOM 5696 C C . GLY B 1 145 ? 59.349 -8.673 77.650 1.00 62.15 1373 GLY B C 1
ATOM 5697 O O . GLY B 1 145 ? 58.385 -8.058 77.180 1.00 60.27 1373 GLY B O 1
ATOM 5701 N N . ALA B 1 146 ? 60.607 -8.431 77.279 1.00 58.19 1374 ALA B N 1
ATOM 5702 C CA . ALA B 1 146 ? 60.962 -7.428 76.284 1.00 56.66 1374 ALA B CA 1
ATOM 5703 C C . ALA B 1 146 ? 61.827 -8.052 75.198 1.00 56.51 1374 ALA B C 1
ATOM 5704 O O . ALA B 1 146 ? 62.746 -8.828 75.482 1.00 58.56 1374 ALA B O 1
ATOM 5711 N N . TYR B 1 147 ? 61.518 -7.696 73.958 1.00 53.33 1375 TYR B N 1
ATOM 5712 C CA . TYR B 1 147 ? 62.253 -8.143 72.787 1.00 52.04 1375 TYR B CA 1
ATOM 5713 C C . TYR B 1 147 ? 63.373 -7.159 72.499 1.00 47.67 1375 TYR B C 1
ATOM 5714 O O . TYR B 1 147 ? 63.290 -5.977 72.844 1.00 46.01 1375 TYR B O 1
ATOM 5732 N N . GLU B 1 148 ? 64.441 -7.662 71.897 1.00 42.43 1376 GLU B N 1
ATOM 5733 C CA . GLU B 1 148 ? 65.546 -6.810 71.494 1.00 39.94 1376 GLU B CA 1
ATOM 5734 C C . GLU B 1 148 ? 65.243 -6.242 70.117 1.00 36.21 1376 GLU B C 1
ATOM 5735 O O . GLU B 1 148 ? 64.921 -6.982 69.182 1.00 36.17 1376 GLU B O 1
ATOM 5747 N N . ASN B 1 149 ? 65.376 -4.926 69.998 1.00 48.31 1377 ASN B N 1
ATOM 5748 C CA . ASN B 1 149 ? 64.986 -4.208 68.792 1.00 44.13 1377 ASN B CA 1
ATOM 5749 C C . ASN B 1 149 ? 65.858 -4.527 67.578 1.00 42.90 1377 ASN B C 1
ATOM 5750 O O . ASN B 1 149 ? 65.368 -5.096 66.598 1.00 42.80 1377 ASN B O 1
ATOM 5761 N N . GLY B 1 150 ? 67.136 -4.159 67.612 1.00 27.75 1378 GLY B N 1
ATOM 5762 C CA . GLY B 1 150 ? 67.997 -4.326 66.454 1.00 28.67 1378 GLY B CA 1
ATOM 5763 C C . GLY B 1 150 ? 67.857 -3.134 65.532 1.00 27.71 1378 GLY B C 1
ATOM 5764 O O . GLY B 1 150 ? 67.274 -2.108 65.903 1.00 26.54 1378 GLY B O 1
ATOM 5768 N N . ASN B 1 151 ? 68.406 -3.253 64.319 1.00 48.91 1379 ASN B N 1
ATOM 5769 C CA . ASN B 1 151 ? 68.390 -2.074 63.474 1.00 48.24 1379 ASN B CA 1
ATOM 5770 C C . ASN B 1 151 ? 68.519 -2.344 61.975 1.00 48.56 1379 ASN B C 1
ATOM 5771 O O . ASN B 1 151 ? 68.894 -3.431 61.534 1.00 49.63 1379 ASN B O 1
ATOM 5780 N N . ILE B 1 152 ? 68.143 -1.300 61.211 1.00 27.08 1380 ILE B N 1
ATOM 5781 C CA . ILE B 1 152 ? 68.328 -1.149 59.772 1.00 27.40 1380 ILE B CA 1
ATOM 5782 C C . ILE B 1 152 ? 69.585 -0.320 59.499 1.00 28.59 1380 ILE B C 1
ATOM 5783 O O . ILE B 1 152 ? 69.810 0.722 60.126 1.00 28.36 1380 ILE B O 1
ATOM 5799 N N . HIS B 1 153 ? 70.426 -0.800 58.590 1.00 30.00 1381 HIS B N 1
ATOM 5800 C CA . HIS B 1 153 ? 71.614 -0.065 58.162 1.00 31.29 1381 HIS B CA 1
ATOM 5801 C C . HIS B 1 153 ? 71.197 1.047 57.199 1.00 30.54 1381 HIS B C 1
ATOM 5802 O O . HIS B 1 153 ? 70.718 0.768 56.095 1.00 30.35 1381 HIS B O 1
ATOM 5816 N N . LEU B 1 154 ? 71.395 2.310 57.610 1.00 30.27 1382 LEU B N 1
ATOM 5817 C CA . LEU B 1 154 ? 70.869 3.459 56.871 1.00 29.47 1382 LEU B CA 1
ATOM 5818 C C . LEU B 1 154 ? 71.761 3.962 55.734 1.00 30.81 1382 LEU B C 1
ATOM 5819 O O . LEU B 1 154 ? 71.265 4.688 54.865 1.00 30.32 1382 LEU B O 1
ATOM 5835 N N . GLU B 1 155 ? 73.044 3.613 55.708 1.00 37.88 1383 GLU B N 1
ATOM 5836 C CA . GLU B 1 155 ? 73.979 4.271 54.790 1.00 39.30 1383 GLU B CA 1
ATOM 5837 C C . GLU B 1 155 ? 73.518 4.332 53.336 1.00 39.21 1383 GLU B C 1
ATOM 5838 O O . GLU B 1 155 ? 73.563 5.426 52.750 1.00 39.31 1383 GLU B O 1
ATOM 5850 N N . PRO B 1 156 ? 73.082 3.242 52.698 1.00 41.58 1384 PRO B N 1
ATOM 5851 C CA . PRO B 1 156 ? 72.760 3.331 51.260 1.00 41.83 1384 PRO B CA 1
ATOM 5852 C C . PRO B 1 156 ? 71.713 4.383 50.921 1.00 40.41 1384 PRO B C 1
ATOM 5853 O O . PRO B 1 156 ? 71.765 4.973 49.832 1.00 40.98 1384 PRO B O 1
ATOM 5864 N N . PHE B 1 157 ? 70.749 4.626 51.808 1.00 31.02 1385 PHE B N 1
ATOM 5865 C CA . PHE B 1 157 ? 69.697 5.589 51.516 1.00 29.74 1385 PHE B CA 1
ATOM 5866 C C . PHE B 1 157 ? 70.121 7.029 51.786 1.00 29.93 1385 PHE B C 1
ATOM 5867 O O . PHE B 1 157 ? 69.540 7.950 51.204 1.00 29.50 1385 PHE B O 1
ATOM 5884 N N . LEU B 1 158 ? 71.087 7.253 52.683 1.00 30.65 1386 LEU B N 1
ATOM 5885 C CA . LEU B 1 158 ? 71.450 8.616 53.068 1.00 30.87 1386 LEU B CA 1
ATOM 5886 C C . LEU B 1 158 ? 72.354 9.304 52.049 1.00 32.47 1386 LEU B C 1
ATOM 5887 O O . LEU B 1 158 ? 72.316 10.532 51.930 1.00 32.55 1386 LEU B O 1
ATOM 5903 N N . SER B 1 159 ? 73.169 8.545 51.313 1.00 34.28 1387 SER B N 1
ATOM 5904 C CA . SER B 1 159 ? 74.204 9.150 50.477 1.00 36.09 1387 SER B CA 1
ATOM 5905 C C . SER B 1 159 ? 73.641 9.856 49.245 1.00 37.32 1387 SER B C 1
ATOM 5906 O O . SER B 1 159 ? 74.233 10.834 48.772 1.00 38.17 1387 SER B O 1
ATOM 5914 N N . GLN B 1 160 ? 72.513 9.385 48.711 1.00 56.80 1388 GLN B N 1
ATOM 5915 C CA . GLN B 1 160 ? 71.947 9.924 47.470 1.00 58.43 1388 GLN B CA 1
ATOM 5916 C C . GLN B 1 160 ? 70.959 11.060 47.760 1.00 56.31 1388 GLN B C 1
ATOM 5917 O O . GLN B 1 160 ? 69.739 10.884 47.779 1.00 55.47 1388 GLN B O 1
ATOM 5931 N N . ARG B 1 161 ? 71.508 12.262 47.969 1.00 53.74 1389 ARG B N 1
ATOM 5932 C CA . ARG B 1 161 ? 70.662 13.435 48.200 1.00 51.97 1389 ARG B CA 1
ATOM 5933 C C . ARG B 1 161 ? 69.880 13.828 46.954 1.00 51.54 1389 ARG B C 1
ATOM 5934 O O . ARG B 1 161 ? 68.705 14.203 47.049 1.00 50.50 1389 ARG B O 1
ATOM 5955 N N . ALA B 1 162 ? 70.507 13.735 45.776 1.00 35.71 1390 ALA B N 1
ATOM 5956 C CA . ALA B 1 162 ? 69.791 14.037 44.544 1.00 35.85 1390 ALA B CA 1
ATOM 5957 C C . ALA B 1 162 ? 68.575 13.141 44.388 1.00 34.46 1390 ALA B C 1
ATOM 5958 O O . ALA B 1 162 ? 67.561 13.570 43.828 1.00 34.00 1390 ALA B O 1
ATOM 5965 N N . ASP B 1 163 ? 68.648 11.903 44.886 1.00 37.38 1391 ASP B N 1
ATOM 5966 C CA . ASP B 1 163 ? 67.522 10.985 44.768 1.00 36.20 1391 ASP B CA 1
ATOM 5967 C C . ASP B 1 163 ? 66.355 11.358 45.675 1.00 34.34 1391 ASP B C 1
ATOM 5968 O O . ASP B 1 163 ? 65.250 10.842 45.482 1.00 33.40 1391 ASP B O 1
ATOM 5977 N N . ARG B 1 164 ? 66.567 12.230 46.656 1.00 30.76 1392 ARG B N 1
ATOM 5978 C CA . ARG B 1 164 ? 65.518 12.520 47.626 1.00 29.10 1392 ARG B CA 1
ATOM 5979 C C . ARG B 1 164 ? 64.323 13.192 46.966 1.00 28.63 1392 ARG B C 1
ATOM 5980 O O . ARG B 1 164 ? 64.459 14.226 46.304 1.00 29.51 1392 ARG B O 1
ATOM 6001 N N . ILE B 1 165 ? 63.147 12.605 47.171 1.00 26.12 1393 ILE B N 1
ATOM 6002 C CA . ILE B 1 165 ? 61.875 13.171 46.729 1.00 25.56 1393 ILE B CA 1
ATOM 6003 C C . ILE B 1 165 ? 61.382 14.132 47.807 1.00 24.63 1393 ILE B C 1
ATOM 6004 O O . ILE B 1 165 ? 61.329 13.752 48.985 1.00 23.67 1393 ILE B O 1
ATOM 6020 N N . PRO B 1 166 ? 61.024 15.372 47.474 1.00 24.99 1394 PRO B N 1
ATOM 6021 C CA . PRO B 1 166 ? 60.607 16.320 48.515 1.00 24.30 1394 PRO B CA 1
ATOM 6022 C C . PRO B 1 166 ? 59.234 16.014 49.094 1.00 22.85 1394 PRO B C 1
ATOM 6023 O O . PRO B 1 166 ? 58.404 15.320 48.501 1.00 22.47 1394 PRO B O 1
ATOM 6034 N N . HIS B 1 167 ? 59.012 16.577 50.285 1.00 22.17 1395 HIS B N 1
ATOM 6035 C CA . HIS B 1 167 ? 57.739 16.460 50.988 1.00 20.90 1395 HIS B CA 1
ATOM 6036 C C . HIS B 1 167 ? 56.549 16.656 50.055 1.00 20.87 1395 HIS B C 1
ATOM 6037 O O . HIS B 1 167 ? 55.610 15.855 50.049 1.00 20.05 1395 HIS B O 1
ATOM 6051 N N . GLU B 1 168 ? 56.568 17.734 49.269 1.00 25.64 1396 GLU B N 1
ATOM 6052 C CA . GLU B 1 168 ? 55.424 18.054 48.423 1.00 25.80 1396 GLU B CA 1
ATOM 6053 C C . GLU B 1 168 ? 55.184 16.971 47.377 1.00 25.95 1396 GLU B C 1
ATOM 6054 O O . GLU B 1 168 ? 54.050 16.519 47.187 1.00 25.41 1396 GLU B O 1
ATOM 6066 N N . ALA B 1 169 ? 56.244 16.543 46.683 1.00 23.07 1397 ALA B N 1
ATOM 6067 C CA . ALA B 1 169 ? 56.085 15.569 45.600 1.00 23.51 1397 ALA B CA 1
ATOM 6068 C C . ALA B 1 169 ? 55.660 14.201 46.128 1.00 22.40 1397 ALA B C 1
ATOM 6069 O O . ALA B 1 169 ? 54.838 13.506 45.513 1.00 22.35 1397 ALA B O 1
ATOM 6076 N N . PHE B 1 170 ? 56.223 13.786 47.257 1.00 21.66 1398 PHE B N 1
ATOM 6077 C CA . PHE B 1 170 ? 55.864 12.492 47.814 1.00 20.73 1398 PHE B CA 1
ATOM 6078 C C . PHE B 1 170 ? 54.350 12.373 47.935 1.00 19.88 1398 PHE B C 1
ATOM 6079 O O . PHE B 1 170 ? 53.759 11.363 47.536 1.00 19.74 1398 PHE B O 1
ATOM 6096 N N . TYR B 1 171 ? 53.699 13.411 48.474 1.00 19.45 1399 TYR B N 1
ATOM 6097 C CA . TYR B 1 171 ? 52.258 13.355 48.679 1.00 18.73 1399 TYR B CA 1
ATOM 6098 C C . TYR B 1 171 ? 51.485 13.608 47.396 1.00 19.52 1399 TYR B C 1
ATOM 6099 O O . TYR B 1 171 ? 50.364 13.111 47.258 1.00 19.17 1399 TYR B O 1
ATOM 6117 N N . GLN B 1 172 ? 52.030 14.402 46.471 1.00 23.34 1400 GLN B N 1
ATOM 6118 C CA . GLN B 1 172 ? 51.438 14.470 45.140 1.00 24.33 1400 GLN B CA 1
ATOM 6119 C C . GLN B 1 172 ? 51.375 13.083 44.527 1.00 24.48 1400 GLN B C 1
ATOM 6120 O O . GLN B 1 172 ? 50.365 12.703 43.927 1.00 24.69 1400 GLN B O 1
ATOM 6134 N N . ARG B 1 173 ? 52.447 12.304 44.691 1.00 26.48 1401 ARG B N 1
ATOM 6135 C CA . ARG B 1 173 ? 52.492 10.955 44.143 1.00 26.78 1401 ARG B CA 1
ATOM 6136 C C . ARG B 1 173 ? 51.457 10.058 44.803 1.00 25.71 1401 ARG B C 1
ATOM 6137 O O . ARG B 1 173 ? 50.806 9.255 44.128 1.00 26.10 1401 ARG B O 1
ATOM 6158 N N . LEU B 1 174 ? 51.296 10.177 46.125 1.00 19.85 1402 LEU B N 1
ATOM 6159 C CA . LEU B 1 174 ? 50.320 9.354 46.833 1.00 18.89 1402 LEU B CA 1
ATOM 6160 C C . LEU B 1 174 ? 48.899 9.718 46.423 1.00 18.93 1402 LEU B C 1
ATOM 6161 O O . LEU B 1 174 ? 48.042 8.839 46.278 1.00 18.83 1402 LEU B O 1
ATOM 6177 N N . ALA B 1 175 ? 48.634 11.011 46.228 1.00 19.21 1403 ALA B N 1
ATOM 6178 C CA . ALA B 1 175 ? 47.322 11.445 45.766 1.00 19.49 1403 ALA B CA 1
ATOM 6179 C C . ALA B 1 175 ? 46.995 10.862 44.399 1.00 20.64 1403 ALA B C 1
ATOM 6180 O O . ALA B 1 175 ? 45.869 10.413 44.161 1.00 20.72 1403 ALA B O 1
ATOM 6187 N N . GLU B 1 176 ? 47.962 10.857 43.486 1.00 21.67 1404 GLU B N 1
ATOM 6188 C CA . GLU B 1 176 ? 47.715 10.284 42.170 1.00 22.94 1404 GLU B CA 1
ATOM 6189 C C . GLU B 1 176 ? 47.474 8.778 42.235 1.00 23.40 1404 GLU B C 1
ATOM 6190 O O . GLU B 1 176 ? 46.893 8.217 41.300 1.00 24.42 1404 GLU B O 1
ATOM 6202 N N . PHE B 1 177 ? 47.911 8.113 43.304 1.00 26.15 1405 PHE B N 1
ATOM 6203 C CA . PHE B 1 177 ? 47.524 6.732 43.566 1.00 27.54 1405 PHE B CA 1
ATOM 6204 C C . PHE B 1 177 ? 46.182 6.630 44.282 1.00 26.71 1405 PHE B C 1
ATOM 6205 O O . PHE B 1 177 ? 45.684 5.517 44.476 1.00 26.42 1405 PHE B O 1
ATOM 6222 N N . GLY B 1 178 ? 45.593 7.753 44.677 1.00 23.98 1406 GLY B N 1
ATOM 6223 C CA . GLY B 1 178 ? 44.294 7.771 45.298 1.00 22.37 1406 GLY B CA 1
ATOM 6224 C C . GLY B 1 178 ? 44.264 7.900 46.805 1.00 19.73 1406 GLY B C 1
ATOM 6225 O O . GLY B 1 178 ? 43.288 7.461 47.420 1.00 19.07 1406 GLY B O 1
ATOM 6229 N N . TYR B 1 179 ? 45.289 8.486 47.421 1.00 17.52 1407 TYR B N 1
ATOM 6230 C CA . TYR B 1 179 ? 45.324 8.696 48.864 1.00 16.36 1407 TYR B CA 1
ATOM 6231 C C . TYR B 1 179 ? 45.652 10.152 49.150 1.00 16.30 1407 TYR B C 1
ATOM 6232 O O . TYR B 1 179 ? 46.613 10.693 48.596 1.00 16.90 1407 TYR B O 1
ATOM 6250 N N . SER B 1 180 ? 44.853 10.785 50.004 1.00 15.72 1408 SER B N 1
ATOM 6251 C CA . SER B 1 180 ? 45.174 12.108 50.523 1.00 15.64 1408 SER B CA 1
ATOM 6252 C C . SER B 1 180 ? 44.817 12.140 52.007 1.00 14.65 1408 SER B C 1
ATOM 6253 O O . SER B 1 180 ? 44.128 11.251 52.521 1.00 14.11 1408 SER B O 1
ATOM 6261 N N . CYS B 1 181 ? 45.297 13.168 52.705 1.00 14.54 1409 CYS B N 1
ATOM 6262 C CA . CYS B 1 181 ? 45.173 13.184 54.155 1.00 13.74 1409 CYS B CA 1
ATOM 6263 C C . CYS B 1 181 ? 45.263 14.610 54.672 1.00 13.97 1409 CYS B C 1
ATOM 6264 O O . CYS B 1 181 ? 45.754 15.513 53.991 1.00 14.70 1409 CYS B O 1
ATOM 6272 N N . SER B 1 182 ? 44.788 14.785 55.903 1.00 21.99 1410 SER B N 1
ATOM 6273 C CA . SER B 1 182 ? 44.909 16.055 56.600 1.00 22.24 1410 SER B CA 1
ATOM 6274 C C . SER B 1 182 ? 46.375 16.397 56.823 1.00 22.48 1410 SER B C 1
ATOM 6275 O O . SER B 1 182 ? 47.230 15.516 56.942 1.00 22.17 1410 SER B O 1
ATOM 6283 N N . ASP B 1 183 ? 46.664 17.701 56.853 1.00 17.55 1411 ASP B N 1
ATOM 6284 C CA . ASP B 1 183 ? 48.021 18.165 57.119 1.00 17.94 1411 ASP B CA 1
ATOM 6285 C C . ASP B 1 183 ? 48.532 17.664 58.465 1.00 17.62 1411 ASP B C 1
ATOM 6286 O O . ASP B 1 183 ? 49.748 17.557 58.654 1.00 17.76 1411 ASP B O 1
ATOM 6295 N N . SER B 1 184 ? 47.628 17.351 59.398 1.00 14.33 1412 SER B N 1
ATOM 6296 C CA . SER B 1 184 ? 47.983 16.748 60.680 1.00 14.02 1412 SER B CA 1
ATOM 6297 C C . SER B 1 184 ? 48.573 15.343 60.540 1.00 13.48 1412 SER B C 1
ATOM 6298 O O . SER B 1 184 ? 49.072 14.788 61.526 1.00 13.33 1412 SER B O 1
ATOM 6306 N N . LEU B 1 185 ? 48.484 14.741 59.357 1.00 13.28 1413 LEU B N 1
ATOM 6307 C CA . LEU B 1 185 ? 49.038 13.423 59.092 1.00 12.94 1413 LEU B CA 1
ATOM 6308 C C . LEU B 1 185 ? 50.152 13.458 58.058 1.00 13.24 1413 LEU B C 1
ATOM 6309 O O . LEU B 1 185 ? 50.553 12.403 57.552 1.00 13.20 1413 LEU B O 1
ATOM 6325 N N . LYS B 1 186 ? 50.664 14.639 57.734 1.00 13.88 1414 LYS B N 1
ATOM 6326 C CA . LYS B 1 186 ? 51.718 14.789 56.739 1.00 14.63 1414 LYS B CA 1
ATOM 6327 C C . LYS B 1 186 ? 53.042 15.028 57.461 1.00 15.02 1414 LYS B C 1
ATOM 6328 O O . LYS B 1 186 ? 53.530 16.152 57.575 1.00 15.66 1414 LYS B O 1
ATOM 6347 N N . ALA B 1 187 ? 53.638 13.938 57.942 1.00 14.77 1415 ALA B N 1
ATOM 6348 C CA . ALA B 1 187 ? 54.905 13.999 58.656 1.00 15.23 1415 ALA B CA 1
ATOM 6349 C C . ALA B 1 187 ? 56.105 13.702 57.764 1.00 16.03 1415 ALA B C 1
ATOM 6350 O O . ALA B 1 187 ? 57.239 13.955 58.180 1.00 16.68 1415 ALA B O 1
ATOM 6357 N N . ALA B 1 188 ? 55.882 13.207 56.547 1.00 16.69 1416 ALA B N 1
ATOM 6358 C CA . ALA B 1 188 ? 56.977 12.872 55.643 1.00 17.56 1416 ALA B CA 1
ATOM 6359 C C . ALA B 1 188 ? 57.684 14.137 55.180 1.00 18.53 1416 ALA B C 1
ATOM 6360 O O . ALA B 1 188 ? 57.046 15.053 54.652 1.00 18.66 1416 ALA B O 1
ATOM 6367 N N . GLU B 1 189 ? 59.001 14.197 55.390 1.00 18.79 1417 GLU B N 1
ATOM 6368 C CA . GLU B 1 189 ? 59.783 15.325 54.903 1.00 19.90 1417 GLU B CA 1
ATOM 6369 C C . GLU B 1 189 ? 60.359 15.075 53.513 1.00 20.82 1417 GLU B C 1
ATOM 6370 O O . GLU B 1 189 ? 60.249 15.930 52.631 1.00 21.47 1417 GLU B O 1
ATOM 6382 N N . HIS B 1 190 ? 60.939 13.901 53.290 1.00 20.98 1418 HIS B N 1
ATOM 6383 C CA . HIS B 1 190 ? 61.452 13.546 51.975 1.00 21.93 1418 HIS B CA 1
ATOM 6384 C C . HIS B 1 190 ? 61.559 12.030 51.897 1.00 21.71 1418 HIS B C 1
ATOM 6385 O O . HIS B 1 190 ? 61.436 11.326 52.902 1.00 20.98 1418 HIS B O 1
ATOM 6399 N N . CYS B 1 191 ? 61.775 11.536 50.675 1.00 24.49 1419 CYS B N 1
ATOM 6400 C CA . CYS B 1 191 ? 61.647 10.120 50.358 1.00 24.41 1419 CYS B CA 1
ATOM 6401 C C . CYS B 1 191 ? 62.807 9.652 49.484 1.00 25.86 1419 CYS B C 1
ATOM 6402 O O . CYS B 1 191 ? 63.210 10.350 48.551 1.00 26.88 1419 CYS B O 1
ATOM 6410 N N . VAL B 1 192 ? 63.359 8.481 49.808 1.00 24.07 1420 VAL B N 1
ATOM 6411 C CA . VAL B 1 192 ? 64.319 7.787 48.953 1.00 25.49 1420 VAL B CA 1
ATOM 6412 C C . VAL B 1 192 ? 63.781 6.382 48.725 1.00 25.27 1420 VAL B C 1
ATOM 6413 O O . VAL B 1 192 ? 63.479 5.672 49.690 1.00 24.45 1420 VAL B O 1
ATOM 6426 N N . SER B 1 193 ? 63.667 5.981 47.460 1.00 32.55 1421 SER B N 1
ATOM 6427 C CA . SER B 1 193 ? 63.041 4.716 47.084 1.00 32.69 1421 SER B CA 1
ATOM 6428 C C . SER B 1 193 ? 63.916 3.991 46.074 1.00 35.45 1421 SER B C 1
ATOM 6429 O O . SER B 1 193 ? 64.235 4.554 45.023 1.00 37.08 1421 SER B O 1
ATOM 6437 N N . ARG B 1 194 ? 64.294 2.745 46.374 1.00 49.37 1422 ARG B N 1
ATOM 6438 C CA . ARG B 1 194 ? 65.058 1.943 45.420 1.00 51.43 1422 ARG B CA 1
ATOM 6439 C C . ARG B 1 194 ? 64.710 0.468 45.568 1.00 52.05 1422 ARG B C 1
ATOM 6440 O O . ARG B 1 194 ? 64.732 -0.070 46.679 1.00 51.19 1422 ARG B O 1
ATOM 6461 N N . ASN B 1 195 ? 64.414 -0.179 44.435 1.00 46.85 1423 ASN B N 1
ATOM 6462 C CA . ASN B 1 195 ? 64.258 -1.637 44.341 1.00 47.35 1423 ASN B CA 1
ATOM 6463 C C . ASN B 1 195 ? 63.095 -2.167 45.163 1.00 44.71 1423 ASN B C 1
ATOM 6464 O O . ASN B 1 195 ? 63.163 -3.281 45.685 1.00 44.66 1423 ASN B O 1
ATOM 6475 N N . GLY B 1 196 ? 62.015 -1.408 45.293 1.00 28.82 1424 GLY B N 1
ATOM 6476 C CA . GLY B 1 196 ? 60.946 -1.874 46.151 1.00 27.47 1424 GLY B CA 1
ATOM 6477 C C . GLY B 1 196 ? 61.292 -1.753 47.617 1.00 26.48 1424 GLY B C 1
ATOM 6478 O O . GLY B 1 196 ? 60.849 -2.566 48.430 1.00 25.94 1424 GLY B O 1
ATOM 6482 N N . GLN B 1 197 ? 62.125 -0.781 47.964 1.00 26.42 1425 GLN B N 1
ATOM 6483 C CA . GLN B 1 197 ? 62.423 -0.430 49.341 1.00 25.52 1425 GLN B CA 1
ATOM 6484 C C . GLN B 1 197 ? 62.349 1.085 49.432 1.00 24.79 1425 GLN B C 1
ATOM 6485 O O . GLN B 1 197 ? 62.699 1.786 48.478 1.00 25.51 1425 GLN B O 1
ATOM 6499 N N . VAL B 1 198 ? 61.905 1.595 50.581 1.00 23.50 1426 VAL B N 1
ATOM 6500 C CA . VAL B 1 198 ? 61.681 3.029 50.742 1.00 22.79 1426 VAL B CA 1
ATOM 6501 C C . VAL B 1 198 ? 62.092 3.457 52.138 1.00 22.22 1426 VAL B C 1
ATOM 6502 O O . VAL B 1 198 ? 61.796 2.772 53.122 1.00 21.63 1426 VAL B O 1
ATOM 6515 N N . LEU B 1 199 ? 62.785 4.593 52.213 1.00 22.53 1427 LEU B N 1
ATOM 6516 C CA . LEU B 1 199 ? 63.111 5.260 53.467 1.00 22.08 1427 LEU B CA 1
ATOM 6517 C C . LEU B 1 199 ? 62.450 6.627 53.486 1.00 21.34 1427 LEU B C 1
ATOM 6518 O O . LEU B 1 199 ? 62.686 7.445 52.593 1.00 21.93 1427 LEU B O 1
ATOM 6534 N N . LEU B 1 200 ? 61.598 6.861 54.471 1.00 20.18 1428 LEU B N 1
ATOM 6535 C CA . LEU B 1 200 ? 61.021 8.178 54.674 1.00 19.59 1428 LEU B CA 1
ATOM 6536 C C . LEU B 1 200 ? 61.722 8.892 55.816 1.00 19.74 1428 LEU B C 1
ATOM 6537 O O . LEU B 1 200 ? 62.017 8.296 56.856 1.00 19.63 1428 LEU B O 1
ATOM 6553 N N . LYS B 1 201 ? 61.995 10.174 55.603 1.00 20.14 1429 LYS B N 1
ATOM 6554 C CA . LYS B 1 201 ? 62.410 11.066 56.670 1.00 20.26 1429 LYS B CA 1
ATOM 6555 C C . LYS B 1 201 ? 61.148 11.734 57.203 1.00 19.17 1429 LYS B C 1
ATOM 6556 O O . LYS B 1 201 ? 60.443 12.420 56.457 1.00 18.99 1429 LYS B O 1
ATOM 6575 N N . ILE B 1 202 ? 60.854 11.520 58.484 1.00 18.57 1430 ILE B N 1
ATOM 6576 C CA . ILE B 1 202 ? 59.631 12.017 59.093 1.00 17.60 1430 ILE B CA 1
ATOM 6577 C C . ILE B 1 202 ? 60.009 12.922 60.255 1.00 17.91 1430 ILE B C 1
ATOM 6578 O O . ILE B 1 202 ? 61.112 12.851 60.801 1.00 18.70 1430 ILE B O 1
ATOM 6594 N N . LYS B 1 203 ? 59.080 13.800 60.617 1.00 18.96 1431 LYS B N 1
ATOM 6595 C CA . LYS B 1 203 ? 59.233 14.674 61.774 1.00 20.01 1431 LYS B CA 1
ATOM 6596 C C . LYS B 1 203 ? 58.001 14.521 62.648 1.00 21.41 1431 LYS B C 1
ATOM 6597 O O . LYS B 1 203 ? 56.889 14.824 62.203 1.00 22.36 1431 LYS B O 1
ATOM 6616 N N . ALA B 1 204 ? 58.189 14.053 63.880 1.00 23.56 1432 ALA B N 1
ATOM 6617 C CA . ALA B 1 204 ? 57.044 13.849 64.754 1.00 26.45 1432 ALA B CA 1
ATOM 6618 C C . ALA B 1 204 ? 56.441 15.189 65.159 1.00 29.76 1432 ALA B C 1
ATOM 6619 O O . ALA B 1 204 ? 57.119 16.221 65.184 1.00 30.54 1432 ALA B O 1
ATOM 6626 N N . LYS B 1 205 ? 55.146 15.165 65.464 1.00 30.36 1433 LYS B N 1
ATOM 6627 C CA . LYS B 1 205 ? 54.397 16.354 65.844 1.00 34.63 1433 LYS B CA 1
ATOM 6628 C C . LYS B 1 205 ? 53.955 16.275 67.295 1.00 36.36 1433 LYS B C 1
ATOM 6629 O O . LYS B 1 205 ? 53.494 15.227 67.757 1.00 36.03 1433 LYS B O 1
ATOM 6648 N N . ALA B 1 206 ? 54.127 17.377 68.019 1.00 43.65 1434 ALA B N 1
ATOM 6649 C CA . ALA B 1 206 ? 53.637 17.439 69.388 1.00 45.40 1434 ALA B CA 1
ATOM 6650 C C . ALA B 1 206 ? 52.130 17.219 69.396 1.00 46.70 1434 ALA B C 1
ATOM 6651 O O . ALA B 1 206 ? 51.400 17.796 68.585 1.00 47.62 1434 ALA B O 1
ATOM 6658 N N . GLY B 1 207 ? 51.669 16.368 70.303 1.00 50.80 1435 GLY B N 1
ATOM 6659 C CA . GLY B 1 207 ? 50.273 16.018 70.372 1.00 52.27 1435 GLY B CA 1
ATOM 6660 C C . GLY B 1 207 ? 49.906 15.597 71.774 1.00 54.18 1435 GLY B C 1
ATOM 6661 O O . GLY B 1 207 ? 50.710 15.705 72.705 1.00 54.74 1435 GLY B O 1
ATOM 6665 N N . PRO B 1 208 ? 48.682 15.111 71.960 1.00 47.31 1436 PRO B N 1
ATOM 6666 C CA . PRO B 1 208 ? 48.246 14.757 73.311 1.00 48.32 1436 PRO B CA 1
ATOM 6667 C C . PRO B 1 208 ? 49.233 13.800 73.959 1.00 44.75 1436 PRO B C 1
ATOM 6668 O O . PRO B 1 208 ? 49.736 12.872 73.323 1.00 43.96 1436 PRO B O 1
ATOM 6679 N N . LYS B 1 209 ? 49.511 14.043 75.241 1.00 54.98 1437 LYS B N 1
ATOM 6680 C CA . LYS B 1 209 ? 50.426 13.183 75.982 1.00 49.39 1437 LYS B CA 1
ATOM 6681 C C . LYS B 1 209 ? 50.020 11.716 75.894 1.00 44.19 1437 LYS B C 1
ATOM 6682 O O . LYS B 1 209 ? 50.869 10.825 76.020 1.00 42.70 1437 LYS B O 1
ATOM 6701 N N . GLY B 1 210 ? 48.737 11.444 75.653 1.00 32.97 1438 GLY B N 1
ATOM 6702 C CA . GLY B 1 210 ? 48.233 10.088 75.804 1.00 32.28 1438 GLY B CA 1
ATOM 6703 C C . GLY B 1 210 ? 48.719 9.105 74.753 1.00 29.37 1438 GLY B C 1
ATOM 6704 O O . GLY B 1 210 ? 48.919 7.926 75.058 1.00 28.61 1438 GLY B O 1
ATOM 6708 N N . CYS B 1 211 ? 48.917 9.563 73.515 1.00 26.17 1439 CYS B N 1
ATOM 6709 C CA . CYS B 1 211 ? 49.266 8.670 72.412 1.00 23.74 1439 CYS B CA 1
ATOM 6710 C C . CYS B 1 211 ? 50.697 8.172 72.557 1.00 22.26 1439 CYS B C 1
ATOM 6711 O O . CYS B 1 211 ? 51.651 8.951 72.463 1.00 22.04 1439 CYS B O 1
ATOM 6719 N N . ILE B 1 212 ? 50.841 6.866 72.780 1.00 21.46 1440 ILE B N 1
ATOM 6720 C CA . ILE B 1 212 ? 52.140 6.222 72.666 1.00 19.97 1440 ILE B CA 1
ATOM 6721 C C . ILE B 1 212 ? 52.550 6.143 71.206 1.00 18.15 1440 ILE B C 1
ATOM 6722 O O . ILE B 1 212 ? 53.674 6.505 70.841 1.00 17.35 1440 ILE B O 1
ATOM 6738 N N . ILE B 1 213 ? 51.637 5.695 70.353 1.00 17.73 1441 ILE B N 1
ATOM 6739 C CA . ILE B 1 213 ? 51.850 5.601 68.914 1.00 16.35 1441 ILE B CA 1
ATOM 6740 C C . ILE B 1 213 ? 51.194 6.830 68.307 1.00 17.04 1441 ILE B C 1
ATOM 6741 O O . ILE B 1 213 ? 49.965 6.919 68.245 1.00 17.98 1441 ILE B O 1
ATOM 6757 N N . LYS B 1 214 ? 52.007 7.786 67.877 1.00 16.81 1442 LYS B N 1
ATOM 6758 C CA . LYS B 1 214 ? 51.487 9.053 67.389 1.00 17.80 1442 LYS B CA 1
ATOM 6759 C C . LYS B 1 214 ? 50.825 8.860 66.026 1.00 17.32 1442 LYS B C 1
ATOM 6760 O O . LYS B 1 214 ? 51.320 8.087 65.200 1.00 16.00 1442 LYS B O 1
ATOM 6779 N N . PRO B 1 215 ? 49.705 9.547 65.761 1.00 18.62 1443 PRO B N 1
ATOM 6780 C CA . PRO B 1 215 ? 48.986 9.308 64.496 1.00 18.43 1443 PRO B CA 1
ATOM 6781 C C . PRO B 1 215 ? 49.807 9.602 63.255 1.00 17.58 1443 PRO B C 1
ATOM 6782 O O . PRO B 1 215 ? 49.758 8.818 62.301 1.00 16.75 1443 PRO B O 1
ATOM 6793 N N . GLU B 1 216 ? 50.573 10.697 63.232 1.00 17.99 1444 GLU B N 1
ATOM 6794 C CA . GLU B 1 216 ? 51.330 11.019 62.023 1.00 17.50 1444 GLU B CA 1
ATOM 6795 C C . GLU B 1 216 ? 52.500 10.054 61.811 1.00 15.88 1444 GLU B C 1
ATOM 6796 O O . GLU B 1 216 ? 52.895 9.794 60.669 1.00 15.38 1444 GLU B O 1
ATOM 6808 N N . VAL B 1 217 ? 53.067 9.515 62.888 1.00 15.30 1445 VAL B N 1
ATOM 6809 C CA . VAL B 1 217 ? 54.134 8.534 62.748 1.00 14.02 1445 VAL B CA 1
ATOM 6810 C C . VAL B 1 217 ? 53.595 7.245 62.136 1.00 13.32 1445 VAL B C 1
ATOM 6811 O O . VAL B 1 217 ? 54.096 6.774 61.110 1.00 12.77 1445 VAL B O 1
ATOM 6824 N N . ILE B 1 218 ? 52.554 6.664 62.736 1.00 13.58 1446 ILE B N 1
ATOM 6825 C CA . ILE B 1 218 ? 52.024 5.402 62.227 1.00 13.16 1446 ILE B CA 1
ATOM 6826 C C . ILE B 1 218 ? 51.374 5.584 60.858 1.00 13.51 1446 ILE B C 1
ATOM 6827 O O . ILE B 1 218 ? 51.192 4.606 60.131 1.00 13.23 1446 ILE B O 1
ATOM 6843 N N . GLU B 1 219 ? 50.956 6.799 60.508 1.00 14.38 1447 GLU B N 1
ATOM 6844 C CA . GLU B 1 219 ? 50.432 7.037 59.169 1.00 14.93 1447 GLU B CA 1
ATOM 6845 C C . GLU B 1 219 ? 51.559 7.099 58.142 1.00 14.45 1447 GLU B C 1
ATOM 6846 O O . GLU B 1 219 ? 51.345 6.784 56.965 1.00 14.72 1447 GLU B O 1
ATOM 6858 N N . SER B 1 220 ? 52.750 7.539 58.560 1.00 15.13 1448 SER B N 1
ATOM 6859 C CA . SER B 1 220 ? 53.937 7.401 57.721 1.00 14.75 1448 SER B CA 1
ATOM 6860 C C . SER B 1 220 ? 54.186 5.944 57.361 1.00 14.03 1448 SER B C 1
ATOM 6861 O O . SER B 1 220 ? 54.627 5.638 56.246 1.00 14.20 1448 SER B O 1
ATOM 6869 N N . VAL B 1 221 ? 53.945 5.038 58.312 1.00 12.36 1449 VAL B N 1
ATOM 6870 C CA . VAL B 1 221 ? 54.069 3.606 58.054 1.00 11.96 1449 VAL B CA 1
ATOM 6871 C C . VAL B 1 221 ? 53.196 3.213 56.876 1.00 12.59 1449 VAL B C 1
ATOM 6872 O O . VAL B 1 221 ? 53.653 2.560 55.929 1.00 12.73 1449 VAL B O 1
ATOM 6885 N N . TYR B 1 222 ? 51.927 3.620 56.919 1.00 13.20 1450 TYR B N 1
ATOM 6886 C CA . TYR B 1 222 ? 50.997 3.330 55.839 1.00 14.05 1450 TYR B CA 1
ATOM 6887 C C . TYR B 1 222 ? 51.415 4.022 54.549 1.00 14.66 1450 TYR B C 1
ATOM 6888 O O . TYR B 1 222 ? 51.378 3.420 53.469 1.00 15.20 1450 TYR B O 1
ATOM 6906 N N . GLN B 1 223 ? 51.823 5.288 54.648 1.00 14.81 1451 GLN B N 1
ATOM 6907 C CA . GLN B 1 223 ? 52.215 6.055 53.472 1.00 15.67 1451 GLN B CA 1
ATOM 6908 C C . GLN B 1 223 ? 53.393 5.413 52.759 1.00 15.46 1451 GLN B C 1
ATOM 6909 O O . GLN B 1 223 ? 53.422 5.356 51.524 1.00 16.43 1451 GLN B O 1
ATOM 6923 N N . ALA B 1 224 ? 54.391 4.958 53.517 1.00 14.46 1452 ALA B N 1
ATOM 6924 C CA . ALA B 1 224 ? 55.520 4.263 52.915 1.00 14.47 1452 ALA B CA 1
ATOM 6925 C C . ALA B 1 224 ? 55.052 3.063 52.113 1.00 14.97 1452 ALA B C 1
ATOM 6926 O O . ALA B 1 224 ? 55.494 2.863 50.977 1.00 15.91 1452 ALA B O 1
ATOM 6933 N N . VAL B 1 225 ? 54.125 2.273 52.670 1.00 14.64 1453 VAL B N 1
ATOM 6934 C CA . VAL B 1 225 ? 53.658 1.074 51.980 1.00 15.31 1453 VAL B CA 1
ATOM 6935 C C . VAL B 1 225 ? 52.913 1.429 50.700 1.00 16.67 1453 VAL B C 1
ATOM 6936 O O . VAL B 1 225 ? 53.175 0.856 49.636 1.00 17.69 1453 VAL B O 1
ATOM 6949 N N . ILE B 1 226 ? 51.966 2.364 50.769 1.00 16.97 1454 ILE B N 1
ATOM 6950 C CA . ILE B 1 226 ? 51.265 2.696 49.537 1.00 18.50 1454 ILE B CA 1
ATOM 6951 C C . ILE B 1 226 ? 52.231 3.355 48.550 1.00 19.28 1454 ILE B C 1
ATOM 6952 O O . ILE B 1 226 ? 51.992 3.318 47.338 1.00 20.80 1454 ILE B O 1
ATOM 6968 N N . TYR B 1 227 ? 53.315 3.983 49.020 1.00 24.33 1455 TYR B N 1
ATOM 6969 C CA . TYR B 1 227 ? 54.283 4.514 48.064 1.00 26.15 1455 TYR B CA 1
ATOM 6970 C C . TYR B 1 227 ? 54.999 3.385 47.338 1.00 28.02 1455 TYR B C 1
ATOM 6971 O O . TYR B 1 227 ? 55.183 3.452 46.117 1.00 29.61 1455 TYR B O 1
ATOM 6989 N N . LEU B 1 228 ? 55.418 2.340 48.064 1.00 21.53 1456 LEU B N 1
ATOM 6990 C CA . LEU B 1 228 ? 55.959 1.165 47.386 1.00 25.09 1456 LEU B CA 1
ATOM 6991 C C . LEU B 1 228 ? 54.880 0.467 46.571 1.00 28.53 1456 LEU B C 1
ATOM 6992 O O . LEU B 1 228 ? 55.059 0.212 45.374 1.00 31.10 1456 LEU B O 1
ATOM 7008 N N . ALA B 1 229 ? 53.770 0.128 47.214 1.00 34.34 1457 ALA B N 1
ATOM 7009 C CA . ALA B 1 229 ? 52.610 -0.440 46.539 1.00 37.45 1457 ALA B CA 1
ATOM 7010 C C . ALA B 1 229 ? 51.783 0.718 46.023 1.00 39.99 1457 ALA B C 1
ATOM 7011 O O . ALA B 1 229 ? 50.949 1.264 46.743 1.00 39.48 1457 ALA B O 1
ATOM 7018 N N . GLY B 1 230 ? 52.015 1.112 44.783 1.00 37.16 1458 GLY B N 1
ATOM 7019 C CA . GLY B 1 230 ? 51.273 2.185 44.153 1.00 40.57 1458 GLY B CA 1
ATOM 7020 C C . GLY B 1 230 ? 50.018 1.632 43.516 1.00 45.23 1458 GLY B C 1
ATOM 7021 O O . GLY B 1 230 ? 48.970 1.493 44.173 1.00 43.84 1458 GLY B O 1
ATOM 7025 N N . GLU B 1 231 ? 50.095 1.297 42.234 1.00 63.55 1459 GLU B N 1
ATOM 7026 C CA . GLU B 1 231 ? 48.967 0.720 41.516 1.00 67.97 1459 GLU B CA 1
ATOM 7027 C C . GLU B 1 231 ? 48.401 -0.495 42.248 1.00 67.95 1459 GLU B C 1
ATOM 7028 O O . GLU B 1 231 ? 47.179 -0.665 42.334 1.00 68.71 1459 GLU B O 1
ATOM 7040 N N . ASN B 1 232 ? 49.276 -1.337 42.802 1.00 63.97 1460 ASN B N 1
ATOM 7041 C CA . ASN B 1 232 ? 48.871 -2.534 43.538 1.00 61.64 1460 ASN B CA 1
ATOM 7042 C C . ASN B 1 232 ? 48.504 -2.298 45.003 1.00 57.63 1460 ASN B C 1
ATOM 7043 O O . ASN B 1 232 ? 49.034 -2.976 45.892 1.00 56.33 1460 ASN B O 1
ATOM 7054 N N . ALA B 1 233 ? 47.625 -1.337 45.276 1.00 56.97 1461 ALA B N 1
ATOM 7055 C CA . ALA B 1 233 ? 47.155 -1.071 46.629 1.00 52.48 1461 ALA B CA 1
ATOM 7056 C C . ALA B 1 233 ? 45.637 -1.154 46.676 1.00 51.02 1461 ALA B C 1
ATOM 7057 O O . ALA B 1 233 ? 44.956 -0.592 45.811 1.00 52.57 1461 ALA B O 1
ATOM 7064 N N . GLY B 1 234 ? 45.112 -1.847 47.689 1.00 44.94 1462 GLY B N 1
ATOM 7065 C CA . GLY B 1 234 ? 43.694 -1.856 47.986 1.00 44.00 1462 GLY B CA 1
ATOM 7066 C C . GLY B 1 234 ? 43.271 -0.767 48.950 1.00 41.69 1462 GLY B C 1
ATOM 7067 O O . GLY B 1 234 ? 42.088 -0.664 49.293 1.00 41.84 1462 GLY B O 1
ATOM 7071 N N . GLU B 1 235 ? 44.225 0.049 49.402 1.00 51.94 1463 GLU B N 1
ATOM 7072 C CA . GLU B 1 235 ? 43.963 1.122 50.358 1.00 49.77 1463 GLU B CA 1
ATOM 7073 C C . GLU B 1 235 ? 43.101 0.622 51.513 1.00 48.73 1463 GLU B C 1
ATOM 7074 O O . GLU B 1 235 ? 42.188 1.302 51.985 1.00 49.20 1463 GLU B O 1
ATOM 7086 N N . LEU B 1 236 ? 43.390 -0.598 51.950 1.00 34.94 1464 LEU B N 1
ATOM 7087 C CA . LEU B 1 236 ? 42.872 -1.177 53.183 1.00 33.06 1464 LEU B CA 1
ATOM 7088 C C . LEU B 1 236 ? 43.736 -2.379 53.538 1.00 31.86 1464 LEU B C 1
ATOM 7089 O O . LEU B 1 236 ? 43.787 -3.343 52.765 1.00 32.60 1464 LEU B O 1
ATOM 7105 N N . PRO B 1 237 ? 44.418 -2.381 54.696 1.00 21.82 1465 PRO B N 1
ATOM 7106 C CA . PRO B 1 237 ? 45.329 -3.494 54.994 1.00 20.82 1465 PRO B CA 1
ATOM 7107 C C . PRO B 1 237 ? 44.602 -4.697 55.567 1.00 20.56 1465 PRO B C 1
ATOM 7108 O O . PRO B 1 237 ? 44.335 -4.745 56.770 1.00 19.95 1465 PRO B O 1
ATOM 7119 N N . GLU B 1 238 ? 44.325 -5.696 54.723 1.00 36.81 1466 GLU B N 1
ATOM 7120 C CA . GLU B 1 238 ? 43.489 -6.810 55.158 1.00 36.75 1466 GLU B CA 1
ATOM 7121 C C . GLU B 1 238 ? 44.076 -7.489 56.389 1.00 34.92 1466 GLU B C 1
ATOM 7122 O O . GLU B 1 238 ? 43.352 -7.788 57.344 1.00 35.57 1466 GLU B O 1
ATOM 7134 N N . ASN B 1 239 ? 45.385 -7.722 56.398 1.00 20.92 1467 ASN B N 1
ATOM 7135 C CA . ASN B 1 239 ? 46.012 -8.416 57.509 1.00 20.54 1467 ASN B CA 1
ATOM 7136 C C . ASN B 1 239 ? 47.383 -7.838 57.821 1.00 18.88 1467 ASN B C 1
ATOM 7137 O O . ASN B 1 239 ? 48.086 -7.339 56.941 1.00 18.28 1467 ASN B O 1
ATOM 7148 N N . ILE B 1 240 ? 47.735 -7.896 59.105 1.00 18.36 1468 ILE B N 1
ATOM 7149 C CA . ILE B 1 240 ? 49.068 -7.572 59.608 1.00 17.10 1468 ILE B CA 1
ATOM 7150 C C . ILE B 1 240 ? 49.430 -8.668 60.594 1.00 17.66 1468 ILE B C 1
ATOM 7151 O O . ILE B 1 240 ? 48.703 -8.882 61.569 1.00 18.31 1468 ILE B O 1
ATOM 7167 N N . LYS B 1 241 ? 50.547 -9.355 60.352 1.00 20.11 1469 LYS B N 1
ATOM 7168 C CA . LYS B 1 241 ? 50.854 -10.533 61.159 1.00 21.07 1469 LYS B CA 1
ATOM 7169 C C . LYS B 1 241 ? 51.379 -10.170 62.544 1.00 20.46 1469 LYS B C 1
ATOM 7170 O O . LYS B 1 241 ? 51.061 -10.856 63.523 1.00 21.45 1469 LYS B O 1
ATOM 7189 N N . GLU B 1 242 ? 52.196 -9.127 62.652 1.00 26.75 1470 GLU B N 1
ATOM 7190 C CA . GLU B 1 242 ? 52.751 -8.741 63.939 1.00 26.35 1470 GLU B CA 1
ATOM 7191 C C . GLU B 1 242 ? 52.906 -7.231 63.994 1.00 25.08 1470 GLU B C 1
ATOM 7192 O O . GLU B 1 242 ? 53.182 -6.582 62.982 1.00 24.34 1470 GLU B O 1
ATOM 7204 N N . CYS B 1 243 ? 52.746 -6.680 65.190 1.00 14.95 1471 CYS B N 1
ATOM 7205 C CA . CYS B 1 243 ? 53.102 -5.294 65.447 1.00 14.03 1471 CYS B CA 1
ATOM 7206 C C . CYS B 1 243 ? 53.738 -5.223 66.820 1.00 14.29 1471 CYS B C 1
ATOM 7207 O O . CYS B 1 243 ? 53.079 -5.513 67.821 1.00 15.25 1471 CY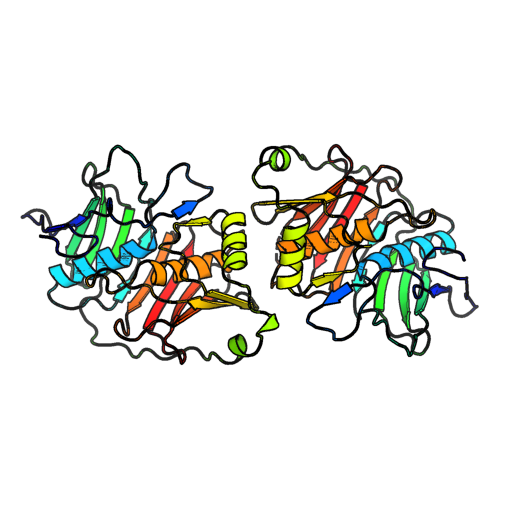S B O 1
ATOM 7215 N N . THR B 1 244 ? 55.009 -4.841 66.865 1.00 13.67 1472 THR B N 1
ATOM 7216 C CA . THR B 1 244 ? 55.773 -4.787 68.100 1.00 14.06 1472 THR B CA 1
ATOM 7217 C C . THR B 1 244 ? 56.263 -3.367 68.358 1.00 13.46 1472 THR B C 1
ATOM 7218 O O . THR B 1 244 ? 56.690 -2.668 67.436 1.00 12.61 1472 THR B O 1
ATOM 7229 N N . ILE B 1 245 ? 56.196 -2.955 69.620 1.00 14.15 1473 ILE B N 1
ATOM 7230 C CA . ILE B 1 245 ? 56.590 -1.622 70.060 1.00 14.01 1473 ILE B CA 1
ATOM 7231 C C . ILE B 1 245 ? 57.794 -1.812 70.974 1.00 14.52 1473 ILE B C 1
ATOM 7232 O O . ILE B 1 245 ? 57.651 -2.141 72.159 1.00 15.67 1473 ILE B O 1
ATOM 7248 N N . PHE B 1 246 ? 58.990 -1.602 70.434 1.00 13.91 1474 PHE B N 1
ATOM 7249 C CA . PHE B 1 246 ? 60.192 -1.810 71.225 1.00 14.55 1474 PHE B CA 1
ATOM 7250 C C . PHE B 1 246 ? 60.484 -0.609 72.109 1.00 15.09 1474 PHE B C 1
ATOM 7251 O O . PHE B 1 246 ? 61.002 -0.772 73.218 1.00 16.18 1474 PHE B O 1
ATOM 7268 N N . ASP B 1 247 ? 60.144 0.593 71.648 1.00 18.49 1475 ASP B N 1
ATOM 7269 C CA . ASP B 1 247 ? 60.590 1.811 72.310 1.00 19.13 1475 ASP B CA 1
ATOM 7270 C C . ASP B 1 247 ? 59.687 2.941 71.838 1.00 19.06 1475 ASP B C 1
ATOM 7271 O O . ASP B 1 247 ? 59.750 3.327 70.666 1.00 17.97 1475 ASP B O 1
ATOM 7280 N N . HIS B 1 248 ? 58.869 3.479 72.743 1.00 20.04 1476 HIS B N 1
ATOM 7281 C CA . HIS B 1 248 ? 57.953 4.566 72.412 1.00 20.52 1476 HIS B CA 1
ATOM 7282 C C . HIS B 1 248 ? 58.394 5.913 72.971 1.00 22.02 1476 HIS B C 1
ATOM 7283 O O . HIS B 1 248 ? 57.653 6.893 72.846 1.00 22.41 1476 HIS B O 1
ATOM 7297 N N . GLU B 1 249 ? 59.559 5.985 73.607 1.00 22.36 1477 GLU B N 1
ATOM 7298 C CA . GLU B 1 249 ? 60.068 7.239 74.151 1.00 23.88 1477 GLU B CA 1
ATOM 7299 C C . GLU B 1 249 ? 61.089 7.924 73.247 1.00 22.00 1477 GLU B C 1
ATOM 7300 O O . GLU B 1 249 ? 61.111 9.156 73.182 1.00 22.74 1477 GLU B O 1
ATOM 7312 N N . THR B 1 250 ? 61.940 7.166 72.559 1.00 17.94 1478 THR B N 1
ATOM 7313 C CA . THR B 1 250 ? 62.917 7.755 71.647 1.00 17.31 1478 THR B CA 1
ATOM 7314 C C . THR B 1 250 ? 62.230 8.407 70.449 1.00 16.66 1478 THR B C 1
ATOM 7315 O O . THR B 1 250 ? 61.201 7.936 69.958 1.00 15.90 1478 THR B O 1
ATOM 7326 N N . GLU B 1 251 ? 62.815 9.501 69.981 1.00 16.84 1479 GLU B N 1
ATOM 7327 C CA . GLU B 1 251 ? 62.221 10.285 68.906 1.00 16.66 1479 GLU B CA 1
ATOM 7328 C C . GLU B 1 251 ? 62.219 9.489 67.602 1.00 15.25 1479 GLU B C 1
ATOM 7329 O O . GLU B 1 251 ? 63.283 9.027 67.167 1.00 14.87 1479 GLU B O 1
ATOM 7341 N N . PRO B 1 252 ? 61.072 9.302 66.948 1.00 14.67 1480 PRO B N 1
ATOM 7342 C CA . PRO B 1 252 ? 61.076 8.634 65.640 1.00 13.64 1480 PRO B CA 1
ATOM 7343 C C . PRO B 1 252 ? 61.573 9.563 64.546 1.00 14.03 1480 PRO B C 1
ATOM 7344 O O . PRO B 1 252 ? 61.164 10.723 64.468 1.00 14.92 1480 PRO B O 1
ATOM 7355 N N . VAL B 1 253 ? 62.426 9.035 63.670 1.00 13.60 1481 VAL B N 1
ATOM 7356 C CA . VAL B 1 253 ? 63.079 9.883 62.677 1.00 14.26 1481 VAL B CA 1
ATOM 7357 C C . VAL B 1 253 ? 62.859 9.332 61.273 1.00 13.79 1481 VAL B C 1
ATOM 7358 O O . VAL B 1 253 ? 62.732 10.096 60.310 1.00 14.43 1481 VAL B O 1
ATOM 7371 N N . TYR B 1 254 ? 62.810 8.013 61.136 1.00 12.93 1482 TYR B N 1
ATOM 7372 C CA . TYR B 1 254 ? 62.704 7.405 59.822 1.00 12.76 1482 TYR B CA 1
ATOM 7373 C C . TYR B 1 254 ? 61.586 6.369 59.805 1.00 11.99 1482 TYR B C 1
ATOM 7374 O O . TYR B 1 254 ? 61.182 5.836 60.842 1.00 11.53 1482 TYR B O 1
ATOM 7392 N N . VAL B 1 255 ? 61.093 6.097 58.597 1.00 12.09 1483 VAL B N 1
ATOM 7393 C CA . VAL B 1 255 ? 60.208 4.970 58.318 1.00 11.63 1483 VAL B CA 1
ATOM 7394 C C . VAL B 1 255 ? 60.812 4.182 57.164 1.00 11.97 1483 VAL B C 1
ATOM 7395 O O . VAL B 1 255 ? 61.023 4.730 56.076 1.00 12.69 1483 VAL B O 1
ATOM 7408 N N . TYR B 1 256 ? 61.085 2.902 57.394 1.00 11.72 1484 TYR B N 1
ATOM 7409 C CA . TYR B 1 256 ? 61.674 2.038 56.379 1.00 12.33 1484 TYR B CA 1
ATOM 7410 C C . TYR B 1 256 ? 60.714 0.903 56.080 1.00 12.29 1484 TYR B C 1
ATOM 7411 O O . TYR B 1 256 ? 60.182 0.278 57.003 1.00 11.77 1484 TYR B O 1
ATOM 7429 N N . ALA B 1 257 ? 60.498 0.644 54.794 1.00 13.08 1485 ALA B N 1
ATOM 7430 C CA . ALA B 1 257 ? 59.568 -0.378 54.352 1.00 13.37 1485 ALA B CA 1
ATOM 7431 C C . ALA B 1 257 ? 60.159 -1.142 53.181 1.00 14.60 1485 ALA B C 1
ATOM 7432 O O . ALA B 1 257 ? 60.918 -0.596 52.379 1.00 15.36 1485 ALA B O 1
ATOM 7439 N N . GLU B 1 258 ? 59.786 -2.414 53.088 1.00 17.56 1486 GLU B N 1
ATOM 7440 C CA . GLU B 1 258 ? 60.224 -3.276 52.005 1.00 19.05 1486 GLU B CA 1
ATOM 7441 C C . GLU B 1 258 ? 59.205 -4.387 51.820 1.00 22.28 1486 GLU B C 1
ATOM 7442 O O . GLU B 1 258 ? 58.380 -4.655 52.696 1.00 21.37 1486 GLU B O 1
ATOM 7454 N N . GLN B 1 259 ? 59.262 -5.009 50.647 1.00 35.35 1487 GLN B N 1
ATOM 7455 C CA . GLN B 1 259 ? 58.359 -6.081 50.258 1.00 40.39 1487 GLN B CA 1
ATOM 7456 C C . GLN B 1 259 ? 59.165 -7.357 50.056 1.00 42.84 1487 GLN B C 1
ATOM 7457 O O . GLN B 1 259 ? 60.254 -7.325 49.474 1.00 42.81 1487 GLN B O 1
ATOM 7471 N N . THR B 1 260 ? 58.630 -8.485 50.536 1.00 43.61 1488 THR B N 1
ATOM 7472 C CA . THR B 1 260 ? 59.382 -9.736 50.457 1.00 44.69 1488 THR B CA 1
ATOM 7473 C C . THR B 1 260 ? 59.364 -10.313 49.045 1.00 47.15 1488 THR B C 1
ATOM 7474 O O . THR B 1 260 ? 60.390 -10.801 48.555 1.00 49.36 1488 THR B O 1
ATOM 7485 N N . GLY B 1 261 ? 58.221 -10.263 48.372 1.00 49.17 1489 GLY B N 1
ATOM 7486 C CA . GLY B 1 261 ? 58.159 -10.693 46.985 1.00 51.58 1489 GLY B CA 1
ATOM 7487 C C . GLY B 1 261 ? 56.740 -10.881 46.487 1.00 52.27 1489 GLY B C 1
ATOM 7488 O O . GLY B 1 261 ? 55.943 -9.937 46.494 1.00 51.06 1489 GLY B O 1
ATOM 7492 N N . SER B 1 265 ? 53.647 -8.264 47.316 1.00 45.48 1493 SER B N 1
ATOM 7493 C CA . SER B 1 265 ? 52.819 -9.293 47.938 1.00 44.41 1493 SER B CA 1
ATOM 7494 C C . SER B 1 265 ? 52.570 -8.964 49.419 1.00 39.14 1493 SER B C 1
ATOM 7495 O O . SER B 1 265 ? 51.428 -8.796 49.836 1.00 38.78 1493 SER B O 1
ATOM 7503 N N . ALA B 1 266 ? 53.640 -8.848 50.202 1.00 22.14 1494 ALA B N 1
ATOM 7504 C CA . ALA B 1 266 ? 53.535 -8.552 51.624 1.00 20.43 1494 ALA B CA 1
ATOM 7505 C C . ALA B 1 266 ? 54.636 -7.577 52.028 1.00 19.01 1494 ALA B C 1
ATOM 7506 O O . ALA B 1 266 ? 55.704 -7.541 51.410 1.00 19.49 1494 ALA B O 1
ATOM 7513 N N . TYR B 1 267 ? 54.364 -6.771 53.059 1.00 17.54 1495 TYR B N 1
ATOM 7514 C CA . TYR B 1 267 ? 55.289 -5.722 53.466 1.00 16.28 1495 TYR B CA 1
ATOM 7515 C C . TYR B 1 267 ? 55.677 -5.820 54.935 1.00 15.26 1495 TYR B C 1
ATOM 7516 O O . TYR B 1 267 ? 54.889 -6.232 55.790 1.00 15.13 1495 TYR B O 1
ATOM 7534 N N . ASP B 1 268 ? 56.920 -5.422 55.202 1.00 14.76 1496 ASP B N 1
ATOM 7535 C CA . ASP B 1 268 ? 57.464 -5.253 56.541 1.00 13.88 1496 ASP B CA 1
ATOM 7536 C C . ASP B 1 268 ? 57.836 -3.782 56.674 1.00 12.98 1496 ASP B C 1
ATOM 7537 O O . ASP B 1 268 ? 58.459 -3.221 55.765 1.00 13.25 1496 ASP B O 1
ATOM 7546 N N . VAL B 1 269 ? 57.486 -3.164 57.801 1.00 14.93 1497 VAL B N 1
ATOM 7547 C CA . VAL B 1 269 ? 57.707 -1.735 57.986 1.00 14.33 1497 VAL B CA 1
ATOM 7548 C C . VAL B 1 269 ? 58.345 -1.507 59.349 1.00 13.85 1497 VAL B C 1
ATOM 7549 O O . VAL B 1 269 ? 58.076 -2.238 60.306 1.00 13.87 1497 VAL B O 1
ATOM 7562 N N . TYR B 1 270 ? 59.197 -0.482 59.437 1.00 12.06 1498 TYR B N 1
ATOM 7563 C CA . TYR B 1 270 ? 59.893 -0.167 60.678 1.00 11.84 1498 TYR B CA 1
ATOM 7564 C C . TYR B 1 270 ? 59.946 1.338 60.902 1.00 11.68 1498 TYR B C 1
ATOM 7565 O O . TYR B 1 270 ? 60.184 2.109 59.967 1.00 11.87 1498 TYR B O 1
ATOM 7583 N N . VAL B 1 271 ? 59.733 1.747 62.151 1.00 10.42 1499 VAL B N 1
ATOM 7584 C CA . VAL B 1 271 ? 60.002 3.112 62.597 1.00 10.59 1499 VAL B CA 1
ATOM 7585 C C . VAL B 1 271 ? 61.364 3.120 63.270 1.00 10.81 1499 VAL B C 1
ATOM 7586 O O . VAL B 1 271 ? 61.652 2.256 64.108 1.00 10.87 1499 VAL B O 1
ATOM 7599 N N . LEU B 1 272 ? 62.192 4.103 62.926 1.00 11.14 1500 LEU B N 1
ATOM 7600 C CA . LEU B 1 272 ? 63.596 4.116 63.308 1.00 11.57 1500 LEU B CA 1
ATOM 7601 C C . LEU B 1 272 ? 63.944 5.403 64.043 1.00 12.15 1500 LEU B C 1
ATOM 7602 O O . LEU B 1 272 ? 63.349 6.455 63.795 1.00 12.35 1500 LEU B O 1
ATOM 7618 N N . ASP B 1 273 ? 64.920 5.312 64.947 1.00 12.65 1501 ASP B N 1
ATOM 7619 C CA . ASP B 1 273 ? 65.463 6.499 65.597 1.00 13.51 1501 ASP B CA 1
ATOM 7620 C C . ASP B 1 273 ? 66.470 7.155 64.647 1.00 14.08 1501 ASP B C 1
ATOM 7621 O O . ASP B 1 273 ? 66.619 6.749 63.490 1.00 13.82 1501 ASP B O 1
ATOM 7630 N N . ASN B 1 274 ? 67.170 8.192 65.113 1.00 15.12 1502 ASN B N 1
ATOM 7631 C CA . ASN B 1 274 ? 68.047 8.945 64.221 1.00 15.95 1502 ASN B CA 1
ATOM 7632 C C . ASN B 1 274 ? 69.235 8.135 63.702 1.00 16.21 1502 ASN B C 1
ATOM 7633 O O . ASN B 1 274 ? 69.863 8.548 62.722 1.00 16.91 1502 ASN B O 1
ATOM 7644 N N . ALA B 1 275 ? 69.541 6.995 64.315 1.00 15.91 1503 ALA B N 1
ATOM 7645 C CA . ALA B 1 275 ? 70.691 6.177 63.951 1.00 16.47 1503 ALA B CA 1
ATOM 7646 C C . ALA B 1 275 ? 70.222 4.837 63.410 1.00 15.65 1503 ALA B C 1
ATOM 7647 O O . ALA B 1 275 ? 70.966 3.852 63.408 1.00 16.10 1503 ALA B O 1
ATOM 7654 N N . GLY B 1 276 ? 68.989 4.801 62.972 1.00 32.14 1504 GLY B N 1
ATOM 7655 C CA . GLY B 1 276 ? 68.322 3.595 62.567 1.00 31.43 1504 GLY B CA 1
ATOM 7656 C C . GLY B 1 276 ? 67.550 2.842 63.631 1.00 30.82 1504 GLY B C 1
ATOM 7657 O O . GLY B 1 276 ? 66.568 2.174 63.308 1.00 30.17 1504 GLY B O 1
ATOM 7661 N N . GLY B 1 277 ? 67.970 2.914 64.898 1.00 18.06 1505 GLY B N 1
ATOM 7662 C CA . GLY B 1 277 ? 67.389 2.045 65.916 1.00 17.86 1505 GLY B CA 1
ATOM 7663 C C . GLY B 1 277 ? 65.917 1.716 65.704 1.00 16.98 1505 GLY B C 1
ATOM 7664 O O . GLY B 1 277 ? 65.104 2.635 65.605 1.00 16.61 1505 GLY B O 1
ATOM 7668 N N . ILE B 1 278 ? 65.553 0.433 65.630 1.00 12.54 1506 ILE B N 1
ATOM 7669 C CA . ILE B 1 278 ? 64.165 0.071 65.350 1.00 11.91 1506 ILE B CA 1
ATOM 7670 C C . ILE B 1 278 ? 63.320 0.325 66.588 1.00 11.96 1506 ILE B C 1
ATOM 7671 O O . ILE B 1 278 ? 63.569 -0.242 67.657 1.00 12.54 1506 ILE B O 1
ATOM 7687 N N . LEU B 1 279 ? 62.312 1.184 66.442 1.00 11.60 1507 LEU B N 1
ATOM 7688 C CA . LEU B 1 279 ? 61.406 1.538 67.525 1.00 11.90 1507 LEU B CA 1
ATOM 7689 C C . LEU B 1 279 ? 60.075 0.805 67.466 1.00 11.75 1507 LEU B C 1
ATOM 7690 O O . LEU B 1 279 ? 59.455 0.571 68.510 1.00 12.32 1507 LEU B O 1
ATOM 7706 N N . MET B 1 280 ? 59.627 0.443 66.271 1.00 22.59 1508 MET B N 1
ATOM 7707 C CA . MET B 1 280 ? 58.364 -0.254 66.106 1.00 22.62 1508 MET B CA 1
ATOM 7708 C C . MET B 1 280 ? 58.419 -1.027 64.798 1.00 22.33 1508 MET B C 1
ATOM 7709 O O . MET B 1 280 ? 58.910 -0.513 63.790 1.00 22.02 1508 MET B O 1
ATOM 7723 N N . GLU B 1 281 ? 57.892 -2.246 64.815 1.00 14.50 1509 GLU B N 1
ATOM 7724 C CA . GLU B 1 281 ? 57.918 -3.131 63.662 1.00 14.59 1509 GLU B CA 1
ATOM 7725 C C . GLU B 1 281 ? 56.491 -3.536 63.338 1.00 14.86 1509 GLU B C 1
ATOM 7726 O O . GLU B 1 281 ? 55.734 -3.918 64.234 1.00 15.32 1509 GLU B O 1
ATOM 7738 N N . LEU B 1 282 ? 56.126 -3.435 62.065 1.00 11.61 1510 LEU B N 1
ATOM 7739 C CA . LEU B 1 282 ? 54.916 -4.055 61.540 1.00 12.14 1510 LEU B CA 1
ATOM 7740 C C . LEU B 1 282 ? 55.320 -5.038 60.448 1.00 12.65 1510 LEU B C 1
ATOM 7741 O O . LEU B 1 282 ? 55.762 -4.625 59.373 1.00 12.54 1510 LEU B O 1
ATOM 7757 N N . SER B 1 283 ? 55.126 -6.328 60.706 1.00 19.16 1511 SER B N 1
ATOM 7758 C CA . SER B 1 283 ? 55.527 -7.382 59.789 1.00 20.03 1511 SER B CA 1
ATOM 7759 C C . SER B 1 283 ? 54.324 -7.896 59.006 1.00 20.87 1511 SER B C 1
ATOM 7760 O O . SER B 1 283 ? 53.190 -7.866 59.487 1.00 21.04 1511 SER B O 1
ATOM 7768 N N . GLY B 1 284 ? 54.584 -8.360 57.788 1.00 19.91 1512 GLY B N 1
ATOM 7769 C CA . GLY B 1 284 ? 53.565 -9.076 57.032 1.00 21.12 1512 GLY B CA 1
ATOM 7770 C C . GLY B 1 284 ? 52.264 -8.327 56.864 1.00 20.90 1512 GLY B C 1
ATOM 7771 O O . GLY B 1 284 ? 51.188 -8.908 57.045 1.00 21.78 1512 GLY B O 1
ATOM 7775 N N . LEU B 1 285 ? 52.334 -7.039 56.542 1.00 16.00 1513 LEU B N 1
ATOM 7776 C CA . LEU B 1 285 ? 51.141 -6.310 56.139 1.00 16.14 1513 LEU B CA 1
ATOM 7777 C C . LEU B 1 285 ? 50.739 -6.736 54.733 1.00 17.40 1513 LEU B C 1
ATOM 7778 O O . LEU B 1 285 ? 51.565 -6.718 53.816 1.00 17.64 1513 LEU B O 1
ATOM 7794 N N . VAL B 1 286 ? 49.471 -7.116 54.559 1.00 18.43 1514 VAL B N 1
ATOM 7795 C CA . VAL B 1 286 ? 48.965 -7.616 53.285 1.00 19.97 1514 VAL B CA 1
ATOM 7796 C C . VAL B 1 286 ? 47.670 -6.889 52.939 1.00 20.47 1514 VAL B C 1
ATOM 7797 O O . VAL B 1 286 ? 46.770 -6.767 53.779 1.00 20.44 1514 VAL B O 1
ATOM 7810 N N . PHE B 1 287 ? 47.582 -6.410 51.703 1.00 28.57 1515 PHE B N 1
ATOM 7811 C CA . PHE B 1 287 ? 46.394 -5.716 51.238 1.00 31.05 1515 PHE B CA 1
ATOM 7812 C C . PHE B 1 287 ? 45.335 -6.703 50.780 1.00 33.99 1515 PHE B C 1
ATOM 7813 O O . PHE B 1 287 ? 45.622 -7.850 50.427 1.00 34.45 1515 PHE B O 1
ATOM 7830 N N . GLY B 1 288 ? 44.089 -6.228 50.784 1.00 36.40 1516 GLY B N 1
ATOM 7831 C CA . GLY B 1 288 ? 43.010 -7.005 50.201 1.00 39.66 1516 GLY B CA 1
ATOM 7832 C C . GLY B 1 288 ? 43.282 -7.361 48.753 1.00 43.09 1516 GLY B C 1
ATOM 7833 O O . GLY B 1 288 ? 42.972 -8.469 48.307 1.00 44.50 1516 GLY B O 1
ATOM 7837 N N . GLU B 1 289 ? 43.876 -6.432 48.005 1.00 63.53 1517 GLU B N 1
ATOM 7838 C CA . GLU B 1 289 ? 44.145 -6.623 46.584 1.00 68.08 1517 GLU B CA 1
ATOM 7839 C C . GLU B 1 289 ? 45.240 -5.665 46.123 1.00 68.75 1517 GLU B C 1
ATOM 7840 O O . GLU B 1 289 ? 46.429 -5.939 46.283 1.00 69.16 1517 GLU B O 1
#

Solvent-accessible surface area: 22812 Å² total; per-residue (Å²): 148,84,11,40,5,1,29,52,81,51,44,77,221,190,28,58,26,3,34,2,67,6,61,143,35,52,23,80,0,91,11,71,126,68,158,127,65,2,4,0,3,0,0,2,0,0,0,0,22,6,0,2,22,74,46,43,62,91,99,5,48,28,0,32,115,1,28,2,140,95,18,4,84,68,48,67,87,83,66,67,18,41,0,20,8,72,100,70,161,156,5,6,39,5,23,0,16,65,72,88,86,55,46,36,8,1,27,6,51,3,58,60,145,66,34,118,75,159,53,34,112,33,139,6,100,54,10,36,76,72,160,106,72,74,17,83,74,126,21,0,13,101,37,0,53,67,10,12,2,48,12,9,112,41,0,62,4,1,75,38,0,5,14,85,74,6,46,0,6,0,46,1,131,12,69,106,44,84,206,34,10,52,8,51,15,5,8,0,0,0,0,0,0,0,0,0,3,17,5,3,30,96,4,32,6,41,0,96,68,1,146,59,0,0,8,53,49,96,151,56,96,22,24,31,0,14,0,49,100,150,59,24,12,30,0,30,4,0,26,117,74,0,7,12,6,10,38,1,25,13,0,56,45,196,90,89,11,36,3,1,20,51,78,50,47,77,221,177,24,59,18,2,30,3,53,8,62,125,34,50,19,79,0,93,11,105,111,70,159,135,58,2,1,0,5,0,0,2,0,0,0,0,29,5,0,2,17,74,45,44,63,96,100,6,51,26,0,22,93,0,28,5,135,92,17,3,86,65,54,70,87,88,66,75,18,31,0,20,6,74,103,59,154,140,15,9,35,7,24,0,16,64,69,92,85,53,47,42,11,1,25,6,42,2,44,82,138,46,64,97,75,160,68,43,74,31,138,11,95,57,10,58,89,72,166,74,27,60,3,49,76,117,6,0,14,47,19,0,50,30,26,13,3,49,13,8,105,41,0,63,4,2,70,39,0,3,12,69,138,24,60,0,7,0,50,2,133,15,76,115,50,89,216,32,12,49,9,64,17,5,7,0,1,0,0,1,0,0,0,0,24,36,3,10,74,115,7,22,6,39,0,84,67,1,104,50,0,4,8,48,54,91,151,58,93,17,22,26,0,14,0,52,79,123,69,98,26,14,35,0,28,3,0,28,112,76,0,11,14,7,10,38,0,18,20,0,58,14,35,175

InterPro domains:
  IPR006162 Phosphopantetheine attachment site [PS00012] (570-585)
  IPR009081 Phosphopantetheine binding ACP domain [PF00550] (546-609)
  IPR009081 Phosphopantetheine binding ACP domain [PF00550] (2021-2086)
  IPR009081 Phosphopantetheine binding ACP domain [PF00550] (2634-2700)
  IPR009081 Phosphopantetheine binding ACP domain [PS50075] (541-614)
  IPR009081 Phosphopantetheine binding ACP domain [PS50075] (2016-2090)
  IPR009081 Phosphopantetheine binding ACP domain [PS50075] (2627-2704)
  IPR013968 Polyketide synthase-like, ketoreductase domain [PF08659] (277-457)
  IPR013968 Polyketide synthase-like, ketoreductase domain [PF08659] (1750-1933)
  IPR014030 Beta-ketoacyl synthase-like, N-terminal domain [PF00109] (665-907)
  IPR014030 Beta-ketoacyl synthase-like, N-terminal domain [PF00109] (2144-2390)
  IPR014031 Beta-ketoacyl synthase, C-terminal domain [PF02801] (915-1030)
  IPR014031 Beta-ketoacyl synthase, C-terminal domain [PF02801] (2398-2520)
  IPR016039 Thiolase-like [G3DSA:3.40.47.10] (666-1242)
  IPR016039 Thiolase-like [G3DSA:3.40.47.10] (2146-2623)
  IPR016039 Thiolase-like [SSF53901] (662-1081)
  IPR016039 Thiolase-like [SSF53901] (2141-2574)
  IPR018201 Beta-ketoacyl synthase, active site [PS00606] (2303-2319)
  IPR020806 Polyketide synthase-like, phosphopantetheine-binding domain [SM00823] (544-614)
  IPR020806 Polyketide synthase-like, phosphopantetheine-binding domain [SM00823] (2019-2090)

Sequence (510 aa):
DLHPYISCNISDFKAQKFLINVSDTGLYIKTKYQDREMFPFLSQIEMARAAGAMASGNPIIKLTELSFREPMLQSGSNEQIRIVLTPDNQGASYSIEKQSDSSIYSSGRLELEGGAYENGNIHLEPFLSQRADRIPHEAFYQRLAEFGYSCSDSLKAAEHCVSRNGQVLLKIKAKAGPKGCIIKPEVIESVYQAVIYLAGENAGELPENIKECTIFDHETEPVYVYAEQDSAYDVYVLDNAGGILMELSGLVFNDLHPYISCNISDFKAQKFLINVSDTGLYIKTKYQDREMFPFLSQIEMARAAGAMASGNPIIKLTELSFREPMLQSGSNEQIRIVLTPDNQGASYSIEKQSDSSIYSSGRLELEGGAYENGNIHLEPFLSQRADRIPHEAFYQRLAEFGYSCSDSLKAAEHCVSRNGQVLLKIKAKAGPKGCIIKPEVIESVYQAVIYLAGENAGELPENIKECTIFDHETEPVYVYAEQTGSAYDVYVLDNAGGILMELSGLVFGE

Organism: Bacillus velezensis (strain DSM 23117 / BGSC 10A6 / LMG 26770 / FZB42) (NCBI:txid326423)

Foldseek 3Di:
DLFCQFDAWDADPVFTKTWGDCPPPPKWKFFPVDPFTFHQQPCVVLVCQSSVCVVLVHGFFKKFKKFADATHGDDVVDQIWMKTWAADDQGIKIFIARPVPRHGRMITGTHRPDDADAFDFDQCVVQVVPPVQKAALVRLQVLLVVLGMDIDPLQSFFGIWHDDPLKIKTFGDHDDDDPRGLPGNNQVVVQVSRLCSSCRNVDPSIQRIWGMKGFNASPAGFTMKMWGDVSFIKIFTAHPRGTGGMITGGGHD/DAQFQQWRAWDADPVFTKTWGDDLPPQKWKWFPVDPFIFHDDPCVVLVVQSSLCVVLVHGFFKWFKKFADATHGDDVVDFTWMKTWAQDPQGIKIFIARPVVRHGRMITGTHPDDPADAFDFDQCPVQPPCPVQKAALVVLQVLQVVLTMDIDPLQSFFGIWHDDDQKIKTFGFDDDDDPRGLPGRNQVVVQVSRVCSSVRNNAPSTFRTWGMKGFRASPAGFTMKIKGDPPQFIKIFTAHPRGGTGMITGGGHHPD

Nearest PDB structures (foldseek):
  5il5-assembly1_A-2  TM=1.004E+00  e=2.276E-58  Bacillus velezensis FZB42
  5il5-assembly2_B-3  TM=1.000E+00  e=3.517E-53  Bacillus velezensis FZB42
  8qk4-assembly2_B  TM=8.305E-01  e=7.724E-18  Bacillus subtilis subsp. subtilis str. 168
  5hst-assembly2_B-3  TM=8.113E-01  e=1.040E-17  Bacillus amyloliquefaciens
  5hst-assembly2_A  TM=8.361E-01  e=6.186E-17  Bacillus amyloliquefaciens